Protein AF-A0A6N7QT26-F1 (afdb_monomer)

pLDDT: mean 78.14, std 15.81, range [31.14, 97.0]

InterPro domains:
  IPR010572 Tail spike domain [PF06605] (169-303)
  IPR056060 Tal, N-terminal tail tube TT1 domain [PF24650] (3-82)

Foldseek 3Di:
DWKADPVGDTAQAFWWWKWKDFFLFFTKIKTKGFCDPRCVVCQVPDAFQIWDQDPVRFIWGWLDWDWDDDPPTIMIITMTGGPVLVQQLPAFQQDFDFFKDFLVRQVCSLCPPHQAEEDEPDGFDIDGDGRQTNGDGSLVSVLVSCVGRCWTWDDDPRYIYTYNFDAEADPDAAEDPPWKDPKDKDKDLVQAFFKEKEFEQDDVVVFSVPGPDIDMGGHPCCVVVNGGYHDYHRYHHDPDPVVRHVVRCCSNVPRIKMKIKIKGHDCVVVPDVRPDDDQRYWHFYYDPVVRGTDTWGFGMWMFIAGSVRHTDIIMTMTIDCSVNVVSSVCSVVVSVVSVCSNVVVDDPDPPDDDPVVVVVVVVVVPFPWDWDADPVGWIKTARPVQRQFIWTGGLQWIFTGNGNPPDGQFTQGPVGTRHPDDDDPDDPQDWDWDDPVQQFIWTDGDQWIWTADSVFTAWIDDDFKIWGFFNQPDDDDTDTNHTAWMWGWDADPVGNVDIDTDTTGPDFWDFDWDADPVVRDTDGQWIFTPPDPDGDGDRDPPPPVPPPPDDPDDDDDDDDDDPVFDWDFDQPDDDPPTDTDTHGPDAWDKDFDADSQQFGQWIWICHGPNPPIDIDGQDDDDDDDDDFDWAQFPPPGTDTFDFDPDQATKGKDKDWDWAAAFKDKAFDDPRVLRFFDDKDKDKDWDPPWDKDFPADDSGITMIGTHDRGTTGIMIIIIGGGPPRNPRGNPDDDDDTRPRPD

Mean predicted aligned error: 21.76 Å

Secondary structure (DSSP, 8-state):
-EEE-TT--EEE----EEEEEETTS-EEEEEEE---TTGGGTTTT--TT-EEE-SSS-EEEEEEEEEEEETTEEEEEEEEEEHHHHHHHH-EE-SEEEEEE-HHHHHHHHHTTSS-EEEE-S----EEEEEEESSEEHHHHHHHHHHHHT-EEEEETTEEEEESS---EEEEEEEBTTTEEEEEEEEE-TT--SEEEEEES--TTT-GGG-SEEEEEE-TTHHHH---BPPPEEETT---HHHHHHHHHHHHHTTSEEEEEEEEPP-GGGT-TT----TT-EEEEEETTTTEEEEEEEEEEEEEE-TTS-EEEEEEEEE-HHHHHHHHHHHHHHHHHHHHHHTT------S---HHHHHHHHHHHH--EEEE--TTSSEEEEESS-TT-EEEEETTEEEEESSSSS--SEEEETTEEE-S----S---SPPEEEE-SSS-EEEEETTEEEEEETTEEEEEEETTEEEEE--S-SSS---TT-EEEEEEEEEETTEEEEEEEEEEESSSEEEEEEE-TTT--EEEEEEEESSSSS---------SSS------S---------TTS-EEEEE--SSSS--EEEEESSSS-EEEEE-TTS-EEEEEE--BTTBS-EEEESS-----S---EEEEETTTEEEEEPBP-SSS-EEEEEEEEEE-SEEEEEEPPHHHHTTEEEEEEEEEESS---EEEEEE-SSEEEEEE-SSSPEEEEEEEEEEETT-TT-SS--PPPSS-----

Radius of gyration: 49.74 Å; Cα contacts (8 Å, |Δi|>4): 1418; chains: 1; bounding box: 112×63×152 Å

Organism: NCBI:txid563735

Sequence (741 aa):
MYVRDLEGNEYPIQVTYTVDSELNGNITLSCRILPTKVNKLFINDITEMWEIVDHDDEEYKIIYAKKQGEGNTLSVQIKAIPLFYDVLSVKRIEDEYNGSMTASAFFDLVFDDIDYNYVLVDSFNAQSWQGLGGGATKMEVFQDGLNRYGCEFRRSGNTIYLESQVGRDTSFMYRYKLNASNISQENDASAYYTYAKGYGDYAEEDGWQSANLIREYTSPLADILGPREAPPIKDGRITSQETMDERLETLVNESLKISVTTDIHDLREQGYPLAQPMNGDRVFLIDERIDFDEEVRIVRIQIQKDWQGKVRDLKVDLGTPGIVQRYQSNLRSATEQINAIMEGRTKIPFSVLDEAVAQATKSIKNAETELQFPDSGGILAVDKNDPNKMVALTSGGLGVSNDGGNTFPNAITGDGIVADYITAGTLSGITIISDSGNGDRVLIEDGRVHTYEDGVLGVLISNHQAHFYDSGTDDPNPNPGSLIGGLGVSWKQNNPGDRLFTVTSFSDGFTIDAGDPDTRVASPVLELDFNANVSRFFLDIDMEQWNITNVNSIDIKRMRFDIERAWEFVQYNSGSDTKLGLKSMVGSKTFTISDVDDYSIFEVNVGSGGSNGSARVYGDFEVTGAKNAVVPTDSYGDRLMYSEESTKSYFKTYIKETLPKGQHTIDIDPMFLETINGFYVLPFVRNGVEVRILQENTDNFVVEVMDDRDADVIFSVLGLRKGFENDYMEERPPKQGNKIA

Solvent-accessible surface area (backbone atoms only — not comparable to full-atom values): 42569 Å² total; per-residue (Å²): 76,34,34,31,47,91,88,68,54,76,41,65,49,67,40,51,35,35,40,38,39,34,36,62,30,57,51,39,40,37,37,60,42,52,73,42,91,61,27,60,79,46,65,88,71,67,50,55,72,22,34,41,30,42,76,84,74,48,55,21,33,22,73,37,60,46,81,43,82,54,90,97,43,56,34,37,42,38,38,22,32,43,42,70,58,55,55,26,54,72,40,62,35,63,63,64,43,72,48,76,40,42,55,64,69,48,50,51,64,51,42,51,100,51,96,44,47,76,41,74,77,53,92,59,72,64,44,79,40,73,68,40,46,58,57,34,32,27,41,62,52,46,52,53,46,30,66,72,61,52,43,28,62,50,75,57,89,55,35,37,38,35,27,70,68,51,54,46,87,52,92,59,70,39,26,59,93,75,39,30,41,78,73,42,79,48,78,47,58,92,66,47,32,22,23,32,40,37,32,12,35,31,56,83,92,68,35,71,90,56,35,74,36,76,49,75,39,70,45,82,62,21,83,78,74,43,85,28,78,42,84,61,48,76,42,39,85,46,74,52,69,66,63,52,50,53,53,37,48,49,58,31,69,44,22,55,40,46,41,34,37,31,39,45,56,82,43,54,92,78,73,40,89,79,70,73,86,51,60,33,23,33,31,40,42,37,32,86,89,76,74,40,77,46,80,40,29,30,40,30,40,38,39,29,27,38,63,85,58,50,78,74,46,35,37,38,38,29,38,47,68,57,55,42,57,50,31,43,59,46,37,61,46,46,54,54,46,52,49,24,46,72,71,65,75,39,80,75,75,70,92,76,81,66,72,67,63,60,51,55,56,52,56,64,71,69,54,60,63,44,83,43,75,54,97,89,62,47,43,34,39,28,28,73,89,44,64,29,36,29,37,41,41,43,99,72,30,39,31,44,17,77,63,53,70,79,51,52,73,38,27,43,39,93,90,46,77,45,60,94,71,85,92,71,96,76,83,79,95,62,72,48,76,52,69,77,85,70,41,33,30,43,40,37,46,98,81,32,41,40,34,27,44,76,63,26,49,28,38,41,36,42,93,67,33,38,37,35,26,33,54,49,85,57,87,94,74,57,54,62,56,38,74,43,31,35,43,33,66,45,59,43,93,92,40,75,85,48,78,40,83,40,81,45,62,68,64,58,49,52,72,46,65,56,63,44,86,89,76,72,51,64,46,72,44,30,51,35,50,63,75,50,101,53,88,52,86,52,80,56,79,76,67,79,84,59,79,77,86,79,68,99,66,86,83,89,82,81,94,83,85,69,80,93,68,52,72,42,82,39,74,78,49,97,58,99,76,62,43,88,36,85,43,71,76,57,82,59,51,71,51,70,45,54,51,98,83,38,31,40,39,35,38,40,33,56,26,51,94,79,42,85,47,50,78,50,70,62,71,92,82,89,79,89,78,87,79,61,47,80,41,73,30,96,90,76,44,76,39,80,40,57,67,54,97,61,70,42,54,29,36,69,50,77,49,76,50,77,40,57,55,44,78,47,78,48,78,54,60,69,74,58,54,58,49,29,59,65,70,49,79,46,80,48,57,75,74,78,46,56,72,43,82,76,46,81,58,98,59,35,35,33,34,36,31,76,37,91,56,63,32,43,34,37,34,41,38,41,19,34,28,57,96,41,77,85,52,57,74,70,86,74,78,77,95,60,42,67,60,72,124

Nearest PDB structures (foldseek):
  6v8i-assembly1_BE  TM=8.412E-01  e=9.477E-29  Dubowvirus dv80alpha
  3gs9-assembly1_A  TM=7.440E-01  e=1.444E-19  Listeria monocytogenes EGD-e
  8fqc-assembly1_C1  TM=6.407E-01  e=2.560E-12  Agrobacterium phage Milano
  7eea-assembly1_B  TM=7.416E-01  e=2.341E-02  unidentified
  7eea-assembly1_A  TM=7.409E-01  e=2.729E-02  unidentified

Structure (mmCIF, N/CA/C/O backbone):
data_AF-A0A6N7QT26-F1
#
_entry.id   AF-A0A6N7QT26-F1
#
loop_
_atom_site.group_PDB
_atom_site.id
_atom_site.type_symbol
_atom_site.label_atom_id
_atom_site.label_alt_id
_atom_site.label_comp_id
_atom_site.label_asym_id
_atom_site.label_entity_id
_atom_site.label_seq_id
_atom_site.pdbx_PDB_ins_code
_atom_site.Cartn_x
_atom_site.Cartn_y
_atom_site.Cartn_z
_atom_site.occupancy
_atom_site.B_iso_or_equiv
_atom_site.auth_seq_id
_atom_site.auth_comp_id
_atom_site.auth_asym_id
_atom_site.auth_atom_id
_atom_site.pdbx_PDB_model_num
ATOM 1 N N . MET A 1 1 ? -15.639 -19.511 -7.612 1.00 91.31 1 MET A N 1
ATOM 2 C CA . MET A 1 1 ? -14.178 -19.353 -7.563 1.00 91.31 1 MET A CA 1
ATOM 3 C C . MET A 1 1 ? -13.485 -20.583 -7.005 1.00 91.31 1 MET A C 1
ATOM 5 O O . MET A 1 1 ? -13.799 -21.031 -5.901 1.00 91.31 1 MET A O 1
ATOM 9 N N . TYR A 1 2 ? -12.533 -21.111 -7.761 1.00 94.69 2 TYR A N 1
ATOM 10 C CA . TYR A 1 2 ? -11.647 -22.207 -7.368 1.00 94.69 2 TYR A CA 1
ATOM 11 C C . TYR A 1 2 ? -10.308 -22.051 -8.097 1.00 94.69 2 TYR A C 1
ATOM 13 O O . TYR A 1 2 ? -10.196 -21.274 -9.045 1.00 94.69 2 TYR A O 1
ATOM 21 N N . VAL A 1 3 ? -9.287 -22.762 -7.631 1.00 96.56 3 VAL A N 1
ATOM 22 C CA . VAL A 1 3 ? -8.035 -22.947 -8.369 1.00 96.56 3 VAL A CA 1
ATOM 23 C C . VAL A 1 3 ? -7.946 -24.386 -8.852 1.00 96.56 3 VAL A C 1
ATOM 25 O O . VAL A 1 3 ? -8.420 -25.290 -8.163 1.00 96.56 3 VAL A O 1
ATOM 28 N N . ARG A 1 4 ? -7.352 -24.597 -10.020 1.00 97.00 4 ARG A N 1
ATOM 29 C CA . ARG A 1 4 ? -7.132 -25.918 -10.608 1.00 97.00 4 ARG A CA 1
ATOM 30 C C . ARG A 1 4 ? -5.634 -26.143 -10.767 1.00 97.00 4 ARG A C 1
ATOM 32 O O . ARG A 1 4 ? -4.929 -25.280 -11.296 1.00 97.00 4 ARG A O 1
ATOM 39 N N . ASP A 1 5 ? -5.151 -27.267 -10.253 1.00 94.94 5 ASP A N 1
ATOM 40 C CA . ASP A 1 5 ? -3.746 -27.647 -10.389 1.00 94.94 5 ASP A CA 1
ATOM 41 C C . ASP A 1 5 ? -3.427 -28.234 -11.770 1.00 94.94 5 ASP A C 1
ATOM 43 O O . ASP A 1 5 ? -4.297 -28.396 -12.626 1.00 94.94 5 ASP A O 1
ATOM 47 N N . LEU A 1 6 ? -2.151 -28.549 -11.994 1.00 91.75 6 LEU A N 1
ATOM 48 C CA . LEU A 1 6 ? -1.670 -29.112 -13.260 1.00 91.75 6 LEU A CA 1
ATOM 49 C C . LEU A 1 6 ? -2.173 -30.540 -13.527 1.00 91.75 6 LEU A C 1
ATOM 51 O O . LEU A 1 6 ? -2.081 -31.014 -14.657 1.00 91.75 6 LEU A O 1
ATOM 55 N N . GLU A 1 7 ? -2.681 -31.231 -12.505 1.00 92.25 7 GLU A N 1
ATOM 56 C CA . GLU A 1 7 ? -3.266 -32.571 -12.612 1.00 92.25 7 GLU A CA 1
ATOM 57 C C . GLU A 1 7 ? -4.786 -32.515 -12.846 1.00 92.25 7 GLU A C 1
ATOM 59 O O . GLU A 1 7 ? -5.417 -33.547 -13.081 1.00 92.25 7 GLU A O 1
ATOM 64 N N . GLY A 1 8 ? -5.375 -31.314 -12.820 1.00 91.19 8 GLY A N 1
ATOM 65 C CA . GLY A 1 8 ? -6.804 -31.080 -12.994 1.00 91.19 8 GLY A CA 1
ATOM 66 C C . GLY A 1 8 ? -7.616 -31.173 -11.701 1.00 91.19 8 GLY A C 1
ATOM 67 O O . GLY A 1 8 ? -8.846 -31.163 -11.769 1.00 91.19 8 GLY A O 1
ATOM 68 N N . ASN A 1 9 ? -6.980 -31.251 -10.527 1.00 94.62 9 ASN A N 1
ATOM 69 C CA . ASN A 1 9 ? -7.702 -31.227 -9.258 1.00 94.62 9 ASN A CA 1
ATOM 70 C C . ASN A 1 9 ? -8.144 -29.797 -8.933 1.00 94.62 9 ASN A C 1
ATOM 72 O O . ASN A 1 9 ? -7.361 -28.849 -9.019 1.00 94.62 9 ASN A O 1
ATOM 76 N N . GLU A 1 10 ? -9.400 -29.648 -8.517 1.00 96.62 10 GLU A N 1
ATOM 77 C CA . GLU A 1 10 ? -9.999 -28.353 -8.201 1.00 96.62 10 GLU A CA 1
ATOM 78 C C . GLU A 1 10 ? -10.081 -28.130 -6.689 1.00 96.62 10 GLU A C 1
ATOM 80 O O . GLU A 1 10 ? -10.588 -28.967 -5.935 1.00 96.62 10 GLU A O 1
ATOM 85 N N . TYR A 1 11 ? -9.627 -26.959 -6.247 1.00 95.50 11 TYR A N 1
ATOM 86 C CA . TYR A 1 11 ? -9.642 -26.548 -4.850 1.00 95.50 11 TYR A CA 1
ATOM 87 C C . TYR A 1 11 ? -10.429 -25.245 -4.692 1.00 95.50 11 TYR A C 1
ATOM 89 O O . TYR A 1 11 ? -10.111 -24.248 -5.346 1.00 95.50 11 TYR A O 1
ATOM 97 N N . PRO A 1 12 ? -11.429 -25.187 -3.796 1.00 94.56 12 PRO A N 1
ATOM 98 C CA . PRO A 1 12 ? -12.119 -23.936 -3.515 1.00 94.56 12 PRO A CA 1
ATOM 99 C C . PRO A 1 12 ? -11.140 -22.918 -2.924 1.00 94.56 12 PRO A C 1
ATOM 101 O O . PRO A 1 12 ? -10.329 -23.261 -2.065 1.00 94.56 12 PRO A O 1
ATOM 104 N N . ILE A 1 13 ? -11.254 -21.655 -3.334 1.00 94.31 13 ILE A N 1
ATOM 105 C CA . ILE A 1 13 ? -10.415 -20.553 -2.848 1.00 94.31 13 ILE A CA 1
ATOM 106 C C . ILE A 1 13 ? -11.270 -19.486 -2.162 1.00 94.31 13 ILE A C 1
ATOM 108 O O . ILE A 1 13 ? -12.337 -19.113 -2.642 1.00 94.31 13 ILE A O 1
ATOM 112 N N . GLN A 1 14 ? -10.791 -18.984 -1.023 1.00 94.19 14 GLN A N 1
ATOM 113 C CA . GLN A 1 14 ? -11.365 -17.834 -0.324 1.00 94.19 14 GLN A CA 1
ATOM 114 C C . GLN A 1 14 ? -10.372 -16.678 -0.344 1.00 94.19 14 GLN A C 1
ATOM 116 O O . GLN A 1 14 ? -9.415 -16.655 0.437 1.00 94.19 14 GLN A O 1
ATOM 121 N N . VAL A 1 15 ? -10.592 -15.717 -1.237 1.00 94.31 15 VAL A N 1
ATOM 122 C CA . VAL A 1 15 ? -9.695 -14.574 -1.415 1.00 94.31 15 VAL A CA 1
ATOM 123 C C . VAL A 1 15 ? -10.462 -13.354 -1.918 1.00 94.31 15 VAL A C 1
ATOM 125 O O . VAL A 1 15 ? -11.479 -13.489 -2.590 1.00 94.31 15 VAL A O 1
ATOM 128 N N . THR A 1 16 ? -9.970 -12.163 -1.587 1.00 94.12 16 THR A N 1
ATOM 129 C CA . THR A 1 16 ? -10.351 -10.928 -2.283 1.00 94.12 16 THR A CA 1
ATOM 130 C C . THR A 1 16 ? -9.425 -10.761 -3.479 1.00 94.12 16 THR A C 1
ATOM 132 O O . THR A 1 16 ? -8.203 -10.816 -3.318 1.00 94.12 16 THR A O 1
ATOM 135 N N . TYR A 1 17 ? -9.990 -10.554 -4.660 1.00 94.50 17 TYR A N 1
ATOM 136 C CA . TYR A 1 17 ? -9.238 -10.438 -5.904 1.00 94.50 17 TYR A CA 1
ATOM 137 C C . TYR A 1 17 ? -9.635 -9.174 -6.657 1.00 94.50 17 TYR A C 1
ATOM 139 O O . TYR A 1 17 ? -10.743 -8.659 -6.507 1.00 94.50 17 TYR A O 1
ATOM 147 N N . THR A 1 18 ? -8.702 -8.681 -7.459 1.00 94.88 18 THR A N 1
ATOM 148 C CA . THR A 1 18 ? -8.894 -7.534 -8.336 1.00 94.88 18 THR A CA 1
ATOM 149 C C . THR A 1 18 ? -8.748 -8.002 -9.774 1.00 94.88 18 THR A C 1
ATOM 151 O O . THR A 1 18 ? -7.720 -8.585 -10.124 1.00 94.88 18 THR A O 1
ATOM 154 N N . VAL A 1 19 ? -9.762 -7.737 -10.594 1.00 92.50 19 VAL A N 1
ATOM 155 C CA . VAL A 1 19 ? -9.697 -7.874 -12.050 1.00 92.50 19 VAL A CA 1
ATOM 156 C C . VAL A 1 19 ? -9.509 -6.486 -12.634 1.00 92.50 19 VAL A C 1
ATOM 158 O O . VAL A 1 19 ? -10.295 -5.579 -12.377 1.00 92.50 19 VAL A O 1
ATOM 161 N N . ASP A 1 20 ? -8.439 -6.326 -13.390 1.00 90.06 20 ASP A N 1
ATOM 162 C CA . ASP A 1 20 ? -8.095 -5.113 -14.112 1.00 90.06 20 ASP A CA 1
ATOM 163 C C . ASP A 1 20 ? -8.237 -5.411 -15.599 1.00 90.06 20 ASP A C 1
ATOM 165 O O . ASP A 1 20 ? -7.595 -6.341 -16.092 1.00 90.06 20 ASP A O 1
ATOM 169 N N . SER A 1 21 ? -9.139 -4.712 -16.278 1.00 87.38 21 SER A N 1
ATOM 170 C CA . SER A 1 21 ? -9.560 -5.024 -17.636 1.00 87.38 21 SER A CA 1
ATOM 171 C C . SER A 1 21 ? -9.604 -3.766 -18.485 1.00 87.38 21 SER A C 1
ATOM 173 O O . SER A 1 21 ? -10.375 -2.851 -18.219 1.00 87.38 21 SER A O 1
ATOM 175 N N . GLU A 1 22 ? -8.806 -3.754 -19.541 1.00 84.81 22 GLU A N 1
ATOM 176 C CA . GLU A 1 22 ? -8.738 -2.677 -20.525 1.00 84.81 22 GLU A CA 1
ATOM 177 C C . GLU A 1 22 ? -9.478 -3.073 -21.817 1.00 84.81 22 GLU A C 1
ATOM 179 O O . GLU A 1 22 ? -9.453 -4.235 -22.242 1.00 84.81 22 GLU A O 1
ATOM 184 N N . LEU A 1 23 ? -10.133 -2.108 -22.467 1.00 81.81 23 LEU A N 1
ATOM 185 C CA . LEU A 1 23 ? -10.774 -2.284 -23.772 1.00 81.81 23 LEU A CA 1
ATOM 186 C C . LEU A 1 23 ? -9.714 -2.565 -24.843 1.00 81.81 23 LEU A C 1
ATOM 188 O O . LEU A 1 23 ? -8.787 -1.773 -25.007 1.00 81.81 23 LEU A O 1
ATOM 192 N N . ASN A 1 24 ? -9.853 -3.680 -25.573 1.00 76.62 24 ASN A N 1
ATOM 193 C CA . ASN A 1 24 ? -8.815 -4.184 -26.484 1.00 76.62 24 ASN A CA 1
ATOM 194 C C . ASN A 1 24 ? -7.409 -4.145 -25.850 1.00 76.62 24 ASN A C 1
ATOM 196 O O . ASN A 1 24 ? -6.424 -3.822 -26.513 1.00 76.62 24 ASN A O 1
ATOM 200 N N . GLY A 1 25 ? -7.332 -4.398 -24.545 1.00 75.12 25 GLY A N 1
ATOM 201 C CA . GLY A 1 25 ? -6.151 -4.143 -23.739 1.00 75.12 25 GLY A CA 1
ATOM 202 C C . GLY A 1 25 ? -5.814 -5.315 -22.828 1.00 75.12 25 GLY A C 1
ATOM 203 O O . GLY A 1 25 ? -6.307 -6.441 -22.987 1.00 75.12 25 GLY A O 1
ATOM 204 N N . ASN A 1 26 ? -4.965 -5.054 -21.840 1.00 75.19 26 ASN A N 1
ATOM 205 C CA . ASN A 1 26 ? -4.581 -6.077 -20.882 1.00 75.19 26 ASN A CA 1
ATOM 206 C C . ASN A 1 26 ? -5.736 -6.417 -19.940 1.00 75.19 26 ASN A C 1
ATOM 208 O O . ASN A 1 26 ? -6.432 -5.546 -19.423 1.00 75.19 26 ASN A O 1
ATOM 212 N N . ILE A 1 27 ? -5.912 -7.713 -19.691 1.00 85.81 27 ILE A N 1
ATOM 213 C CA . ILE A 1 27 ? -6.817 -8.216 -18.666 1.00 85.81 27 ILE A CA 1
ATOM 214 C C . ILE A 1 27 ? -5.972 -9.019 -17.693 1.00 85.81 27 ILE A C 1
ATOM 216 O O . ILE A 1 27 ? -5.268 -9.948 -18.092 1.00 85.81 27 ILE A O 1
ATOM 220 N N . THR A 1 28 ? -6.013 -8.651 -16.418 1.00 90.50 28 THR A N 1
ATOM 221 C CA . THR A 1 28 ? -5.247 -9.336 -15.379 1.00 90.50 28 THR A CA 1
ATOM 222 C C . THR A 1 28 ? -6.088 -9.535 -1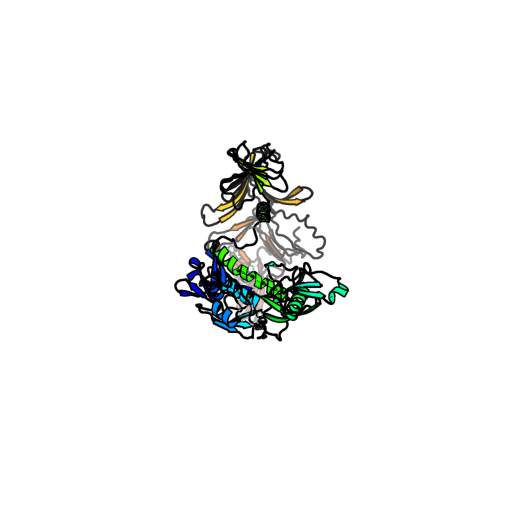4.133 1.00 90.50 28 THR A C 1
ATOM 224 O O . THR A 1 28 ? -6.788 -8.631 -13.686 1.00 90.50 28 THR A O 1
ATOM 227 N N . LEU A 1 29 ? -5.990 -10.725 -13.553 1.00 93.50 29 LEU A N 1
ATOM 228 C CA . LEU A 1 29 ? -6.510 -11.028 -12.231 1.00 93.50 29 LEU A CA 1
ATOM 229 C C . LEU A 1 29 ? -5.337 -11.043 -11.256 1.00 93.50 29 LEU A C 1
ATOM 231 O O . LEU A 1 29 ? -4.324 -11.703 -11.489 1.00 93.50 29 LEU A O 1
ATOM 235 N N . SER A 1 30 ? -5.458 -10.321 -10.149 1.00 94.69 30 SER A N 1
ATOM 236 C CA . SER A 1 30 ? -4.451 -10.310 -9.090 1.00 94.69 30 SER A CA 1
ATOM 237 C C . SER A 1 30 ? -5.090 -10.516 -7.727 1.00 94.69 30 SER A C 1
ATOM 239 O O . SER A 1 30 ? -6.176 -10.010 -7.441 1.00 94.69 30 SER A O 1
ATOM 241 N N . CYS A 1 31 ? -4.428 -11.286 -6.868 1.00 94.19 31 CYS A N 1
ATOM 242 C CA . CYS A 1 31 ? -4.886 -11.464 -5.496 1.00 94.19 31 CYS A CA 1
ATOM 243 C C . CYS A 1 31 ? -3.742 -11.873 -4.570 1.00 94.19 31 CYS A C 1
ATOM 245 O O . CYS A 1 31 ? -2.706 -12.392 -4.998 1.00 94.19 31 CYS A O 1
ATOM 247 N N . ARG A 1 32 ? -3.956 -11.653 -3.272 1.00 94.31 32 ARG A N 1
ATOM 248 C CA . ARG A 1 32 ? -3.077 -12.135 -2.209 1.00 94.31 32 ARG A CA 1
ATOM 249 C C . ARG A 1 32 ? -3.802 -13.203 -1.403 1.00 94.31 32 ARG A C 1
ATOM 251 O O . ARG A 1 32 ? -4.718 -12.910 -0.639 1.00 94.31 32 ARG A O 1
ATOM 258 N N . ILE A 1 33 ? -3.351 -14.437 -1.553 1.00 94.38 33 ILE A N 1
ATOM 259 C CA . ILE A 1 33 ? -3.909 -15.616 -0.905 1.00 94.38 33 ILE A CA 1
ATOM 260 C C . ILE A 1 33 ? -3.332 -15.718 0.505 1.00 94.38 33 ILE A C 1
ATOM 262 O O . ILE A 1 33 ? -2.115 -15.762 0.702 1.00 94.38 33 ILE A O 1
ATOM 266 N N . LEU A 1 34 ? -4.228 -15.749 1.490 1.00 92.75 34 LEU A N 1
ATOM 267 C CA . LEU A 1 34 ? -3.902 -15.904 2.905 1.00 92.75 34 LEU A CA 1
ATOM 268 C C . LEU A 1 34 ? -4.193 -17.339 3.378 1.00 92.75 34 LEU A C 1
ATOM 270 O O . LEU A 1 34 ? -5.080 -17.994 2.823 1.00 92.75 34 LEU A O 1
ATOM 274 N N . PRO A 1 35 ? -3.506 -17.833 4.423 1.00 90.75 35 PRO A N 1
ATOM 275 C CA . PRO A 1 35 ? -3.597 -19.215 4.895 1.00 90.75 35 PRO A CA 1
ATOM 276 C C . PRO A 1 35 ? -4.854 -19.447 5.755 1.00 90.75 35 PRO A C 1
ATOM 278 O O . PRO A 1 35 ? -4.782 -19.723 6.956 1.00 90.75 35 PRO A O 1
ATOM 281 N N . THR A 1 36 ? -6.033 -19.333 5.140 1.00 90.88 36 THR A N 1
ATOM 282 C CA . THR A 1 36 ? -7.333 -19.639 5.758 1.00 90.88 36 THR A CA 1
ATOM 283 C C . THR A 1 36 ? -7.551 -21.151 5.873 1.00 90.88 36 THR A C 1
ATOM 285 O O . THR A 1 36 ? -6.821 -21.948 5.286 1.00 90.88 36 THR A O 1
ATOM 288 N N . LYS A 1 37 ? -8.578 -21.582 6.619 1.00 90.62 37 LYS A N 1
ATOM 289 C CA . LYS A 1 37 ? -8.926 -23.011 6.738 1.00 90.62 37 LYS A CA 1
ATOM 290 C C . LYS A 1 37 ? -9.162 -23.671 5.373 1.00 90.62 37 LYS A C 1
ATOM 292 O O . LYS A 1 37 ? -8.807 -24.831 5.211 1.00 90.62 37 LYS A O 1
ATOM 297 N N . VAL A 1 38 ? -9.745 -22.932 4.429 1.00 92.25 38 VAL A N 1
ATOM 298 C CA . VAL A 1 38 ? -10.005 -23.396 3.061 1.00 92.25 38 VAL A CA 1
ATOM 299 C C . VAL A 1 38 ? -8.715 -23.391 2.242 1.00 92.25 38 VAL A C 1
ATOM 301 O O . VAL A 1 38 ? -8.333 -24.419 1.695 1.00 92.25 38 VAL A O 1
ATOM 304 N N . ASN A 1 39 ? -7.982 -22.275 2.242 1.00 94.44 39 ASN A N 1
ATOM 305 C CA . ASN A 1 39 ? -6.809 -22.120 1.379 1.00 94.44 39 ASN A CA 1
ATOM 306 C C . ASN A 1 39 ? -5.640 -23.029 1.786 1.00 94.44 39 ASN A C 1
ATOM 308 O O . ASN A 1 39 ? -4.841 -23.416 0.941 1.00 94.44 39 ASN A O 1
ATOM 312 N N . LYS A 1 40 ? -5.545 -23.428 3.064 1.00 92.38 40 LYS A N 1
ATOM 313 C CA . LYS A 1 40 ? -4.511 -24.357 3.562 1.00 92.38 40 LYS A CA 1
ATOM 314 C C . LYS A 1 40 ? -4.451 -25.698 2.826 1.00 92.38 40 LYS A C 1
ATOM 316 O O . LYS A 1 40 ? -3.432 -26.369 2.939 1.00 92.38 40 LYS A O 1
ATOM 321 N N . LEU A 1 41 ? -5.509 -26.078 2.108 1.00 91.81 41 LEU A N 1
ATOM 322 C CA . LEU A 1 41 ? -5.553 -27.304 1.312 1.00 91.81 41 LEU A CA 1
ATOM 323 C C . LEU A 1 41 ? -4.593 -27.284 0.117 1.00 91.81 41 LEU A C 1
ATOM 325 O O . LEU A 1 41 ? -4.146 -28.349 -0.280 1.00 91.81 41 LEU A O 1
ATOM 329 N N . PHE A 1 42 ? -4.282 -26.104 -0.431 1.00 94.06 42 PHE A N 1
ATOM 330 C CA . PHE A 1 42 ? -3.495 -25.975 -1.666 1.00 94.06 42 PHE A CA 1
ATOM 331 C C . PHE A 1 42 ? -2.440 -24.855 -1.620 1.00 94.06 42 PHE A C 1
ATOM 333 O O . PHE A 1 42 ? -1.558 -24.804 -2.469 1.00 94.06 42 PHE A O 1
ATOM 340 N N . ILE A 1 43 ? -2.498 -23.927 -0.653 1.00 93.69 43 ILE A N 1
ATOM 341 C CA . ILE A 1 43 ? -1.656 -22.712 -0.632 1.00 93.69 43 ILE A CA 1
ATOM 342 C C . ILE A 1 43 ? -0.144 -23.002 -0.590 1.00 93.69 43 ILE A C 1
ATOM 344 O O . ILE A 1 43 ? 0.656 -22.169 -1.009 1.00 93.69 43 ILE A O 1
ATOM 348 N N . ASN A 1 44 ? 0.264 -24.169 -0.086 1.00 90.88 44 ASN A N 1
ATOM 349 C CA . ASN A 1 44 ? 1.669 -24.581 -0.098 1.00 90.88 44 ASN A CA 1
ATOM 350 C C . ASN A 1 44 ? 2.137 -24.960 -1.511 1.00 90.88 44 ASN A C 1
ATOM 352 O O . ASN A 1 44 ? 3.293 -24.710 -1.860 1.00 90.88 44 ASN A O 1
ATOM 356 N N . ASP A 1 45 ? 1.225 -25.497 -2.318 1.00 92.94 45 ASP A N 1
ATOM 357 C CA . ASP A 1 45 ? 1.509 -26.140 -3.600 1.00 92.94 45 ASP A CA 1
ATOM 358 C C . ASP A 1 45 ? 1.215 -25.223 -4.787 1.00 92.94 45 ASP A C 1
ATOM 360 O O . ASP A 1 45 ? 1.861 -25.357 -5.823 1.00 92.94 45 ASP A O 1
ATOM 364 N N . ILE A 1 46 ? 0.326 -24.235 -4.618 1.00 94.06 46 ILE A N 1
ATOM 365 C CA . ILE A 1 46 ? 0.008 -23.269 -5.673 1.00 94.06 46 ILE A CA 1
ATOM 366 C C . ILE A 1 46 ? 1.276 -22.621 -6.231 1.00 94.06 46 ILE A C 1
ATOM 368 O O . ILE A 1 46 ? 2.170 -22.192 -5.489 1.00 94.06 46 ILE A O 1
ATOM 372 N N . THR A 1 47 ? 1.346 -22.567 -7.554 1.00 91.75 47 THR A N 1
ATOM 373 C CA . THR A 1 47 ? 2.501 -22.084 -8.305 1.00 91.75 47 THR A CA 1
ATOM 374 C C . THR A 1 47 ? 2.022 -21.511 -9.639 1.00 91.75 47 THR A C 1
ATOM 376 O O . THR A 1 47 ? 0.819 -21.448 -9.903 1.00 91.75 47 THR A O 1
ATOM 379 N N . GLU A 1 48 ? 2.946 -21.036 -10.462 1.00 91.38 48 GLU A N 1
ATOM 380 C CA . GLU A 1 48 ? 2.697 -20.707 -11.860 1.00 91.38 48 GLU A CA 1
ATOM 381 C C . GLU A 1 48 ? 2.039 -21.863 -12.638 1.00 91.38 48 GLU A C 1
ATOM 383 O O . GLU A 1 48 ? 2.093 -23.031 -12.255 1.00 91.38 48 GLU A O 1
ATOM 388 N N . MET A 1 49 ? 1.393 -21.528 -13.750 1.00 91.69 49 MET A N 1
ATOM 389 C CA . MET A 1 49 ? 0.685 -22.419 -14.676 1.00 91.69 49 MET A CA 1
ATOM 390 C C . MET A 1 49 ? -0.581 -23.100 -14.131 1.00 91.69 49 MET A C 1
ATOM 392 O O . MET A 1 49 ? -1.365 -23.635 -14.921 1.00 91.69 49 MET A O 1
ATOM 396 N N . TRP A 1 50 ? -0.840 -23.030 -12.823 1.00 96.12 50 TRP A N 1
ATOM 397 C CA . TRP A 1 50 ? -2.156 -23.341 -12.261 1.00 96.12 50 TRP A CA 1
ATOM 398 C C . TRP A 1 50 ? -3.212 -22.384 -12.821 1.00 96.12 50 TRP A C 1
ATOM 400 O O . TRP A 1 50 ? -2.906 -21.276 -13.272 1.00 96.12 50 TRP A O 1
ATOM 410 N N . GLU A 1 51 ? -4.467 -22.804 -12.780 1.00 96.38 51 GLU A N 1
ATOM 411 C CA . GLU A 1 51 ? -5.593 -21.984 -13.216 1.00 96.38 51 GLU A CA 1
ATOM 412 C C . GLU A 1 51 ? -6.350 -21.440 -12.013 1.00 96.38 51 GLU A C 1
ATOM 414 O O . GLU A 1 51 ? -6.439 -22.076 -10.961 1.00 96.38 51 GLU A O 1
ATOM 419 N N . ILE A 1 52 ? -6.910 -20.251 -12.172 1.00 95.81 52 ILE A N 1
ATOM 420 C CA . ILE A 1 52 ? -7.854 -19.660 -11.238 1.00 95.81 52 ILE A CA 1
ATOM 421 C C . ILE A 1 52 ? -9.111 -19.288 -12.011 1.00 95.81 52 ILE A C 1
ATOM 423 O O . ILE A 1 52 ? -9.043 -18.570 -13.004 1.00 95.81 52 ILE A O 1
ATOM 427 N N . VAL A 1 53 ? -10.248 -19.808 -11.560 1.00 94.19 53 VAL A N 1
ATOM 428 C CA . VAL A 1 53 ? -11.561 -19.544 -12.152 1.00 94.19 53 VAL A CA 1
ATOM 429 C C . VAL A 1 53 ? -12.313 -18.633 -11.209 1.00 94.19 53 VAL A C 1
ATOM 431 O O . VAL A 1 53 ? -12.392 -18.942 -10.016 1.00 94.19 53 VAL A O 1
ATOM 434 N N . ASP A 1 54 ? -12.802 -17.499 -11.705 1.00 90.75 54 ASP A N 1
ATOM 435 C CA . ASP A 1 54 ? -13.376 -16.442 -10.875 1.00 90.75 54 ASP A CA 1
ATOM 436 C C . ASP A 1 54 ? -14.834 -16.731 -10.432 1.00 90.75 54 ASP A C 1
ATOM 438 O O . ASP A 1 54 ? -15.203 -17.879 -10.157 1.00 90.75 54 ASP A O 1
ATOM 442 N N . HIS A 1 55 ? -15.645 -15.700 -10.183 1.00 88.62 55 HIS A N 1
ATOM 443 C CA . HIS A 1 55 ? -17.070 -15.866 -9.859 1.00 88.62 55 HIS A CA 1
ATOM 444 C C . HIS A 1 55 ? -17.994 -15.761 -11.077 1.00 88.62 55 HIS A C 1
ATOM 446 O O . HIS A 1 55 ? -19.162 -16.122 -10.953 1.00 88.62 55 HIS A O 1
ATOM 452 N N . ASP A 1 56 ? -17.479 -15.286 -12.208 1.00 83.75 56 ASP A N 1
ATOM 453 C CA . ASP A 1 56 ? -18.204 -15.138 -13.468 1.00 83.75 56 ASP A CA 1
ATOM 454 C C . ASP A 1 56 ? -17.891 -16.325 -14.414 1.00 83.75 56 ASP A C 1
ATOM 456 O O . ASP A 1 56 ? -18.155 -16.255 -15.611 1.00 83.75 56 ASP A O 1
ATOM 460 N N . ASP A 1 57 ? -17.341 -17.415 -13.855 1.00 87.50 57 ASP A N 1
ATOM 461 C CA . ASP A 1 57 ? -16.837 -18.613 -14.541 1.00 87.50 57 ASP A CA 1
ATOM 462 C C . ASP A 1 57 ? -15.732 -18.319 -15.568 1.00 87.50 57 ASP A C 1
ATOM 464 O O . ASP A 1 57 ? -15.535 -19.067 -16.527 1.00 87.50 57 ASP A O 1
ATOM 468 N N . GLU A 1 58 ? -14.969 -17.244 -15.346 1.00 88.31 58 GLU A N 1
ATOM 469 C CA . GLU A 1 58 ? -13.863 -16.881 -16.217 1.00 88.31 58 GLU A CA 1
ATOM 470 C C . GLU A 1 58 ? -12.552 -17.524 -15.776 1.00 88.31 58 GLU A C 1
ATOM 472 O O . GLU A 1 58 ? -12.127 -17.402 -14.624 1.00 88.31 58 GLU A O 1
ATOM 477 N N . GLU A 1 59 ? -11.908 -18.219 -16.716 1.00 92.12 59 GLU A N 1
ATOM 478 C CA . GLU A 1 59 ? -10.681 -18.972 -16.477 1.00 92.12 59 GLU A CA 1
ATOM 479 C C . GLU A 1 59 ? -9.432 -18.124 -16.755 1.00 92.12 59 GLU A C 1
ATOM 481 O O . GLU A 1 59 ? -9.249 -17.552 -17.838 1.00 92.12 59 GLU A O 1
ATOM 486 N N . TYR A 1 60 ? -8.525 -18.088 -15.779 1.00 94.25 60 TYR A N 1
ATOM 487 C CA . TYR A 1 60 ? -7.257 -17.375 -15.859 1.00 94.25 60 TYR A CA 1
ATOM 488 C C . TYR A 1 60 ? -6.081 -18.316 -15.585 1.00 94.25 60 TYR A C 1
ATOM 490 O O . TYR A 1 60 ? -6.106 -19.107 -14.644 1.00 94.25 60 TYR A O 1
ATOM 498 N N . LYS A 1 61 ? -5.004 -18.179 -16.358 1.00 94.69 61 LYS A N 1
ATOM 499 C CA . LYS A 1 61 ? -3.722 -18.855 -16.151 1.00 94.69 61 LYS A CA 1
ATOM 500 C C . LYS A 1 61 ? -2.832 -18.028 -15.226 1.00 94.69 61 LYS A C 1
ATOM 502 O O . LYS A 1 61 ? -2.568 -16.856 -15.503 1.00 94.69 61 LYS A O 1
ATOM 507 N N . ILE A 1 62 ? -2.350 -18.619 -14.133 1.00 94.44 62 ILE A N 1
ATOM 508 C CA . ILE A 1 62 ? -1.412 -17.972 -13.206 1.00 94.44 62 ILE A CA 1
ATOM 509 C C . ILE A 1 62 ? -0.035 -17.906 -13.867 1.00 94.44 62 ILE A C 1
ATOM 511 O O . ILE A 1 62 ? 0.650 -18.912 -13.990 1.00 94.44 62 ILE A O 1
ATOM 515 N N . ILE A 1 63 ? 0.404 -16.713 -14.252 1.00 90.88 63 ILE A N 1
ATOM 516 C CA . ILE A 1 63 ? 1.727 -16.499 -14.868 1.00 90.88 63 ILE A CA 1
ATOM 517 C C . ILE A 1 63 ? 2.791 -16.079 -13.851 1.00 90.88 63 ILE A C 1
ATOM 519 O O . ILE A 1 63 ? 3.980 -16.050 -14.154 1.00 90.88 63 ILE A O 1
ATOM 523 N N . TYR A 1 64 ? 2.367 -15.717 -12.640 1.00 88.12 64 TYR A N 1
ATOM 524 C CA . TYR A 1 64 ? 3.252 -15.263 -11.579 1.00 88.12 64 TYR A CA 1
ATOM 525 C C . TYR A 1 64 ? 2.716 -15.674 -10.213 1.00 88.12 64 TYR A C 1
ATOM 527 O O . TYR A 1 64 ? 1.560 -15.395 -9.889 1.00 88.12 64 TYR A O 1
ATOM 535 N N . ALA A 1 65 ? 3.585 -16.262 -9.392 1.00 89.56 65 ALA A N 1
ATOM 536 C CA . ALA A 1 65 ? 3.314 -16.588 -8.001 1.00 89.56 65 ALA A CA 1
ATOM 537 C C . ALA A 1 65 ? 4.524 -16.232 -7.123 1.00 89.56 65 ALA A C 1
ATOM 539 O O . ALA A 1 65 ? 5.639 -16.700 -7.344 1.00 89.56 65 ALA A O 1
ATOM 540 N N . LYS A 1 66 ? 4.306 -15.416 -6.090 1.00 89.12 66 LYS A N 1
ATOM 541 C CA . LYS A 1 66 ? 5.319 -15.046 -5.095 1.00 89.12 66 LYS A CA 1
ATOM 542 C C . LYS A 1 66 ? 4.898 -15.535 -3.722 1.00 89.12 66 LYS A C 1
ATOM 544 O O . LYS A 1 66 ? 3.934 -15.027 -3.150 1.00 89.12 66 LYS A O 1
ATOM 549 N N . LYS A 1 67 ? 5.657 -16.484 -3.174 1.00 89.31 67 LYS A N 1
ATOM 550 C CA . LYS A 1 67 ? 5.477 -16.997 -1.811 1.00 89.31 67 LYS A CA 1
ATOM 551 C C . LYS A 1 67 ? 6.253 -16.120 -0.826 1.00 89.31 67 LYS A C 1
ATOM 553 O O . LYS A 1 67 ? 7.429 -15.833 -1.041 1.00 89.31 67 LYS A O 1
ATOM 558 N N . GLN A 1 68 ? 5.599 -15.691 0.248 1.00 88.06 68 GLN A N 1
ATOM 559 C CA . GLN A 1 68 ? 6.194 -14.868 1.299 1.00 88.06 68 GLN A CA 1
ATOM 560 C C . GLN A 1 68 ? 5.892 -15.469 2.674 1.00 88.06 68 GLN A C 1
ATOM 562 O O . GLN A 1 68 ? 4.735 -15.728 3.006 1.00 88.06 68 GLN A O 1
ATOM 567 N N . GLY A 1 69 ? 6.937 -15.680 3.477 1.00 84.19 69 GLY A N 1
ATOM 568 C CA . GLY A 1 69 ? 6.799 -16.078 4.877 1.00 84.19 69 GLY A CA 1
ATOM 569 C C . GLY A 1 69 ? 6.371 -14.894 5.742 1.00 84.19 69 GLY A C 1
ATOM 570 O O . GLY A 1 69 ? 6.991 -13.833 5.696 1.00 84.19 69 GLY A O 1
ATOM 571 N N . GLU A 1 70 ? 5.318 -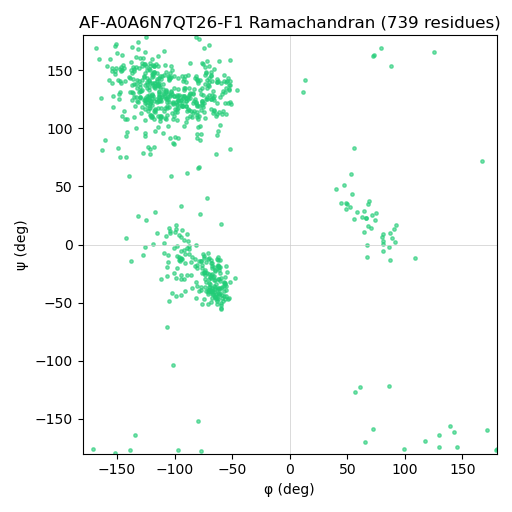15.075 6.533 1.00 78.31 70 GLU A N 1
ATOM 572 C CA . GLU A 1 70 ? 4.774 -14.079 7.456 1.00 78.31 70 GLU A CA 1
ATOM 573 C C . GLU A 1 70 ? 4.516 -14.739 8.816 1.00 78.31 70 GLU A C 1
ATOM 575 O O . GLU A 1 70 ? 3.537 -15.468 9.023 1.00 78.31 70 GLU A O 1
ATOM 580 N N . GLY A 1 71 ? 5.449 -14.521 9.749 1.00 81.25 71 GLY A N 1
ATOM 581 C CA . GLY A 1 71 ? 5.467 -15.213 11.038 1.00 81.25 71 GLY A CA 1
ATOM 582 C C . GLY A 1 71 ? 5.605 -16.728 10.857 1.00 81.25 71 GLY A C 1
ATOM 583 O O . GLY A 1 71 ? 6.549 -17.197 10.232 1.00 81.25 71 GLY A O 1
ATOM 584 N N . ASN A 1 72 ? 4.643 -17.489 11.388 1.00 81.25 72 ASN A N 1
ATOM 585 C CA . ASN A 1 72 ? 4.584 -18.954 11.263 1.00 81.25 72 ASN A CA 1
ATOM 586 C C . ASN A 1 72 ? 3.729 -19.427 10.075 1.00 81.25 72 ASN A C 1
ATOM 588 O O . ASN A 1 72 ? 3.329 -20.590 10.017 1.00 81.25 72 ASN A O 1
ATOM 592 N N . THR A 1 73 ? 3.361 -18.522 9.171 1.00 83.56 73 THR A N 1
ATOM 593 C CA . THR A 1 73 ? 2.457 -18.818 8.059 1.00 83.56 73 THR A CA 1
ATOM 594 C C . THR A 1 73 ? 3.022 -18.297 6.744 1.00 83.56 73 THR A C 1
ATOM 596 O O . THR A 1 73 ? 4.001 -17.556 6.743 1.00 83.56 73 THR A O 1
ATOM 599 N N . LEU A 1 74 ? 2.432 -18.698 5.618 1.00 89.94 74 LEU A N 1
ATOM 600 C CA . LEU A 1 74 ? 2.813 -18.196 4.302 1.00 89.94 74 LEU A CA 1
ATOM 601 C C . LEU A 1 74 ? 1.636 -17.484 3.646 1.00 89.94 74 LEU A C 1
ATOM 603 O O . LEU A 1 74 ? 0.483 -17.883 3.826 1.00 89.94 74 LEU A O 1
ATOM 607 N N . SER A 1 75 ? 1.937 -16.456 2.865 1.00 91.19 75 SER A N 1
ATOM 608 C CA . SER A 1 75 ? 1.006 -15.858 1.915 1.00 91.19 75 SER A CA 1
ATOM 609 C C . SER A 1 75 ? 1.548 -16.010 0.497 1.00 91.19 75 SER A C 1
ATOM 611 O O . SER A 1 75 ? 2.760 -16.126 0.291 1.00 91.19 75 SER A O 1
ATOM 613 N N . VAL A 1 76 ? 0.648 -16.038 -0.486 1.00 93.69 76 VAL A N 1
ATOM 614 C CA . VAL A 1 76 ? 1.019 -16.120 -1.904 1.00 93.69 76 VAL A CA 1
ATOM 615 C C . VAL A 1 76 ? 0.376 -14.969 -2.654 1.00 93.69 76 VAL A C 1
ATOM 617 O O . VAL A 1 76 ? -0.841 -14.813 -2.633 1.00 93.69 76 VAL A O 1
ATOM 620 N N . GLN A 1 77 ? 1.187 -14.150 -3.310 1.00 93.12 77 GLN A N 1
ATOM 621 C CA . GLN A 1 77 ? 0.702 -13.146 -4.253 1.00 93.12 77 GLN A CA 1
ATOM 622 C C . GLN A 1 77 ? 0.709 -13.759 -5.644 1.00 93.12 77 GLN A C 1
ATOM 624 O O . GLN A 1 77 ? 1.747 -14.265 -6.070 1.00 93.12 77 GLN A O 1
ATOM 629 N N . ILE A 1 78 ? -0.423 -13.711 -6.339 1.00 93.00 78 ILE A N 1
ATOM 630 C CA . ILE A 1 78 ? -0.531 -14.225 -7.703 1.00 93.00 78 ILE A CA 1
ATOM 631 C C . ILE A 1 78 ? -0.966 -13.134 -8.676 1.00 93.00 78 ILE A C 1
ATOM 633 O O . ILE A 1 78 ? -1.715 -12.219 -8.313 1.00 93.00 78 ILE A O 1
ATOM 637 N N . LYS A 1 79 ? -0.513 -13.269 -9.922 1.00 92.81 79 LYS A N 1
ATOM 638 C CA . LYS A 1 79 ? -1.040 -12.547 -11.079 1.00 92.81 79 LYS A CA 1
ATOM 639 C C . LYS A 1 79 ? -1.354 -13.560 -12.175 1.00 92.81 79 LYS A C 1
ATOM 641 O O . LYS A 1 79 ? -0.532 -14.427 -12.477 1.00 92.81 79 LYS A O 1
ATOM 646 N N . ALA A 1 80 ? -2.542 -13.447 -12.744 1.00 93.00 80 ALA A N 1
ATOM 647 C CA . ALA A 1 80 ? -3.071 -14.344 -13.752 1.00 93.00 80 ALA A CA 1
ATOM 648 C C . ALA A 1 80 ? -3.626 -13.551 -14.943 1.00 93.00 80 ALA A C 1
ATOM 650 O O . ALA A 1 80 ? -4.056 -12.406 -14.788 1.00 93.00 80 ALA A O 1
ATOM 651 N N . ILE A 1 81 ? -3.599 -14.158 -16.124 1.00 91.69 81 ILE A N 1
ATOM 652 C CA . ILE A 1 81 ? -4.145 -13.616 -17.380 1.00 91.69 81 ILE A CA 1
ATOM 653 C C . ILE A 1 81 ? -5.248 -14.547 -17.887 1.00 91.69 81 ILE A C 1
ATOM 655 O O . ILE A 1 81 ? -5.207 -15.726 -17.545 1.00 91.69 81 ILE A O 1
ATOM 659 N N . PRO A 1 82 ? -6.225 -14.080 -18.681 1.00 91.44 82 PRO A N 1
ATOM 660 C CA . PRO A 1 82 ? -7.227 -14.966 -19.264 1.00 91.44 82 PRO A CA 1
ATOM 661 C C . PRO A 1 82 ? -6.576 -16.138 -19.996 1.00 91.44 82 PRO A C 1
ATOM 663 O O . PRO A 1 82 ? -5.586 -15.943 -20.706 1.00 91.44 82 PRO A O 1
ATOM 666 N N . LEU A 1 83 ? -7.151 -17.334 -19.877 1.00 90.56 83 LEU A N 1
ATOM 667 C CA . LEU A 1 83 ? -6.634 -18.525 -20.560 1.00 90.56 83 LEU A CA 1
ATOM 668 C C . LEU A 1 83 ? -6.534 -18.315 -22.082 1.00 90.56 83 LEU A C 1
ATOM 670 O O . LEU A 1 83 ? -5.590 -18.772 -22.718 1.00 90.56 83 LEU A O 1
ATOM 674 N N . PHE A 1 84 ? -7.459 -17.540 -22.650 1.00 89.38 84 PHE A N 1
ATOM 675 C CA . PHE A 1 84 ? -7.416 -17.090 -24.041 1.00 89.38 84 PHE A CA 1
ATOM 676 C C . PHE A 1 84 ? -6.086 -16.406 -24.397 1.00 89.38 84 PHE A C 1
ATOM 678 O O . PHE A 1 84 ? -5.485 -16.720 -25.422 1.00 89.38 84 PHE A O 1
ATOM 685 N N . TYR A 1 85 ? -5.592 -15.503 -23.544 1.00 89.69 85 TYR A N 1
ATOM 686 C CA . TYR A 1 85 ? -4.342 -14.788 -23.807 1.00 89.69 85 TYR A CA 1
ATOM 687 C C . TYR A 1 85 ? -3.130 -15.713 -23.733 1.00 89.69 85 TYR A C 1
ATOM 689 O O . TYR A 1 85 ? -2.234 -15.600 -24.569 1.00 89.69 85 TYR A O 1
ATOM 697 N N . ASP A 1 86 ? -3.117 -16.637 -22.774 1.00 89.50 86 ASP A N 1
ATOM 698 C CA . ASP A 1 86 ? -2.062 -17.646 -22.631 1.00 89.50 86 ASP A CA 1
ATOM 699 C C . ASP A 1 86 ? -1.953 -18.522 -23.894 1.00 89.50 86 ASP A C 1
ATOM 701 O O . ASP A 1 86 ? -0.888 -18.597 -24.510 1.00 89.50 86 ASP A O 1
ATOM 705 N N . VAL A 1 87 ? -3.080 -19.073 -24.365 1.00 90.19 87 VAL A N 1
ATOM 706 C CA . VAL A 1 87 ? -3.141 -19.935 -25.562 1.00 90.19 87 VAL A CA 1
ATOM 707 C C . VAL A 1 87 ? -2.632 -19.219 -26.816 1.00 90.19 87 VAL A C 1
ATOM 709 O O . VAL A 1 87 ? -1.821 -19.774 -27.564 1.00 90.19 87 VAL A O 1
ATOM 712 N N . LEU A 1 88 ? -3.068 -17.977 -27.048 1.00 90.69 88 LEU A N 1
ATOM 713 C CA . LEU A 1 88 ? -2.634 -17.197 -28.211 1.00 90.69 88 LEU A CA 1
ATOM 714 C C . LEU A 1 88 ? -1.154 -16.793 -28.130 1.00 90.69 88 LEU A C 1
ATOM 716 O O . LEU A 1 88 ? -0.514 -16.629 -29.170 1.00 90.69 88 LEU A O 1
ATOM 720 N N . SER A 1 89 ? -0.605 -16.630 -26.924 1.00 88.06 89 SER A N 1
ATOM 721 C CA . SER A 1 89 ? 0.786 -16.198 -26.727 1.00 88.06 89 SER A CA 1
ATOM 722 C C . SER A 1 89 ? 1.799 -17.316 -26.992 1.00 88.06 89 SER A C 1
ATOM 724 O O . SER A 1 89 ? 2.944 -17.030 -27.336 1.00 88.06 89 SER A O 1
ATOM 726 N N . VAL A 1 90 ? 1.400 -18.586 -26.864 1.00 87.38 90 VAL A N 1
ATOM 727 C CA . VAL A 1 90 ? 2.300 -19.739 -27.066 1.00 87.38 90 VAL A CA 1
ATOM 728 C C . VAL A 1 90 ? 2.175 -20.383 -28.447 1.00 87.38 90 VAL A C 1
ATOM 730 O O . VAL A 1 90 ? 3.147 -20.942 -28.957 1.00 87.38 90 VAL A O 1
ATOM 733 N N . LYS A 1 91 ? 0.997 -20.312 -29.075 1.00 90.12 91 LYS A N 1
ATOM 734 C CA . LYS A 1 91 ? 0.763 -20.852 -30.421 1.00 90.12 91 LYS A CA 1
ATOM 735 C C . LYS A 1 91 ? 1.270 -19.875 -31.486 1.00 90.12 91 LYS A C 1
ATOM 737 O O . LYS A 1 91 ? 1.114 -18.664 -31.345 1.00 90.12 91 LYS A O 1
ATOM 742 N N . ARG A 1 92 ? 1.853 -20.394 -32.568 1.00 90.69 92 ARG A N 1
ATOM 743 C CA . ARG A 1 92 ? 2.482 -19.601 -33.638 1.00 90.69 92 ARG A CA 1
ATOM 744 C C . ARG A 1 92 ? 1.854 -19.867 -34.999 1.00 90.69 92 ARG A C 1
ATOM 746 O O . ARG A 1 92 ? 1.266 -20.924 -35.219 1.00 90.69 92 ARG A O 1
ATOM 753 N N . ILE A 1 93 ? 1.991 -18.892 -35.892 1.00 90.88 93 ILE A N 1
ATOM 754 C CA . ILE A 1 93 ? 1.717 -19.029 -37.324 1.00 90.88 93 ILE A CA 1
ATOM 755 C C . ILE A 1 93 ? 3.077 -19.069 -38.019 1.00 90.88 93 ILE A C 1
ATOM 757 O O . ILE A 1 93 ? 3.739 -18.042 -38.148 1.00 90.88 93 ILE A O 1
ATOM 761 N N . GLU A 1 94 ? 3.511 -20.268 -38.404 1.00 88.31 94 GLU A N 1
ATOM 762 C CA . GLU A 1 94 ? 4.847 -20.506 -38.972 1.00 88.31 94 GLU A CA 1
ATOM 763 C C . GLU A 1 94 ? 4.977 -19.965 -40.400 1.00 88.31 94 GLU A C 1
ATOM 765 O O . GLU A 1 94 ? 5.992 -19.368 -40.752 1.00 88.31 94 GLU A O 1
ATOM 770 N N . ASP A 1 95 ? 3.933 -20.139 -41.211 1.00 89.50 95 ASP A N 1
ATOM 771 C CA . ASP A 1 95 ? 3.932 -19.696 -42.600 1.00 89.50 95 ASP A CA 1
ATOM 772 C C . ASP A 1 95 ? 3.816 -18.172 -42.713 1.00 89.50 95 ASP A C 1
ATOM 774 O O . ASP A 1 95 ? 3.174 -17.500 -41.901 1.00 89.50 95 ASP A O 1
ATOM 778 N N . GLU A 1 96 ? 4.434 -17.628 -43.757 1.00 90.31 96 GLU A N 1
ATOM 779 C CA . GLU A 1 96 ? 4.360 -16.212 -44.094 1.00 90.31 96 GLU A CA 1
ATOM 780 C C . GLU A 1 96 ? 3.302 -15.969 -45.177 1.00 90.31 96 GLU A C 1
ATOM 782 O O . GLU A 1 96 ? 3.320 -16.587 -46.246 1.00 90.31 96 GLU A O 1
ATOM 787 N N . TYR A 1 97 ? 2.405 -15.019 -44.922 1.00 86.75 97 TYR A N 1
ATOM 788 C CA . TYR A 1 97 ? 1.318 -14.642 -45.814 1.00 86.75 97 TYR A CA 1
ATOM 789 C C . TYR A 1 97 ? 1.519 -13.217 -46.337 1.00 86.75 97 TYR A C 1
ATOM 791 O O . TYR A 1 97 ? 1.736 -12.263 -45.589 1.00 86.75 97 TYR A O 1
ATOM 799 N N . ASN A 1 98 ? 1.415 -13.072 -47.657 1.00 86.88 98 ASN A N 1
ATOM 800 C CA . ASN A 1 98 ? 1.539 -11.805 -48.366 1.00 86.88 98 ASN A CA 1
ATOM 801 C C . ASN A 1 98 ? 0.341 -11.637 -49.310 1.00 86.88 98 ASN A C 1
ATOM 803 O O . ASN A 1 98 ? 0.015 -12.552 -50.068 1.00 86.88 98 ASN A O 1
ATOM 807 N N . GLY A 1 99 ? -0.302 -10.470 -49.288 1.00 83.75 99 GLY A N 1
ATOM 808 C CA . GLY A 1 99 ? -1.440 -10.143 -50.148 1.00 83.75 99 GLY A CA 1
ATOM 809 C C . GLY A 1 99 ? -2.645 -9.578 -49.398 1.00 83.75 99 GLY A C 1
ATOM 810 O O . GLY A 1 99 ? -2.598 -9.302 -48.203 1.00 83.75 99 GLY A O 1
ATOM 811 N N . SER A 1 100 ? -3.747 -9.378 -50.122 1.00 85.31 100 SER A N 1
ATOM 812 C CA . SER A 1 100 ? -4.997 -8.880 -49.544 1.00 85.31 100 SER A CA 1
ATOM 813 C C . SER A 1 100 ? -5.810 -10.017 -48.926 1.00 85.31 100 SER A C 1
ATOM 815 O O . SER A 1 100 ? -6.049 -11.031 -49.581 1.00 85.31 100 SER A O 1
ATOM 817 N N . MET A 1 101 ? -6.253 -9.838 -47.682 1.00 87.81 101 MET A N 1
ATOM 818 C CA . MET A 1 101 ? -7.084 -10.797 -46.952 1.00 87.81 101 MET A CA 1
ATOM 819 C C . MET A 1 101 ? -8.373 -10.131 -46.475 1.00 87.81 101 MET A C 1
ATOM 821 O O . MET A 1 101 ? -8.384 -8.961 -46.092 1.00 87.81 101 MET A O 1
ATOM 825 N N . THR A 1 102 ? -9.477 -10.878 -46.495 1.00 88.12 102 THR A N 1
ATOM 826 C CA . THR A 1 102 ? -10.703 -10.475 -45.797 1.00 88.12 102 THR A CA 1
ATOM 827 C C . THR A 1 102 ? -10.536 -10.718 -44.299 1.00 88.12 102 THR A C 1
ATOM 829 O O . THR A 1 102 ? -9.763 -11.590 -43.897 1.00 88.12 102 THR A O 1
ATOM 832 N N . ALA A 1 103 ? -11.294 -10.000 -43.465 1.00 86.38 103 ALA A N 1
ATOM 833 C CA . ALA A 1 103 ? -11.272 -10.227 -42.019 1.00 86.38 103 ALA A CA 1
ATOM 834 C C . ALA A 1 103 ? -11.583 -11.692 -41.659 1.00 86.38 103 ALA A C 1
ATOM 836 O O . ALA A 1 103 ? -10.909 -12.257 -40.809 1.00 86.38 103 ALA A O 1
ATOM 837 N N . SER A 1 104 ? -12.519 -12.341 -42.364 1.00 84.56 104 SER A N 1
ATOM 838 C CA . SER A 1 104 ? -12.815 -13.770 -42.169 1.00 84.56 104 SER A CA 1
ATOM 839 C C . SER A 1 104 ? -11.586 -14.643 -42.426 1.00 84.56 104 SER A C 1
ATOM 841 O O . SER A 1 104 ? -11.146 -15.342 -41.526 1.00 84.56 104 SER A O 1
ATOM 843 N N . ALA A 1 105 ? -10.961 -14.539 -43.604 1.00 86.69 105 ALA A N 1
ATOM 844 C CA . ALA A 1 105 ? -9.786 -15.353 -43.926 1.00 86.69 105 ALA A CA 1
ATOM 845 C C . ALA A 1 105 ? -8.614 -15.107 -42.958 1.00 86.69 105 ALA A C 1
ATOM 847 O O . ALA A 1 105 ? -7.818 -16.003 -42.691 1.00 86.69 105 ALA A O 1
ATOM 848 N N . PHE A 1 106 ? -8.503 -13.884 -42.438 1.00 93.12 106 PHE A N 1
ATOM 849 C CA . PHE A 1 106 ? -7.498 -13.520 -41.450 1.00 93.12 106 PHE A CA 1
ATOM 850 C C . PHE A 1 106 ? -7.769 -14.142 -40.074 1.00 93.12 106 PHE A C 1
ATOM 852 O O . PHE A 1 106 ? -6.880 -14.759 -39.493 1.00 93.12 106 PHE A O 1
ATOM 859 N N . PHE A 1 107 ? -8.979 -13.991 -39.534 1.00 91.19 107 PHE A N 1
ATOM 860 C CA . PHE A 1 107 ? -9.300 -14.537 -38.217 1.00 91.19 107 PHE A CA 1
ATOM 861 C C . PHE A 1 107 ? -9.449 -16.063 -38.252 1.00 91.19 107 PHE A C 1
ATOM 863 O O . PHE A 1 107 ? -9.103 -16.704 -37.266 1.00 91.19 107 PHE A O 1
ATOM 870 N N . ASP A 1 108 ? -9.809 -16.666 -39.389 1.00 90.19 108 ASP A N 1
ATOM 871 C CA . ASP A 1 108 ? -9.703 -18.119 -39.586 1.00 90.19 108 ASP A CA 1
ATOM 872 C C . ASP A 1 108 ? -8.271 -18.606 -39.317 1.00 90.19 108 ASP A C 1
ATOM 874 O O . ASP A 1 108 ? -8.075 -19.561 -38.574 1.00 90.19 108 ASP A O 1
ATOM 878 N N . LEU A 1 109 ? -7.256 -17.897 -39.826 1.00 91.12 109 LEU A N 1
ATOM 879 C CA . LEU A 1 109 ? -5.844 -18.219 -39.583 1.00 91.12 109 LEU A CA 1
ATOM 880 C C . LEU A 1 109 ? -5.442 -18.045 -38.104 1.00 91.12 109 LEU A C 1
ATOM 882 O O . LEU A 1 109 ? -4.704 -18.865 -37.543 1.00 91.12 109 LEU A O 1
ATOM 886 N N . VAL A 1 110 ? -5.924 -16.984 -37.449 1.00 91.38 110 VAL A N 1
ATOM 887 C CA . VAL A 1 110 ? -5.644 -16.727 -36.024 1.00 91.38 110 VAL A CA 1
ATOM 888 C C . VAL A 1 110 ? -6.260 -17.807 -35.140 1.00 91.38 110 VAL A C 1
ATOM 890 O O . VAL A 1 110 ? -5.579 -18.323 -34.255 1.00 91.38 110 VAL A O 1
ATOM 893 N N . PHE A 1 111 ? -7.511 -18.181 -35.389 1.00 91.62 111 PHE A N 1
ATOM 894 C CA . PHE A 1 111 ? -8.267 -19.113 -34.551 1.00 91.62 111 PHE A CA 1
ATOM 895 C C . PHE A 1 111 ? -8.157 -20.583 -34.994 1.00 91.62 111 PHE A C 1
ATOM 897 O O . PHE A 1 111 ? -8.752 -21.456 -34.370 1.00 91.62 111 PHE A O 1
ATOM 904 N N . ASP A 1 112 ? -7.347 -20.883 -36.011 1.00 90.94 112 ASP A N 1
ATOM 905 C CA . ASP A 1 112 ? -7.048 -22.262 -36.412 1.00 90.94 112 ASP A CA 1
ATOM 906 C C . ASP A 1 112 ? -6.319 -23.048 -35.302 1.00 90.94 112 ASP A C 1
ATOM 908 O O . ASP A 1 112 ? -5.454 -22.501 -34.615 1.00 90.94 112 ASP A O 1
ATOM 912 N N . ASP A 1 113 ? -6.626 -24.335 -35.134 1.00 87.38 113 ASP A N 1
ATOM 913 C CA . ASP A 1 113 ? -5.977 -25.230 -34.151 1.00 87.38 113 ASP A CA 1
ATOM 914 C C . ASP A 1 113 ? -5.942 -24.698 -32.690 1.00 87.38 113 ASP A C 1
ATOM 916 O O . ASP A 1 113 ? -5.000 -24.959 -31.927 1.00 87.38 113 ASP A O 1
ATOM 920 N N . ILE A 1 114 ? -6.961 -23.928 -32.280 1.00 90.31 114 ILE A N 1
ATOM 921 C CA . ILE A 1 114 ? -7.187 -23.520 -30.882 1.00 90.31 114 ILE A CA 1
ATOM 922 C C . ILE A 1 114 ? -8.655 -23.704 -30.474 1.00 90.31 114 ILE A C 1
ATOM 924 O O . ILE A 1 114 ? -9.560 -23.592 -31.293 1.00 90.31 114 ILE A O 1
ATOM 928 N N . ASP A 1 115 ? -8.911 -23.928 -29.182 1.00 86.38 115 ASP A N 1
ATOM 929 C CA . ASP A 1 115 ? -10.258 -24.199 -28.636 1.00 86.38 115 ASP A CA 1
ATOM 930 C C . ASP A 1 115 ? -11.139 -22.936 -28.469 1.00 86.38 115 ASP A C 1
ATOM 932 O O . ASP A 1 115 ? -12.050 -22.887 -27.632 1.00 86.38 115 ASP A O 1
ATOM 936 N N . TYR A 1 116 ? -10.873 -21.904 -29.273 1.00 87.94 116 TYR A N 1
ATOM 937 C CA . TYR A 1 116 ? -11.601 -20.637 -29.304 1.00 87.94 116 TYR A CA 1
ATOM 938 C C . TYR A 1 116 ? -12.157 -20.382 -30.701 1.00 87.94 116 TYR A C 1
ATOM 940 O O . TYR A 1 116 ? -11.490 -20.622 -31.700 1.00 87.94 116 TYR A O 1
ATOM 948 N N . ASN A 1 117 ? -13.369 -19.837 -30.761 1.00 86.12 117 ASN A N 1
ATOM 949 C CA . ASN A 1 117 ? -14.027 -19.464 -32.011 1.00 86.12 117 ASN A CA 1
ATOM 950 C C . ASN A 1 117 ? -14.205 -17.948 -32.084 1.00 86.12 117 ASN A C 1
ATOM 952 O O . ASN A 1 117 ? -14.198 -17.268 -31.055 1.00 86.12 117 ASN A O 1
ATOM 956 N N . TYR A 1 118 ? -14.442 -17.426 -33.286 1.00 88.88 118 TYR A N 1
ATOM 957 C CA . TYR A 1 118 ? -14.745 -16.014 -33.486 1.00 88.88 118 TYR A CA 1
ATOM 958 C C . TYR A 1 118 ? -16.045 -15.802 -34.269 1.00 88.88 118 TYR A C 1
ATOM 960 O O . TYR A 1 118 ? -16.492 -16.661 -35.029 1.00 88.88 118 TYR A O 1
ATOM 968 N N . VAL A 1 119 ? -16.654 -14.635 -34.071 1.00 83.25 119 VAL A N 1
ATOM 969 C CA . VAL A 1 119 ? -17.824 -14.157 -34.808 1.00 83.25 119 VAL A CA 1
ATOM 970 C C . VAL A 1 119 ? -17.547 -12.730 -35.256 1.00 83.25 119 VAL A C 1
ATOM 972 O O . VAL A 1 119 ? -17.305 -11.859 -34.423 1.00 83.25 119 VAL A O 1
ATOM 975 N N . LEU A 1 120 ? -17.615 -12.483 -36.564 1.00 83.12 120 LEU A N 1
ATOM 976 C CA . LEU A 1 120 ? -17.664 -11.124 -37.103 1.00 83.12 120 LEU A CA 1
ATOM 977 C C . LEU A 1 120 ? -19.101 -10.628 -36.991 1.00 83.12 120 LEU A C 1
ATOM 979 O O . LEU A 1 120 ? -19.994 -11.159 -37.653 1.00 83.12 120 LEU A O 1
ATOM 983 N N . VAL A 1 121 ? -19.323 -9.656 -36.115 1.00 81.44 121 VAL A N 1
ATOM 984 C CA . VAL A 1 121 ? -20.637 -9.029 -35.938 1.00 81.44 121 VAL A CA 1
ATOM 985 C C . VAL A 1 121 ? -20.880 -8.010 -37.049 1.00 81.44 121 VAL A C 1
ATOM 987 O O . VAL A 1 121 ? -21.969 -7.976 -37.618 1.00 81.44 121 VAL A O 1
ATOM 990 N N . ASP A 1 122 ? -19.835 -7.262 -37.405 1.00 78.44 122 ASP A N 1
ATOM 991 C CA . ASP A 1 122 ? -19.859 -6.246 -38.454 1.00 78.44 122 ASP A CA 1
ATOM 992 C C . ASP A 1 122 ? -19.060 -6.670 -39.694 1.00 78.44 122 ASP A C 1
ATOM 994 O O . ASP A 1 122 ? -18.280 -7.628 -39.691 1.00 78.44 122 ASP A O 1
ATOM 998 N N . SER A 1 123 ? -19.261 -5.941 -40.792 1.00 79.31 123 SER A N 1
ATOM 999 C CA . SER A 1 123 ? -18.512 -6.138 -42.032 1.00 79.31 123 SER A CA 1
ATOM 1000 C C . SER A 1 123 ? -17.248 -5.284 -42.058 1.00 79.31 123 SER A C 1
ATOM 1002 O O . SER A 1 123 ? -17.329 -4.060 -41.971 1.00 79.31 123 SER A O 1
ATOM 1004 N N . PHE A 1 124 ? -16.100 -5.918 -42.288 1.00 84.12 124 PHE A N 1
ATOM 1005 C CA . PHE A 1 124 ? -14.804 -5.247 -42.383 1.00 84.12 124 PHE A CA 1
ATOM 1006 C C . PHE A 1 124 ? -14.234 -5.343 -43.799 1.00 84.12 124 PHE A C 1
ATOM 1008 O O . PHE A 1 124 ? -14.294 -6.396 -44.443 1.00 84.12 124 PHE A O 1
ATOM 1015 N N . ASN A 1 125 ? -13.648 -4.245 -44.279 1.00 80.25 125 ASN A N 1
ATOM 1016 C CA . ASN A 1 125 ? -12.991 -4.205 -45.584 1.00 80.25 125 ASN A CA 1
ATOM 1017 C C . ASN A 1 125 ? -11.716 -5.056 -45.587 1.00 80.25 125 ASN A C 1
ATOM 1019 O O . ASN A 1 125 ? -11.004 -5.130 -44.586 1.00 80.25 125 ASN A O 1
ATOM 1023 N N . ALA A 1 126 ? -11.414 -5.676 -46.730 1.00 80.06 126 ALA A N 1
ATOM 1024 C CA . ALA A 1 126 ? -10.188 -6.447 -46.899 1.00 80.06 126 ALA A CA 1
ATOM 1025 C C . ALA A 1 126 ? -8.949 -5.554 -46.747 1.00 80.06 126 ALA A C 1
ATOM 1027 O O . ALA A 1 126 ? -8.924 -4.424 -47.235 1.00 80.06 126 ALA A O 1
ATOM 1028 N N . GLN A 1 127 ? -7.914 -6.079 -46.096 1.00 83.44 127 GLN A N 1
ATOM 1029 C CA . GLN A 1 127 ? -6.677 -5.353 -45.813 1.00 83.44 127 GLN A CA 1
ATOM 1030 C C . GLN A 1 127 ? -5.492 -6.046 -46.478 1.00 83.44 127 GLN A C 1
ATOM 1032 O O . GLN A 1 127 ? -5.488 -7.266 -46.646 1.00 83.44 127 GLN A O 1
ATOM 1037 N N . SER A 1 128 ? -4.496 -5.261 -46.891 1.00 81.50 128 SER A N 1
ATOM 1038 C CA . SER A 1 128 ? -3.260 -5.788 -47.474 1.00 81.50 128 SER A CA 1
ATOM 1039 C C . SER A 1 128 ? -2.239 -6.107 -46.386 1.00 81.50 128 SER A C 1
ATOM 1041 O O . SER A 1 128 ? -2.008 -5.297 -45.484 1.00 81.50 128 SER A O 1
ATOM 1043 N N . TRP A 1 129 ? -1.618 -7.275 -46.498 1.00 83.19 129 TRP A N 1
ATOM 1044 C CA . TRP A 1 129 ? -0.639 -7.810 -45.566 1.00 83.19 129 TRP A CA 1
ATOM 1045 C C . TRP A 1 129 ? 0.679 -8.100 -46.275 1.00 83.19 129 TRP A C 1
ATOM 1047 O O . TRP A 1 129 ? 0.697 -8.595 -47.401 1.00 83.19 129 TRP A O 1
ATOM 1057 N N . GLN A 1 130 ? 1.779 -7.801 -45.593 1.00 80.62 130 GLN A N 1
ATOM 1058 C CA . GLN A 1 130 ? 3.127 -8.145 -46.021 1.00 80.62 130 GLN A CA 1
ATOM 1059 C C . GLN A 1 130 ? 3.862 -8.735 -44.820 1.00 80.62 130 GLN A C 1
ATOM 1061 O O . GLN A 1 130 ? 3.856 -8.117 -43.755 1.00 80.62 130 GLN A O 1
ATOM 1066 N N . GLY A 1 131 ? 4.442 -9.923 -44.976 1.00 81.12 131 GLY A N 1
ATOM 1067 C CA . GLY A 1 131 ? 5.127 -10.633 -43.899 1.00 81.12 131 GLY A CA 1
ATOM 1068 C C . GLY A 1 131 ? 4.213 -11.064 -42.749 1.00 81.12 131 GLY A C 1
ATOM 1069 O O . GLY A 1 131 ? 4.659 -11.099 -41.607 1.00 81.12 131 GLY A O 1
ATOM 1070 N N . LEU A 1 132 ? 2.923 -11.325 -43.001 1.00 86.31 132 LEU A N 1
ATOM 1071 C CA . LEU A 1 132 ? 1.996 -11.740 -41.945 1.00 86.31 132 LEU A CA 1
ATOM 1072 C C . LEU A 1 132 ? 2.329 -13.159 -41.471 1.00 86.31 132 LEU A C 1
ATOM 1074 O O . LEU A 1 132 ? 2.386 -14.073 -42.287 1.00 86.31 132 LEU A O 1
ATOM 1078 N N . GLY A 1 133 ? 2.477 -13.358 -40.161 1.00 82.56 133 GLY A N 1
ATOM 1079 C CA . GLY A 1 133 ? 2.886 -14.651 -39.607 1.00 82.56 133 GLY A CA 1
ATOM 1080 C C . GLY A 1 133 ? 4.409 -14.779 -39.586 1.00 82.56 133 GLY A C 1
ATOM 1081 O O . GLY A 1 133 ? 5.071 -13.967 -38.944 1.00 82.56 133 GLY A O 1
ATOM 1082 N N . GLY A 1 134 ? 4.961 -15.803 -40.245 1.00 86.00 134 GLY A N 1
ATOM 1083 C CA . GLY A 1 134 ? 6.415 -15.995 -40.356 1.00 86.00 134 GLY A CA 1
ATOM 1084 C C . GLY A 1 134 ? 7.095 -16.374 -39.035 1.00 86.00 134 GLY A C 1
ATOM 1085 O O . GLY A 1 134 ? 8.186 -15.897 -38.725 1.00 86.00 134 GLY A O 1
ATOM 1086 N N . GLY A 1 135 ? 6.422 -17.187 -38.221 1.00 83.00 135 GLY A N 1
ATOM 1087 C CA . GLY A 1 135 ? 6.858 -17.582 -36.883 1.00 83.00 135 GLY A CA 1
ATOM 1088 C C . GLY A 1 135 ? 6.338 -16.675 -35.765 1.00 83.00 135 GLY A C 1
ATOM 1089 O O . GLY A 1 135 ? 6.674 -16.912 -34.605 1.00 83.00 135 GLY A O 1
ATOM 1090 N N . ALA A 1 136 ? 5.519 -15.659 -36.059 1.00 87.62 136 ALA A N 1
ATOM 1091 C CA . ALA A 1 136 ? 4.874 -14.818 -35.047 1.00 87.62 136 ALA A CA 1
ATOM 1092 C C . ALA A 1 136 ? 3.856 -15.602 -34.195 1.00 87.62 136 ALA A C 1
ATOM 1094 O O . ALA A 1 136 ? 3.247 -16.578 -34.647 1.00 87.62 136 ALA A O 1
ATOM 1095 N N . THR A 1 137 ? 3.657 -15.174 -32.949 1.00 90.69 137 THR A N 1
ATOM 1096 C CA . THR A 1 137 ? 2.612 -15.733 -32.078 1.00 90.69 137 THR A CA 1
ATOM 1097 C C . THR A 1 137 ? 1.227 -15.347 -32.593 1.00 90.69 137 THR A C 1
ATOM 1099 O O . THR A 1 137 ? 1.028 -14.266 -33.153 1.00 90.69 137 THR A O 1
ATOM 1102 N N . LYS A 1 138 ? 0.231 -16.209 -32.379 1.00 92.38 138 LYS A N 1
ATOM 1103 C CA . LYS A 1 138 ? -1.162 -15.907 -32.736 1.00 92.38 138 LYS A CA 1
ATOM 1104 C C . LYS A 1 138 ? -1.668 -14.662 -32.006 1.00 92.38 138 LYS A C 1
ATOM 1106 O O . LYS A 1 138 ? -2.496 -13.955 -32.564 1.00 92.38 138 LYS A O 1
ATOM 1111 N N . MET A 1 139 ? -1.147 -14.358 -30.815 1.00 89.75 139 MET A N 1
ATOM 1112 C CA . MET A 1 139 ? -1.433 -13.119 -30.087 1.00 89.75 139 MET A CA 1
ATOM 1113 C C . MET A 1 139 ? -0.950 -11.875 -30.844 1.00 89.75 139 MET A C 1
ATOM 1115 O O . MET A 1 139 ? -1.734 -10.952 -31.052 1.00 89.75 139 MET A O 1
ATOM 1119 N N . GLU A 1 140 ? 0.311 -11.846 -31.283 1.00 86.12 140 GLU A N 1
ATOM 1120 C CA . GLU A 1 140 ? 0.858 -10.719 -32.062 1.00 86.12 140 GLU A CA 1
ATOM 1121 C C . GLU A 1 140 ? 0.062 -10.510 -33.353 1.00 86.12 140 GLU A C 1
ATOM 1123 O O . GLU A 1 140 ? -0.330 -9.390 -33.681 1.00 86.12 140 GLU A O 1
ATOM 1128 N N . VAL A 1 141 ? -0.255 -11.608 -34.043 1.00 90.50 141 VAL A N 1
ATOM 1129 C CA . VAL A 1 141 ? -1.062 -11.562 -35.263 1.00 90.50 141 VAL A CA 1
ATOM 1130 C C . VAL A 1 141 ? -2.485 -11.080 -34.971 1.00 90.50 141 VAL A C 1
ATOM 1132 O O . VAL A 1 141 ? -2.994 -10.216 -35.679 1.00 90.50 141 VAL A O 1
ATOM 1135 N N . PHE A 1 142 ? -3.126 -11.568 -33.908 1.00 91.00 142 PHE A N 1
ATOM 1136 C CA . PHE A 1 142 ? -4.461 -11.125 -33.505 1.00 91.00 142 PHE A CA 1
ATOM 1137 C C . PHE A 1 142 ? -4.502 -9.612 -33.256 1.00 91.00 142 PHE A C 1
ATOM 1139 O O . PHE A 1 142 ? -5.395 -8.933 -33.762 1.00 91.00 142 PHE A O 1
ATOM 1146 N N . GLN A 1 143 ? -3.503 -9.071 -32.554 1.00 85.38 143 GLN A N 1
ATOM 1147 C CA . GLN A 1 143 ? -3.375 -7.635 -32.278 1.00 85.38 143 GLN A CA 1
ATOM 1148 C C . GLN A 1 143 ? -3.210 -6.810 -33.551 1.00 85.38 143 GLN A C 1
ATOM 1150 O O . GLN A 1 143 ? -3.890 -5.797 -33.731 1.00 85.38 143 GLN A O 1
ATOM 1155 N N . ASP A 1 144 ? -2.331 -7.248 -34.451 1.00 85.19 144 ASP A N 1
ATOM 1156 C CA . ASP A 1 144 ? -2.151 -6.585 -35.738 1.00 85.19 144 ASP A CA 1
ATOM 1157 C C . ASP A 1 144 ? -3.463 -6.579 -36.532 1.00 85.19 144 ASP A C 1
ATOM 1159 O O . ASP A 1 144 ? -3.793 -5.578 -37.174 1.00 85.19 144 ASP A O 1
ATOM 1163 N N . GLY A 1 145 ? -4.233 -7.668 -36.450 1.00 87.62 145 GLY A N 1
ATOM 1164 C CA . GLY A 1 145 ? -5.572 -7.781 -37.015 1.00 87.62 145 GLY A CA 1
ATOM 1165 C C . GLY A 1 145 ? -6.542 -6.747 -36.459 1.00 87.62 145 GLY A C 1
ATOM 1166 O O . GLY A 1 145 ? -7.115 -5.982 -37.233 1.00 87.62 145 GLY A O 1
ATOM 1167 N N . LEU A 1 146 ? -6.690 -6.681 -35.131 1.00 87.12 146 LEU A N 1
ATOM 1168 C CA . LEU A 1 146 ? -7.559 -5.700 -34.467 1.00 87.12 146 LEU A CA 1
ATOM 1169 C C . LEU A 1 146 ? -7.220 -4.268 -34.909 1.00 87.12 146 LEU A C 1
ATOM 1171 O O . LEU A 1 146 ? -8.106 -3.525 -35.324 1.00 87.12 146 LEU A O 1
ATOM 1175 N N . ASN A 1 147 ? -5.931 -3.918 -34.922 1.00 82.62 147 ASN A N 1
ATOM 1176 C CA . ASN A 1 147 ? -5.461 -2.585 -35.305 1.00 82.62 147 ASN A CA 1
ATOM 1177 C C . ASN A 1 147 ? -5.697 -2.272 -36.788 1.00 82.62 147 ASN A C 1
ATOM 1179 O O . ASN A 1 147 ? -6.084 -1.160 -37.142 1.00 82.62 147 ASN A O 1
ATOM 1183 N N . ARG A 1 148 ? -5.434 -3.232 -37.682 1.00 82.25 148 ARG A N 1
ATOM 1184 C CA . ARG A 1 148 ? -5.492 -3.000 -39.132 1.00 82.25 148 ARG A CA 1
ATOM 1185 C C . ARG A 1 148 ? -6.915 -3.045 -39.683 1.00 82.25 148 ARG A C 1
ATOM 1187 O O . ARG A 1 148 ? -7.214 -2.285 -40.601 1.00 82.25 148 ARG A O 1
ATOM 1194 N N . TYR A 1 149 ? -7.775 -3.904 -39.142 1.00 82.88 149 TYR A N 1
ATOM 1195 C CA . TYR A 1 149 ? -9.192 -3.946 -39.513 1.00 82.88 149 TYR A CA 1
ATOM 1196 C C . TYR A 1 149 ? -10.048 -2.943 -38.725 1.00 82.88 149 TYR A C 1
ATOM 1198 O O . TYR A 1 149 ? -11.197 -2.728 -39.104 1.00 82.88 149 TYR A O 1
ATOM 1206 N N . GLY A 1 150 ? -9.500 -2.312 -37.677 1.00 81.62 150 GLY A N 1
ATOM 1207 C CA . GLY A 1 150 ? -10.237 -1.381 -36.820 1.00 81.62 150 GLY A CA 1
ATOM 1208 C C . GLY A 1 150 ? -11.311 -2.087 -35.994 1.00 81.62 150 GLY A C 1
ATOM 1209 O O . GLY A 1 150 ? -12.398 -1.551 -35.809 1.00 81.62 150 GLY A O 1
ATOM 1210 N N . CYS A 1 151 ? -11.031 -3.319 -35.565 1.00 83.06 151 CYS A N 1
ATOM 1211 C CA . CYS A 1 151 ? -11.966 -4.123 -34.792 1.00 83.06 151 CYS A CA 1
ATOM 1212 C C . CYS A 1 151 ? -11.719 -3.955 -33.295 1.00 83.06 151 CYS A C 1
ATOM 1214 O O . CYS A 1 151 ? -10.584 -3.926 -32.811 1.00 83.06 151 CYS A O 1
ATOM 1216 N N . GLU A 1 152 ? -12.802 -3.989 -32.542 1.00 86.56 152 GLU A N 1
ATOM 1217 C CA . GLU A 1 152 ? -12.800 -4.257 -31.120 1.00 86.56 152 GLU A CA 1
ATOM 1218 C C . GLU A 1 152 ? -13.370 -5.632 -30.829 1.00 86.56 152 GLU A C 1
ATOM 1220 O O . GLU A 1 152 ? -14.123 -6.190 -31.629 1.00 86.56 152 GLU A O 1
ATOM 1225 N N . PHE A 1 153 ? -12.973 -6.209 -29.698 1.00 87.62 153 PHE A N 1
ATOM 1226 C CA . PHE A 1 153 ? -13.447 -7.527 -29.322 1.00 87.62 153 PHE A CA 1
ATOM 1227 C C . PHE A 1 153 ? -14.042 -7.563 -27.925 1.00 87.62 153 PHE A C 1
ATOM 1229 O O . PHE A 1 153 ? -13.567 -6.931 -26.981 1.00 87.62 153 PHE A O 1
ATOM 1236 N N . ARG A 1 154 ? -15.077 -8.386 -27.793 1.00 84.62 154 ARG A N 1
ATOM 1237 C CA . ARG A 1 154 ? -15.592 -8.833 -26.503 1.00 84.62 154 ARG A CA 1
ATOM 1238 C C . ARG A 1 154 ? -15.625 -10.346 -26.473 1.00 84.62 154 ARG A C 1
ATOM 1240 O O . ARG A 1 154 ? -15.867 -11.007 -27.483 1.00 84.62 154 ARG A O 1
ATOM 1247 N N . ARG A 1 155 ? -15.410 -10.904 -25.292 1.00 81.94 155 ARG A N 1
ATOM 1248 C CA . ARG A 1 155 ? -15.422 -12.347 -25.083 1.00 81.94 155 ARG A CA 1
ATOM 1249 C C . ARG A 1 155 ? -16.701 -12.774 -24.381 1.00 81.94 155 ARG A C 1
ATOM 1251 O O . ARG A 1 155 ? -17.199 -12.073 -23.506 1.00 81.94 155 ARG A O 1
ATOM 1258 N N . SER A 1 156 ? -17.223 -13.928 -24.774 1.00 79.12 156 SER A N 1
ATOM 1259 C CA . SER A 1 156 ? -18.257 -14.636 -24.024 1.00 79.12 156 SER A CA 1
ATOM 1260 C C . SER A 1 156 ? -17.960 -16.131 -24.096 1.00 79.12 156 SER A C 1
ATOM 1262 O O . SER A 1 156 ? -18.061 -16.743 -25.165 1.00 79.12 156 SER A O 1
ATOM 1264 N N . GLY A 1 157 ? -17.507 -16.699 -22.974 1.00 78.25 157 GLY A N 1
ATOM 1265 C CA . GLY A 1 157 ? -16.956 -18.054 -22.930 1.00 78.25 157 GLY A CA 1
ATOM 1266 C C . GLY A 1 157 ? -15.783 -18.217 -23.902 1.00 78.25 157 GLY A C 1
ATOM 1267 O O . GLY A 1 157 ? -14.863 -17.394 -23.920 1.00 78.25 157 GLY A O 1
ATOM 1268 N N . ASN A 1 158 ? -15.861 -19.238 -24.761 1.00 82.56 158 ASN A N 1
ATOM 1269 C CA . ASN A 1 158 ? -14.851 -19.532 -25.788 1.00 82.56 158 ASN A CA 1
ATOM 1270 C C . ASN A 1 158 ? -15.104 -18.825 -27.132 1.00 82.56 158 ASN A C 1
ATOM 1272 O O . ASN A 1 158 ? -14.450 -19.144 -28.124 1.00 82.56 158 ASN A O 1
ATOM 1276 N N . THR A 1 159 ? -16.069 -17.902 -27.204 1.00 84.00 159 THR A N 1
ATOM 1277 C CA . THR A 1 159 ? -16.371 -17.159 -28.438 1.00 84.00 159 THR A CA 1
ATOM 1278 C C . THR A 1 159 ? -15.916 -15.707 -28.330 1.00 84.00 159 THR A C 1
ATOM 1280 O O . THR A 1 159 ? -16.279 -14.998 -27.386 1.00 84.00 159 THR A O 1
ATOM 1283 N N . ILE A 1 160 ? -15.150 -15.259 -29.322 1.00 87.19 160 ILE A N 1
ATOM 1284 C CA . ILE A 1 160 ? -14.681 -13.883 -29.487 1.00 87.19 160 ILE A CA 1
ATOM 1285 C C . ILE A 1 160 ? -15.571 -13.174 -30.507 1.00 87.19 160 ILE A C 1
ATOM 1287 O O . ILE A 1 160 ? -15.623 -13.551 -31.673 1.00 87.19 160 ILE A O 1
ATOM 1291 N N . TYR A 1 161 ? -16.284 -12.143 -30.074 1.00 85.44 161 TYR A N 1
ATOM 1292 C CA . TYR A 1 161 ? -17.098 -11.308 -30.952 1.00 85.44 161 TYR A CA 1
ATOM 1293 C C . TYR A 1 161 ? -16.272 -10.108 -31.379 1.00 85.44 161 TYR A C 1
ATOM 1295 O O . TYR A 1 161 ? -15.763 -9.395 -30.517 1.00 85.44 161 TYR A O 1
ATOM 1303 N N . LEU A 1 162 ? -16.144 -9.916 -32.686 1.00 85.38 162 LEU A N 1
ATOM 1304 C CA . LEU A 1 162 ? -15.413 -8.823 -33.312 1.00 85.38 162 LEU A CA 1
ATOM 1305 C C . LEU A 1 162 ? -16.419 -7.836 -33.905 1.00 85.38 162 LEU A C 1
ATOM 1307 O O . LEU A 1 162 ? -17.201 -8.188 -34.792 1.00 85.38 162 LEU A O 1
ATOM 1311 N N . GLU A 1 163 ? -16.394 -6.619 -33.386 1.00 86.19 163 GLU A N 1
ATOM 1312 C CA . GLU A 1 163 ? -17.316 -5.514 -33.668 1.00 86.19 163 GLU A CA 1
ATOM 1313 C C . GLU A 1 163 ? -16.486 -4.295 -34.092 1.00 86.19 163 GLU A C 1
ATOM 1315 O O . GLU A 1 163 ? -15.309 -4.197 -33.741 1.00 86.19 163 GLU A O 1
ATOM 1320 N N . SER A 1 164 ? -17.043 -3.356 -34.858 1.00 82.50 164 SER A N 1
ATOM 1321 C CA . SER A 1 164 ? -16.323 -2.102 -35.146 1.00 82.50 164 SER A CA 1
ATOM 1322 C C . SER A 1 164 ? -16.118 -1.273 -33.879 1.00 82.50 164 SER A C 1
ATOM 1324 O O . SER A 1 164 ? -15.138 -0.546 -33.750 1.00 82.50 164 SER A O 1
ATOM 1326 N N . GLN A 1 165 ? -17.053 -1.384 -32.935 1.00 84.25 165 GLN A N 1
ATOM 1327 C CA . GLN A 1 165 ? -16.994 -0.712 -31.649 1.00 84.25 165 GLN A CA 1
ATOM 1328 C C . GLN A 1 165 ? -17.795 -1.509 -30.613 1.00 84.25 165 GLN A C 1
ATOM 1330 O O . GLN A 1 165 ? -19.005 -1.660 -30.752 1.00 84.25 165 GLN A O 1
ATOM 1335 N N . VAL A 1 166 ? -17.127 -1.994 -29.567 1.00 85.88 166 VAL A N 1
ATOM 1336 C CA . VAL A 1 166 ? -17.740 -2.728 -28.455 1.00 85.88 166 VAL A CA 1
ATOM 1337 C C . VAL A 1 166 ? -18.331 -1.751 -27.447 1.00 85.88 166 VAL A C 1
ATOM 1339 O O . VAL A 1 166 ? -17.743 -0.719 -27.127 1.00 85.88 166 VAL A O 1
ATOM 1342 N N . GLY A 1 167 ? -19.471 -2.114 -26.874 1.00 82.50 167 GLY A N 1
ATOM 1343 C CA . GLY A 1 167 ? -20.084 -1.375 -25.778 1.00 82.50 167 GLY A CA 1
ATOM 1344 C C . GLY A 1 167 ? -21.512 -0.975 -26.075 1.00 82.50 167 GLY A C 1
ATOM 1345 O O . GLY A 1 167 ? -21.997 -1.080 -27.200 1.00 82.50 167 GLY A O 1
ATOM 1346 N N . ARG A 1 168 ? -22.214 -0.564 -25.025 1.00 83.19 168 ARG A N 1
ATOM 1347 C CA . ARG A 1 168 ? -23.624 -0.196 -25.099 1.00 83.19 168 ARG A CA 1
ATOM 1348 C C . ARG A 1 168 ? -23.787 1.277 -24.786 1.00 83.19 168 ARG A C 1
ATOM 1350 O O . ARG A 1 168 ? -23.107 1.805 -23.908 1.00 83.19 168 ARG A O 1
ATOM 1357 N N . ASP A 1 169 ? -24.772 1.890 -25.421 1.00 80.56 169 ASP A N 1
ATOM 1358 C CA . ASP A 1 169 ? -25.280 3.187 -24.993 1.00 80.56 169 ASP A CA 1
ATOM 1359 C C . ASP A 1 169 ? -26.179 2.943 -23.784 1.00 80.56 169 ASP A C 1
ATOM 1361 O O . ASP A 1 169 ? -27.297 2.420 -23.886 1.00 80.56 169 ASP A O 1
ATOM 1365 N N . THR A 1 170 ? -25.641 3.215 -22.600 1.00 78.38 170 THR A N 1
ATOM 1366 C CA . THR A 1 170 ? -26.334 2.894 -21.356 1.00 78.38 170 THR A CA 1
ATOM 1367 C C . THR A 1 170 ? -27.244 4.040 -20.929 1.00 78.38 170 THR A C 1
ATOM 1369 O O . THR A 1 170 ? -26.962 5.216 -21.130 1.00 78.38 170 THR A O 1
ATOM 1372 N N . SER A 1 171 ? -28.377 3.702 -20.314 1.00 72.19 171 SER A N 1
ATOM 1373 C CA . SER A 1 171 ? -29.330 4.707 -19.822 1.00 72.19 171 SER A CA 1
ATOM 1374 C C . SER A 1 171 ? -29.046 5.163 -18.387 1.00 72.19 171 SER A C 1
ATOM 1376 O O . SER A 1 171 ? -29.787 5.991 -17.856 1.00 72.19 171 SER A O 1
ATOM 1378 N N . PHE A 1 172 ? -28.040 4.586 -17.721 1.00 75.75 172 PHE A N 1
ATOM 1379 C CA . PHE A 1 172 ? -27.662 4.987 -16.370 1.00 75.75 172 PHE A CA 1
ATOM 1380 C C . PHE A 1 172 ? -26.592 6.080 -16.427 1.00 75.75 172 PHE A C 1
ATOM 1382 O O . PHE A 1 172 ? -25.735 6.088 -17.301 1.00 75.75 172 PHE A O 1
ATOM 1389 N N . MET A 1 173 ? -26.658 7.010 -15.477 1.00 82.38 173 MET A N 1
ATOM 1390 C CA . MET A 1 173 ? -25.698 8.106 -15.351 1.00 82.38 173 MET A CA 1
ATOM 1391 C C . MET A 1 173 ? -24.842 7.913 -14.105 1.00 82.38 173 MET A C 1
ATOM 1393 O O . MET A 1 173 ? -25.336 7.451 -13.069 1.00 82.38 173 MET A O 1
ATOM 1397 N N . TYR A 1 174 ? -23.580 8.306 -14.201 1.00 86.81 174 TYR A N 1
ATOM 1398 C CA . TYR A 1 174 ? -22.674 8.464 -13.079 1.00 86.81 174 TYR A CA 1
ATOM 1399 C C . TYR A 1 174 ? -22.638 9.930 -12.684 1.00 86.81 174 TYR A C 1
ATOM 1401 O O . TYR A 1 174 ? -22.332 10.798 -13.492 1.00 86.81 174 TYR A O 1
ATOM 1409 N N . ARG A 1 175 ? -23.000 10.229 -11.439 1.00 88.19 175 ARG A N 1
ATOM 1410 C CA . ARG A 1 175 ? -23.078 11.609 -10.966 1.00 88.19 175 ARG A CA 1
ATOM 1411 C C . ARG A 1 175 ? -22.454 11.764 -9.596 1.00 88.19 175 ARG A C 1
ATOM 1413 O O . ARG A 1 175 ? -22.685 10.949 -8.691 1.00 88.19 175 ARG A O 1
ATOM 1420 N N . TYR A 1 176 ? -21.707 12.848 -9.437 1.00 86.81 176 TYR A N 1
ATOM 1421 C CA . TYR A 1 176 ? -21.210 13.295 -8.146 1.00 86.81 176 TYR A CA 1
ATOM 1422 C C . TYR A 1 176 ? -22.361 13.408 -7.128 1.00 86.81 176 TYR A C 1
ATOM 1424 O O . TYR A 1 176 ? -23.450 13.883 -7.441 1.00 86.81 176 TYR A O 1
ATOM 1432 N N . LYS A 1 177 ? -22.134 12.941 -5.891 1.00 84.19 177 LYS A N 1
ATOM 1433 C CA . LYS A 1 177 ? -23.138 12.809 -4.804 1.00 84.19 177 LYS A CA 1
ATOM 1434 C C . LYS A 1 177 ? -24.250 11.776 -5.025 1.00 84.19 177 LYS A C 1
ATOM 1436 O O . LYS A 1 177 ? -25.085 11.631 -4.132 1.00 84.19 177 LYS A O 1
ATOM 1441 N N . LEU A 1 178 ? -24.273 11.060 -6.150 1.00 83.88 178 LEU A N 1
ATOM 1442 C CA . LEU A 1 178 ? -25.208 9.956 -6.374 1.00 83.88 178 LEU A CA 1
ATOM 1443 C C . LEU A 1 178 ? -24.495 8.603 -6.293 1.00 83.88 178 LEU A C 1
ATOM 1445 O O . LEU A 1 178 ? -24.698 7.855 -5.341 1.00 83.88 178 LEU A O 1
ATOM 1449 N N . ASN A 1 179 ? -23.672 8.296 -7.293 1.00 83.25 179 ASN A N 1
ATOM 1450 C CA . ASN A 1 179 ? -23.070 6.974 -7.502 1.00 83.25 179 ASN A CA 1
ATOM 1451 C C . ASN A 1 179 ? -21.624 7.025 -8.018 1.00 83.25 179 ASN A C 1
ATOM 1453 O O . ASN A 1 179 ? -21.052 5.972 -8.288 1.00 83.25 179 ASN A O 1
ATOM 1457 N N . ALA A 1 180 ? -21.035 8.219 -8.116 1.00 86.19 180 ALA A N 1
ATOM 1458 C CA . ALA A 1 180 ? -19.639 8.422 -8.485 1.00 86.19 180 ALA A CA 1
ATOM 1459 C C . ALA A 1 180 ? -18.922 9.327 -7.472 1.00 86.19 180 ALA A C 1
ATOM 1461 O O . ALA A 1 180 ? -19.492 10.302 -6.961 1.00 86.19 180 ALA A O 1
ATOM 1462 N N . SER A 1 181 ? -17.667 8.999 -7.181 1.00 87.69 181 SER A N 1
ATOM 1463 C CA . SER A 1 181 ? -16.770 9.771 -6.320 1.00 87.69 181 SER A CA 1
ATOM 1464 C C . SER A 1 181 ? -15.363 9.849 -6.925 1.00 87.69 181 SER A C 1
ATOM 1466 O O . SER A 1 181 ? -15.081 9.225 -7.949 1.00 87.69 181 SER A O 1
ATOM 1468 N N . ASN A 1 182 ? -14.504 10.692 -6.338 1.00 86.69 182 ASN A N 1
ATOM 1469 C CA . ASN A 1 182 ? -13.114 10.900 -6.771 1.00 86.69 182 ASN A CA 1
ATOM 1470 C C . ASN A 1 182 ? -12.942 11.159 -8.280 1.00 86.69 182 ASN A C 1
ATOM 1472 O O . ASN A 1 182 ? -11.948 10.754 -8.869 1.00 86.69 182 ASN A O 1
ATOM 1476 N N . ILE A 1 183 ? -13.910 11.849 -8.896 1.00 86.31 183 ILE A N 1
ATOM 1477 C CA . ILE A 1 183 ? -13.858 12.222 -10.310 1.00 86.31 183 ILE A CA 1
ATOM 1478 C C . ILE A 1 183 ? -12.669 13.163 -10.525 1.00 86.31 183 ILE A C 1
ATOM 1480 O O . ILE A 1 183 ? -12.578 14.217 -9.888 1.00 86.31 183 ILE A O 1
ATOM 1484 N N . SER A 1 184 ? -11.759 12.768 -11.409 1.00 83.31 184 SER A N 1
ATOM 1485 C CA . SER A 1 184 ? -10.569 13.528 -11.775 1.00 83.31 184 SER A CA 1
ATOM 1486 C C . SER A 1 184 ? -10.438 13.571 -13.291 1.00 83.31 184 SER A C 1
ATOM 1488 O O . SER A 1 184 ? -10.399 12.524 -13.930 1.00 83.31 184 SER A O 1
ATOM 1490 N N . GLN A 1 185 ? -10.380 14.779 -13.850 1.00 83.62 185 GLN A N 1
ATOM 1491 C CA . GLN A 1 185 ? -10.144 15.027 -15.268 1.00 83.62 185 GLN A CA 1
ATOM 1492 C C . GLN A 1 185 ? -8.702 15.495 -15.482 1.00 83.62 185 GLN A C 1
ATOM 1494 O O . GLN A 1 185 ? -8.258 16.473 -14.877 1.00 83.62 185 GLN A O 1
ATOM 1499 N N . GLU A 1 186 ? -8.002 14.833 -16.393 1.00 78.31 186 GLU A N 1
ATOM 1500 C CA . GLU A 1 186 ? -6.671 15.184 -16.867 1.00 78.31 186 GLU A CA 1
ATOM 1501 C C . GLU A 1 186 ? -6.732 15.500 -18.364 1.00 78.31 186 GLU A C 1
ATOM 1503 O O . GLU A 1 186 ? -7.162 14.677 -19.173 1.00 78.31 186 GLU A O 1
ATOM 1508 N N . ASN A 1 187 ? -6.285 16.703 -18.728 1.00 77.25 187 ASN A N 1
ATOM 1509 C CA . ASN A 1 187 ? -6.207 17.160 -20.111 1.00 77.25 187 ASN A CA 1
ATOM 1510 C C . ASN A 1 187 ? -4.731 17.322 -20.496 1.00 77.25 187 ASN A C 1
ATOM 1512 O O . ASN A 1 187 ? -4.067 18.257 -20.041 1.00 77.25 187 ASN A O 1
ATOM 1516 N N . ASP A 1 188 ? -4.224 16.436 -21.349 1.00 72.75 188 ASP A N 1
ATOM 1517 C CA . ASP A 1 188 ? -2.862 16.497 -21.878 1.00 72.75 188 ASP A CA 1
ATOM 1518 C C . ASP A 1 188 ? -2.869 17.092 -23.294 1.00 72.75 188 ASP A C 1
ATOM 1520 O O . ASP A 1 188 ? -3.334 16.487 -24.264 1.00 72.75 188 ASP A O 1
ATOM 1524 N N . ALA A 1 189 ? -2.326 18.308 -23.396 1.00 76.56 189 ALA A N 1
ATOM 1525 C CA . ALA A 1 189 ? -2.173 19.059 -24.640 1.00 76.56 189 ALA A CA 1
ATOM 1526 C C . ALA A 1 189 ? -0.726 19.073 -25.175 1.00 76.56 189 ALA A C 1
ATOM 1528 O O . ALA A 1 189 ? -0.415 19.844 -26.090 1.00 76.56 189 ALA A O 1
ATOM 1529 N N . SER A 1 190 ? 0.174 18.247 -24.624 1.00 71.88 190 SER A N 1
ATOM 1530 C CA . SER A 1 190 ? 1.590 18.179 -25.031 1.00 71.88 190 SER A CA 1
ATOM 1531 C C . SER A 1 190 ? 1.770 17.895 -26.525 1.00 71.88 190 SER A C 1
ATOM 1533 O O . SER A 1 190 ? 2.682 18.433 -27.153 1.00 71.88 190 SER A O 1
ATOM 1535 N N . ALA A 1 191 ? 0.853 17.118 -27.101 1.00 74.25 191 ALA A N 1
ATOM 1536 C CA . ALA A 1 191 ? 0.792 16.785 -28.517 1.00 74.25 191 ALA A CA 1
ATOM 1537 C C . ALA A 1 191 ? -0.485 17.314 -29.190 1.00 74.25 191 ALA A C 1
ATOM 1539 O O . ALA A 1 191 ? -0.942 16.712 -30.148 1.00 74.25 191 ALA A O 1
ATOM 1540 N N . TYR A 1 192 ? -1.077 18.412 -28.707 1.00 83.12 192 TYR A N 1
ATOM 1541 C CA . TYR A 1 192 ? -2.298 18.958 -29.307 1.00 83.12 192 TYR A CA 1
ATOM 1542 C C . TYR A 1 192 ? -2.000 19.712 -30.610 1.00 83.12 192 TYR A C 1
ATOM 1544 O O . TYR A 1 192 ? -1.213 20.670 -30.615 1.00 83.12 192 TYR A O 1
ATOM 1552 N N . TYR A 1 193 ? -2.643 19.299 -31.699 1.00 87.25 193 TYR A N 1
ATOM 1553 C CA . TYR A 1 193 ? -2.461 19.816 -33.051 1.00 87.25 193 TYR A CA 1
ATOM 1554 C C . TYR A 1 193 ? -3.758 20.429 -33.579 1.00 87.25 193 TYR A C 1
ATOM 1556 O O . TYR A 1 193 ? -4.855 20.059 -33.179 1.00 87.25 193 TYR A O 1
ATOM 1564 N N . THR A 1 194 ? -3.631 21.376 -34.503 1.00 87.50 194 THR A N 1
ATOM 1565 C CA . THR A 1 194 ? -4.764 22.013 -35.194 1.00 87.50 194 THR A CA 1
ATOM 1566 C C . THR A 1 194 ? -4.634 21.915 -36.714 1.00 87.50 194 THR A C 1
ATOM 1568 O O . THR A 1 194 ? -5.535 22.343 -37.432 1.00 87.50 194 THR A O 1
ATOM 1571 N N . TYR A 1 195 ? -3.536 21.332 -37.207 1.00 90.88 195 TYR A N 1
ATOM 1572 C CA . TYR A 1 195 ? -3.244 21.150 -38.623 1.00 90.88 195 TYR A CA 1
ATOM 1573 C C . TYR A 1 195 ? -2.409 19.886 -38.866 1.00 90.88 195 TYR A C 1
ATOM 1575 O O . TYR A 1 195 ? -1.490 19.608 -38.098 1.00 90.88 195 TYR A O 1
ATOM 1583 N N . ALA A 1 196 ? -2.668 19.149 -39.947 1.00 92.38 196 ALA A N 1
ATOM 1584 C CA . ALA A 1 196 ? -1.862 17.996 -40.356 1.00 92.38 196 ALA A CA 1
ATOM 1585 C C . ALA A 1 196 ? -1.759 17.875 -41.882 1.00 92.38 196 ALA A C 1
ATOM 1587 O O . ALA A 1 196 ? -2.659 18.297 -42.610 1.00 92.38 196 ALA A O 1
ATOM 1588 N N . LYS A 1 197 ? -0.678 17.241 -42.361 1.00 93.19 197 LYS A N 1
ATOM 1589 C CA . LYS A 1 197 ? -0.483 16.875 -43.775 1.00 93.19 197 LYS A CA 1
ATOM 1590 C C . LYS A 1 197 ? -0.324 15.368 -43.944 1.00 93.19 197 LYS A C 1
ATOM 1592 O O . LYS A 1 197 ? 0.315 14.717 -43.120 1.00 93.19 197 LYS A O 1
ATOM 1597 N N . GLY A 1 198 ? -0.850 14.823 -45.032 1.00 92.19 198 GLY A N 1
ATOM 1598 C CA . GLY A 1 198 ? -0.757 13.411 -45.389 1.00 92.19 198 GLY A CA 1
ATOM 1599 C C . GLY A 1 198 ? -0.149 13.229 -46.774 1.00 92.19 198 GLY A C 1
ATOM 1600 O O . GLY A 1 198 ? -0.535 13.927 -47.709 1.00 92.19 198 GLY A O 1
ATOM 1601 N N . TYR A 1 199 ? 0.785 12.289 -46.891 1.00 91.31 199 TYR A N 1
ATOM 1602 C CA . TYR A 1 199 ? 1.454 11.873 -48.120 1.00 91.31 199 TYR A CA 1
ATOM 1603 C C . TYR A 1 199 ? 1.159 10.387 -48.347 1.00 91.31 199 TYR A C 1
ATOM 1605 O O . TYR A 1 199 ? 1.497 9.550 -47.504 1.00 91.31 199 TYR A O 1
ATOM 1613 N N . GLY A 1 200 ? 0.531 10.063 -49.471 1.00 88.25 200 GLY A N 1
ATOM 1614 C CA . GLY A 1 200 ? 0.192 8.704 -49.884 1.00 88.25 200 GLY A CA 1
ATOM 1615 C C . GLY A 1 200 ? 0.432 8.476 -51.373 1.00 88.25 200 GLY A C 1
ATOM 1616 O O . GLY A 1 200 ? 0.919 9.364 -52.074 1.00 88.25 200 GLY A O 1
ATOM 1617 N N . ASP A 1 201 ? 0.093 7.280 -51.847 1.00 88.38 201 ASP A N 1
ATOM 1618 C CA . ASP A 1 201 ? 0.247 6.855 -53.243 1.00 88.38 201 ASP A CA 1
ATOM 1619 C C . ASP A 1 201 ? 1.681 7.042 -53.785 1.00 88.38 201 ASP A C 1
ATOM 1621 O O . ASP A 1 201 ? 1.929 7.815 -54.714 1.00 88.38 201 ASP A O 1
ATOM 1625 N N . TYR A 1 202 ? 2.647 6.370 -53.149 1.00 85.44 202 TYR A N 1
ATOM 1626 C CA . TYR A 1 202 ? 4.044 6.298 -53.599 1.00 85.44 202 TYR A CA 1
ATOM 1627 C C . TYR A 1 202 ? 4.662 4.926 -53.316 1.00 85.44 202 TYR A C 1
ATOM 1629 O O . TYR A 1 202 ? 4.286 4.246 -52.360 1.00 85.44 202 TYR A O 1
ATOM 1637 N N . ALA A 1 203 ? 5.642 4.531 -54.130 1.00 79.25 203 ALA A N 1
ATOM 1638 C CA . ALA A 1 203 ? 6.430 3.325 -53.898 1.00 79.25 203 ALA A CA 1
ATOM 1639 C C . ALA A 1 203 ? 7.492 3.568 -52.814 1.00 79.25 203 ALA A C 1
ATOM 1641 O O . ALA A 1 203 ? 8.107 4.633 -52.769 1.00 79.25 203 ALA A O 1
ATOM 1642 N N . GLU A 1 204 ? 7.743 2.578 -51.951 1.00 71.56 204 GLU A N 1
ATOM 1643 C CA . GLU A 1 204 ? 8.728 2.713 -50.862 1.00 71.56 204 GLU A CA 1
ATOM 1644 C C . GLU A 1 204 ? 10.137 3.064 -51.367 1.00 71.56 204 GLU A C 1
ATOM 1646 O O . GLU A 1 204 ? 10.846 3.819 -50.702 1.00 71.56 204 GLU A O 1
ATOM 1651 N N . GLU A 1 205 ? 10.513 2.583 -52.558 1.00 76.31 205 GLU A N 1
ATOM 1652 C CA . GLU A 1 205 ? 11.807 2.859 -53.201 1.00 76.31 205 GLU A CA 1
ATOM 1653 C C . GLU A 1 205 ? 11.992 4.339 -53.584 1.00 76.31 205 GLU A C 1
ATOM 1655 O O . GLU A 1 205 ? 13.113 4.848 -53.545 1.00 76.31 205 GLU A O 1
ATOM 1660 N N . ASP A 1 206 ? 10.900 5.044 -53.898 1.00 73.94 206 ASP A N 1
ATOM 1661 C CA . ASP A 1 206 ? 10.918 6.436 -54.369 1.00 73.94 206 ASP A CA 1
ATOM 1662 C C . ASP A 1 206 ? 10.805 7.459 -53.219 1.00 73.94 206 ASP A C 1
ATOM 1664 O O . ASP A 1 206 ? 11.113 8.645 -53.380 1.00 73.94 206 ASP A O 1
ATOM 1668 N N . GLY A 1 207 ? 10.389 7.003 -52.033 1.00 77.19 207 GLY A N 1
ATOM 1669 C CA . GLY A 1 207 ? 10.229 7.823 -50.833 1.00 77.19 207 GLY A CA 1
ATOM 1670 C C . GLY A 1 207 ? 9.011 8.757 -50.861 1.00 77.19 207 GLY A C 1
ATOM 1671 O O . GLY A 1 207 ? 8.427 9.057 -51.900 1.00 77.19 207 GLY A O 1
ATOM 1672 N N . TRP A 1 208 ? 8.623 9.263 -49.685 1.00 79.06 208 TRP A N 1
ATOM 1673 C CA . TRP A 1 208 ? 7.404 10.071 -49.497 1.00 79.06 208 TRP A CA 1
ATOM 1674 C C . TRP A 1 208 ? 7.389 11.390 -50.288 1.00 79.06 208 TRP A C 1
ATOM 1676 O O . TRP A 1 208 ? 6.328 11.968 -50.504 1.00 79.06 208 TRP A O 1
ATOM 1686 N N . GLN A 1 209 ? 8.551 11.874 -50.737 1.00 84.62 209 GLN A N 1
ATOM 1687 C CA . GLN A 1 209 ? 8.664 13.066 -51.583 1.00 84.62 209 GLN A CA 1
ATOM 1688 C C . GLN A 1 209 ? 8.080 12.864 -52.991 1.00 84.62 209 GLN A C 1
ATOM 1690 O O . GLN A 1 209 ? 7.841 13.848 -53.688 1.00 84.62 209 GLN A O 1
ATOM 1695 N N . SER A 1 210 ? 7.852 11.613 -53.401 1.00 82.81 210 SER A N 1
ATOM 1696 C CA . SER A 1 210 ? 7.229 11.238 -54.676 1.00 82.81 210 SER A CA 1
ATOM 1697 C C . SER A 1 210 ? 5.718 10.969 -54.572 1.00 82.81 210 SER A C 1
ATOM 1699 O O . SER A 1 210 ? 5.115 10.509 -55.537 1.00 82.81 210 SER A O 1
ATOM 1701 N N . ALA A 1 211 ? 5.102 11.258 -53.416 1.00 85.12 211 ALA A N 1
ATOM 1702 C CA . ALA A 1 211 ? 3.676 11.057 -53.159 1.00 85.12 211 ALA A CA 1
ATOM 1703 C C . ALA A 1 211 ? 2.777 11.678 -54.235 1.00 85.12 211 ALA A C 1
ATOM 1705 O O . ALA A 1 211 ? 2.782 12.895 -54.436 1.00 85.12 211 ALA A O 1
ATOM 1706 N N . ASN A 1 212 ? 1.955 10.843 -54.877 1.00 86.00 212 ASN A N 1
ATOM 1707 C CA . ASN A 1 212 ? 0.934 11.298 -55.820 1.00 86.00 212 ASN A CA 1
ATOM 1708 C C . ASN A 1 212 ? -0.328 11.808 -55.103 1.00 86.00 212 ASN A C 1
ATOM 1710 O O . ASN A 1 212 ? -1.089 12.591 -55.676 1.00 86.00 212 ASN A O 1
ATOM 1714 N N . LEU A 1 213 ? -0.537 11.413 -53.841 1.00 88.31 213 LEU A N 1
ATOM 1715 C CA . LEU A 1 213 ? -1.644 11.864 -53.002 1.00 88.31 213 LEU A CA 1
ATOM 1716 C C . LEU A 1 213 ? -1.120 12.732 -51.851 1.00 88.31 213 LEU A C 1
ATOM 1718 O O . LEU A 1 213 ? -0.498 12.228 -50.920 1.00 88.31 213 LEU A O 1
ATOM 1722 N N . ILE A 1 214 ? -1.407 14.035 -51.892 1.00 91.62 214 ILE A N 1
ATOM 1723 C CA . ILE A 1 214 ? -1.068 14.987 -50.823 1.00 91.62 214 ILE A CA 1
ATOM 1724 C C . ILE A 1 214 ? -2.354 15.641 -50.326 1.00 91.62 214 ILE A C 1
ATOM 1726 O O . ILE A 1 214 ? -3.066 16.267 -51.114 1.00 91.62 214 ILE A O 1
ATOM 1730 N N . ARG A 1 215 ? -2.653 15.504 -49.031 1.00 93.69 215 ARG A N 1
ATOM 1731 C CA . ARG A 1 215 ? -3.836 16.095 -48.378 1.00 93.69 215 ARG A CA 1
ATOM 1732 C C . ARG A 1 215 ? -3.444 16.872 -47.129 1.00 93.69 215 ARG A C 1
ATOM 1734 O O . ARG A 1 215 ? -2.396 16.626 -46.536 1.00 93.69 215 ARG A O 1
ATOM 1741 N N . GLU A 1 216 ? -4.293 17.814 -46.741 1.00 92.56 216 GLU A N 1
ATOM 1742 C CA . GLU A 1 216 ? -4.106 18.660 -45.565 1.00 92.56 216 GLU A CA 1
ATOM 1743 C C . GLU A 1 216 ? -5.446 18.818 -44.841 1.00 92.56 216 GLU A C 1
ATOM 1745 O O . GLU A 1 216 ? -6.486 18.915 -45.496 1.00 92.56 216 GLU A O 1
ATOM 1750 N N . TYR A 1 217 ? -5.417 18.863 -43.511 1.00 92.88 217 TYR A N 1
ATOM 1751 C CA . TYR A 1 217 ? -6.591 19.095 -42.668 1.00 92.88 217 TYR A CA 1
ATOM 1752 C C . TYR A 1 217 ? -6.289 20.194 -41.650 1.00 92.88 217 TYR A C 1
ATOM 1754 O O . TYR A 1 217 ? -5.231 20.173 -41.019 1.00 92.88 217 TYR A O 1
ATOM 1762 N N . THR A 1 218 ? -7.229 21.128 -41.479 1.00 89.94 218 THR A N 1
ATOM 1763 C CA . THR A 1 218 ? -7.156 22.226 -40.505 1.00 89.94 218 THR A CA 1
ATOM 1764 C C . THR A 1 218 ? -8.410 22.208 -39.642 1.00 89.94 218 THR A C 1
ATOM 1766 O O . THR A 1 218 ? -9.518 22.340 -40.160 1.00 89.94 218 THR A O 1
ATOM 1769 N N . SER A 1 219 ? -8.240 22.090 -38.327 1.00 89.75 219 SER A N 1
ATOM 1770 C CA . SER A 1 219 ? -9.348 22.170 -37.373 1.00 89.75 219 SER A CA 1
ATOM 1771 C C . SER A 1 219 ? -9.897 23.603 -37.299 1.00 89.75 219 SER A C 1
ATOM 1773 O O . SER A 1 219 ? -9.101 24.545 -37.285 1.00 89.75 219 SER A O 1
ATOM 1775 N N . PRO A 1 220 ? -11.220 23.809 -37.140 1.00 85.06 220 PRO A N 1
ATOM 1776 C CA . PRO A 1 220 ? -11.800 25.128 -36.856 1.00 85.06 220 PRO A CA 1
ATOM 1777 C C . PRO A 1 220 ? -11.192 25.818 -35.623 1.00 85.06 220 PRO A C 1
ATOM 1779 O O . PRO A 1 220 ? -11.193 27.041 -35.515 1.00 85.06 220 PRO A O 1
ATOM 1782 N N . LEU A 1 221 ? -10.620 25.044 -34.694 1.00 82.88 221 LEU A N 1
ATOM 1783 C CA . LEU A 1 221 ? -9.936 25.569 -33.510 1.00 82.88 221 LEU A CA 1
ATOM 1784 C C . LEU A 1 221 ? -8.598 26.252 -33.843 1.00 82.88 221 LEU A C 1
ATOM 1786 O O . LEU A 1 221 ? -8.069 26.985 -33.003 1.00 82.88 221 LEU A O 1
ATOM 1790 N N . ALA A 1 222 ? -8.074 26.080 -35.063 1.00 86.06 222 ALA A N 1
ATOM 1791 C CA . ALA A 1 222 ? -6.911 26.813 -35.559 1.00 86.06 222 ALA A CA 1
ATOM 1792 C C . ALA A 1 222 ? -7.157 28.330 -35.621 1.00 86.06 222 ALA A C 1
ATOM 1794 O O . ALA A 1 222 ? -6.219 29.097 -35.406 1.00 86.06 222 ALA A O 1
ATOM 1795 N N . ASP A 1 223 ? -8.403 28.771 -35.835 1.00 81.25 223 ASP A N 1
ATOM 1796 C CA . ASP A 1 223 ? -8.760 30.199 -35.880 1.00 81.25 223 ASP A CA 1
ATOM 1797 C C . ASP A 1 223 ? -8.603 30.885 -34.514 1.00 81.25 223 ASP A C 1
ATOM 1799 O O . ASP A 1 223 ? -8.384 32.094 -34.433 1.00 81.25 223 ASP A O 1
ATOM 1803 N N . ILE A 1 224 ? -8.700 30.106 -33.432 1.00 80.38 224 ILE A N 1
ATOM 1804 C CA . ILE A 1 224 ? -8.615 30.591 -32.050 1.00 80.38 224 ILE A CA 1
ATOM 1805 C C . ILE A 1 224 ? -7.211 30.358 -31.477 1.00 80.38 224 ILE A C 1
ATOM 1807 O O . ILE A 1 224 ? -6.650 31.240 -30.829 1.00 80.38 224 ILE A O 1
ATOM 1811 N N . LEU A 1 225 ? -6.639 29.173 -31.702 1.00 80.81 225 LEU A N 1
ATOM 1812 C CA . LEU A 1 225 ? -5.383 28.730 -31.081 1.00 80.81 225 LEU A CA 1
ATOM 1813 C C . LEU A 1 225 ? -4.144 28.951 -31.957 1.00 80.81 225 LEU A C 1
ATOM 1815 O O . LEU A 1 225 ? -3.017 28.799 -31.479 1.00 80.81 225 LEU A O 1
ATOM 1819 N N . GLY A 1 226 ? -4.341 29.301 -33.226 1.00 81.88 226 GLY A N 1
ATOM 1820 C CA . GLY A 1 226 ? -3.294 29.334 -34.238 1.00 81.88 226 GLY A CA 1
ATOM 1821 C C . GLY A 1 226 ? -2.960 27.945 -34.808 1.00 81.88 226 GLY A C 1
ATOM 1822 O O . GLY A 1 226 ? -3.408 26.912 -34.292 1.00 81.88 226 GLY A O 1
ATOM 1823 N N . PRO A 1 227 ? -2.168 27.901 -35.894 1.00 83.06 227 PRO A N 1
ATOM 1824 C CA . PRO A 1 227 ? -1.764 26.654 -36.535 1.00 83.06 227 PRO A CA 1
ATOM 1825 C C . PRO A 1 227 ? -0.723 25.906 -35.688 1.00 83.06 227 PRO A C 1
ATOM 1827 O O . PRO A 1 227 ? 0.331 26.444 -35.347 1.00 83.06 227 PRO A O 1
ATOM 1830 N N . ARG A 1 228 ? -1.017 24.645 -35.364 1.00 86.56 228 ARG A N 1
ATOM 1831 C CA . ARG A 1 228 ? -0.144 23.707 -34.647 1.00 86.56 228 ARG A CA 1
ATOM 1832 C C . ARG A 1 228 ? -0.016 22.447 -35.493 1.00 86.56 228 ARG A C 1
ATOM 1834 O O . ARG A 1 228 ? -0.978 21.692 -35.608 1.00 86.56 228 ARG A O 1
ATOM 1841 N N . GLU A 1 229 ? 1.147 22.258 -36.109 1.00 90.56 229 GLU A N 1
ATOM 1842 C CA . GLU A 1 229 ? 1.354 21.203 -37.104 1.00 90.56 229 GLU A CA 1
ATOM 1843 C C . GLU A 1 229 ? 1.655 19.844 -36.454 1.00 90.56 229 GLU A C 1
ATOM 1845 O O . GLU A 1 229 ? 2.598 19.713 -35.668 1.00 90.56 229 GLU A O 1
ATOM 1850 N N . ALA A 1 230 ? 0.864 18.833 -36.806 1.00 88.50 230 ALA A N 1
ATOM 1851 C CA . ALA A 1 230 ? 1.104 17.438 -36.466 1.00 88.50 230 ALA A CA 1
ATOM 1852 C C . ALA A 1 230 ? 2.219 16.833 -37.338 1.00 88.50 230 ALA A C 1
ATOM 1854 O O . ALA A 1 230 ? 2.428 17.274 -38.476 1.00 88.50 230 ALA A O 1
ATOM 1855 N N . PRO A 1 231 ? 2.902 15.773 -36.862 1.00 88.94 231 PRO A N 1
ATOM 1856 C CA . PRO A 1 231 ? 3.750 14.953 -37.715 1.00 88.94 231 PRO A CA 1
ATOM 1857 C C . PRO A 1 231 ? 2.968 14.470 -38.944 1.00 88.94 231 PRO A C 1
ATOM 1859 O O . PRO A 1 231 ? 1.844 13.986 -38.798 1.00 88.94 231 PRO A O 1
ATOM 1862 N N . PRO A 1 232 ? 3.531 14.583 -40.157 1.00 89.19 232 PRO A N 1
ATOM 1863 C CA . PRO A 1 232 ? 2.801 14.210 -41.353 1.00 89.19 232 PRO A CA 1
ATOM 1864 C C . PRO A 1 232 ? 2.599 12.696 -41.441 1.00 89.19 232 PRO A C 1
ATOM 1866 O O . PRO A 1 232 ? 3.529 11.923 -41.188 1.00 89.19 232 PRO A O 1
ATOM 1869 N N . ILE A 1 233 ? 1.413 12.278 -41.880 1.00 86.75 233 ILE A N 1
ATOM 1870 C CA . ILE A 1 233 ? 1.130 10.877 -42.205 1.00 86.75 233 ILE A CA 1
ATOM 1871 C C . ILE A 1 233 ? 1.876 10.542 -43.497 1.00 86.75 233 ILE A C 1
ATOM 1873 O O . ILE A 1 233 ? 1.722 11.234 -44.499 1.00 86.75 233 ILE A O 1
ATOM 1877 N N . LYS A 1 234 ? 2.706 9.498 -43.478 1.00 87.88 234 LYS A N 1
ATOM 1878 C CA . LYS A 1 234 ? 3.485 9.036 -44.635 1.00 87.88 234 LYS A CA 1
ATOM 1879 C C . LYS A 1 234 ? 3.192 7.560 -44.865 1.00 87.88 234 LYS A C 1
ATOM 1881 O O . LYS A 1 234 ? 3.798 6.708 -44.219 1.00 87.88 234 LYS A O 1
ATOM 1886 N N . ASP A 1 235 ? 2.230 7.267 -45.731 1.00 81.31 235 ASP A N 1
ATOM 1887 C CA . ASP A 1 235 ? 1.823 5.893 -46.035 1.00 81.31 235 ASP A CA 1
ATOM 1888 C C . ASP A 1 235 ? 1.508 5.756 -47.528 1.00 81.31 235 ASP A C 1
ATOM 1890 O O . ASP A 1 235 ? 0.405 6.058 -47.986 1.00 81.31 235 ASP A O 1
ATOM 1894 N N . GLY A 1 236 ? 2.499 5.281 -48.287 1.00 78.50 236 GLY A N 1
ATOM 1895 C CA . GLY A 1 236 ? 2.421 5.121 -49.741 1.00 78.50 236 GLY A CA 1
ATOM 1896 C C . GLY A 1 236 ? 1.343 4.144 -50.218 1.00 78.50 236 GLY A C 1
ATOM 1897 O O . GLY A 1 236 ? 0.983 4.166 -51.391 1.00 78.50 236 GLY A O 1
ATOM 1898 N N . ARG A 1 237 ? 0.772 3.331 -49.317 1.00 76.88 237 ARG A N 1
ATOM 1899 C CA . ARG A 1 237 ? -0.312 2.382 -49.625 1.00 76.88 237 ARG A CA 1
ATOM 1900 C C . ARG A 1 237 ? -1.685 3.048 -49.691 1.00 76.88 237 ARG A C 1
ATOM 1902 O O . ARG A 1 237 ? -2.622 2.455 -50.222 1.00 76.88 237 ARG A O 1
ATOM 1909 N N . ILE A 1 238 ? -1.834 4.250 -49.131 1.00 81.12 238 ILE A N 1
ATOM 1910 C CA . ILE A 1 238 ? -3.101 4.984 -49.156 1.00 81.12 238 ILE A CA 1
ATOM 1911 C C . ILE A 1 238 ? -3.246 5.650 -50.521 1.00 81.12 238 ILE A C 1
ATOM 1913 O O . ILE A 1 238 ? -2.558 6.624 -50.814 1.00 81.12 238 ILE A O 1
ATOM 1917 N N . THR A 1 239 ? -4.159 5.131 -51.338 1.00 81.62 239 THR A N 1
ATOM 1918 C CA . THR A 1 239 ? -4.462 5.651 -52.683 1.00 81.62 239 THR A CA 1
ATOM 1919 C C . THR A 1 239 ? -5.792 6.408 -52.750 1.00 81.62 239 THR A C 1
ATOM 1921 O O . THR A 1 239 ? -6.044 7.142 -53.704 1.00 81.62 239 THR A O 1
ATOM 1924 N N . SER A 1 240 ? -6.650 6.267 -51.731 1.00 84.50 240 SER A N 1
ATOM 1925 C CA . SER A 1 240 ? -7.944 6.952 -51.649 1.00 84.50 240 SER A CA 1
ATOM 1926 C C . SER A 1 240 ? -7.839 8.287 -50.914 1.00 84.50 240 SER A C 1
ATOM 1928 O O . SER A 1 240 ? -7.286 8.372 -49.817 1.00 84.50 240 SER A O 1
ATOM 1930 N N . GLN A 1 241 ? -8.442 9.321 -51.504 1.00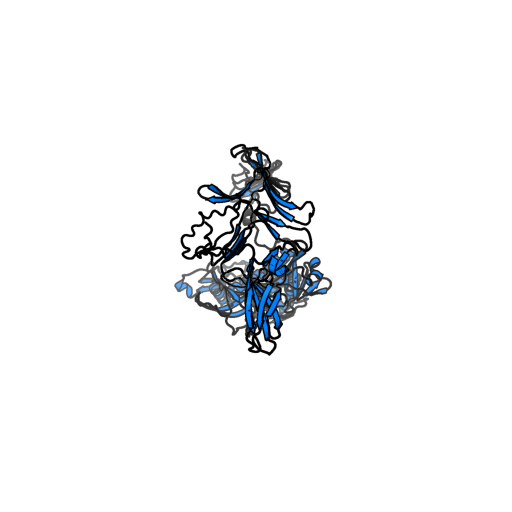 87.50 241 GLN A N 1
ATOM 1931 C CA . GLN A 1 241 ? -8.569 10.654 -50.914 1.00 87.50 241 GLN A CA 1
ATOM 1932 C C . GLN A 1 241 ? -9.362 10.645 -49.603 1.00 87.50 241 GLN A C 1
ATOM 1934 O O . GLN A 1 241 ? -8.934 11.272 -48.641 1.00 87.50 241 GLN A O 1
ATOM 1939 N N . GLU A 1 242 ? -10.474 9.912 -49.570 1.00 86.56 242 GLU A N 1
ATOM 1940 C CA . GLU A 1 242 ? -11.382 9.821 -48.421 1.00 86.56 242 GLU A CA 1
ATOM 1941 C C . GLU A 1 242 ? -10.686 9.200 -47.204 1.00 86.56 242 GLU A C 1
ATOM 1943 O O . GLU A 1 242 ? -10.703 9.764 -46.117 1.00 86.56 242 GLU A O 1
ATOM 1948 N N . THR A 1 243 ? -9.959 8.098 -47.413 1.00 82.00 243 THR A N 1
ATOM 1949 C CA . THR A 1 243 ? -9.206 7.415 -46.350 1.00 82.00 243 THR A CA 1
ATOM 1950 C C . THR A 1 243 ? -8.082 8.282 -45.778 1.00 82.00 243 THR A C 1
ATOM 1952 O O . THR A 1 243 ? -7.771 8.190 -44.592 1.00 82.00 243 THR A O 1
ATOM 1955 N N . MET A 1 244 ? -7.441 9.113 -46.609 1.00 86.69 244 MET A N 1
ATOM 1956 C CA . MET A 1 244 ? -6.416 10.044 -46.129 1.00 86.69 244 MET A CA 1
ATOM 1957 C C . MET A 1 244 ? -7.034 11.182 -45.309 1.00 86.69 244 MET A C 1
ATOM 1959 O O . MET A 1 244 ? -6.473 11.548 -44.279 1.00 86.69 244 MET A O 1
ATOM 1963 N N . ASP A 1 245 ? -8.178 11.719 -45.737 1.00 87.75 245 ASP A N 1
ATOM 1964 C CA . ASP A 1 245 ? -8.876 12.791 -45.018 1.00 87.75 245 ASP A CA 1
ATOM 1965 C C . ASP A 1 245 ? -9.354 12.338 -43.647 1.00 87.75 245 ASP A C 1
ATOM 1967 O O . ASP A 1 245 ? -9.076 13.014 -42.660 1.00 87.75 245 ASP A O 1
ATOM 1971 N N . GLU A 1 246 ? -9.988 11.168 -43.579 1.00 84.50 246 GLU A N 1
ATOM 1972 C CA . GLU A 1 246 ? -10.447 10.571 -42.326 1.00 84.50 246 GLU A CA 1
ATOM 1973 C C . GLU A 1 246 ? -9.281 10.409 -41.342 1.00 84.50 246 GLU A C 1
ATOM 1975 O O . GLU A 1 246 ? -9.355 10.860 -40.203 1.00 84.50 246 GLU A O 1
ATOM 1980 N N . ARG A 1 247 ? -8.136 9.877 -41.796 1.00 82.31 247 ARG A N 1
ATOM 1981 C CA . ARG A 1 247 ? -6.948 9.732 -40.940 1.00 82.31 247 ARG A CA 1
ATOM 1982 C C . ARG A 1 247 ? -6.357 11.062 -40.475 1.00 82.31 247 ARG A C 1
ATOM 1984 O O . ARG A 1 247 ? -5.850 11.133 -39.355 1.00 82.31 247 ARG A O 1
ATOM 1991 N N . LEU A 1 248 ? -6.367 12.093 -41.320 1.00 87.19 248 LEU A N 1
ATOM 1992 C CA . LEU A 1 248 ? -5.880 13.425 -40.949 1.00 87.19 248 LEU A CA 1
ATOM 1993 C C . LEU A 1 248 ? -6.815 14.107 -39.948 1.00 87.19 248 LEU A C 1
ATOM 1995 O O . LEU A 1 248 ? -6.337 14.742 -39.005 1.00 87.19 248 LEU A O 1
ATOM 1999 N N . GLU A 1 249 ? -8.124 13.940 -40.129 1.00 87.38 249 GLU A N 1
ATOM 2000 C CA . GLU A 1 249 ? -9.141 14.419 -39.201 1.00 87.38 249 GLU A CA 1
ATOM 2001 C C . GLU A 1 249 ? -9.009 13.729 -37.839 1.00 87.38 249 GLU A C 1
ATOM 2003 O O . GLU A 1 249 ? -8.912 14.416 -36.821 1.00 87.38 249 GLU A O 1
ATOM 2008 N N . THR A 1 250 ? -8.888 12.397 -37.810 1.00 81.62 250 THR A N 1
ATOM 2009 C CA . THR A 1 250 ? -8.635 11.625 -36.582 1.00 81.62 250 THR A CA 1
ATOM 2010 C C . THR A 1 250 ? -7.350 12.077 -35.889 1.00 81.62 250 THR A C 1
ATOM 2012 O O . THR A 1 250 ? -7.373 12.373 -34.697 1.00 81.62 250 THR A O 1
ATOM 2015 N N . LEU A 1 251 ? -6.237 12.208 -36.625 1.00 83.94 251 LEU A N 1
ATOM 2016 C CA . LEU A 1 251 ? -4.943 12.613 -36.062 1.00 83.94 251 LEU A CA 1
ATOM 2017 C C . LEU A 1 251 ? -5.013 13.966 -35.344 1.00 83.94 251 LEU A C 1
ATOM 2019 O O . LEU A 1 251 ? -4.385 14.141 -34.302 1.00 83.94 251 LEU A O 1
ATOM 2023 N N . VAL A 1 252 ? -5.743 14.930 -35.907 1.00 84.94 252 VAL A N 1
ATOM 2024 C CA . VAL A 1 252 ? -5.874 16.271 -35.327 1.00 84.94 252 VAL A CA 1
ATOM 2025 C C . VAL A 1 252 ? -6.916 16.290 -34.211 1.00 84.94 252 VAL A C 1
ATOM 2027 O O . VAL A 1 252 ? -6.632 16.820 -33.137 1.00 84.94 252 VAL A O 1
ATOM 2030 N N . ASN A 1 253 ? -8.088 15.689 -34.411 1.00 79.38 253 ASN A N 1
ATOM 2031 C CA . ASN A 1 253 ? -9.174 15.733 -33.431 1.00 79.38 253 ASN A CA 1
ATOM 2032 C C . ASN A 1 253 ? -8.863 14.898 -32.170 1.00 79.38 253 ASN A C 1
ATOM 2034 O O . ASN A 1 253 ? -9.230 15.307 -31.072 1.00 79.38 253 ASN A O 1
ATOM 2038 N N . GLU A 1 254 ? -8.128 13.785 -32.287 1.00 75.31 254 GLU A N 1
ATOM 2039 C CA . GLU A 1 254 ? -7.725 12.935 -31.147 1.00 75.31 254 GLU A CA 1
ATOM 2040 C C . GLU A 1 254 ? -6.398 13.365 -30.492 1.00 75.31 254 GLU A C 1
ATOM 2042 O O . GLU A 1 254 ? -5.916 12.724 -29.555 1.00 75.31 254 GLU A O 1
ATOM 2047 N N . SER A 1 255 ? -5.788 14.458 -30.963 1.00 77.19 255 SER A N 1
ATOM 2048 C CA . SER A 1 255 ? -4.498 14.943 -30.457 1.00 77.19 255 SER A CA 1
ATOM 2049 C C . SER A 1 255 ? -4.577 15.570 -29.058 1.00 77.19 255 SER A C 1
ATOM 2051 O O . SER A 1 255 ? -3.584 15.576 -28.323 1.00 77.19 255 SER A O 1
ATOM 2053 N N . LEU A 1 256 ? -5.758 16.066 -28.664 1.00 75.19 256 LEU A N 1
ATOM 2054 C CA . LEU A 1 256 ? -6.050 16.452 -27.285 1.00 75.19 256 LEU A CA 1
ATOM 2055 C C . LEU A 1 256 ? -6.466 15.209 -26.500 1.00 75.19 256 LEU A C 1
ATOM 2057 O O . LEU A 1 256 ? -7.512 14.611 -26.758 1.00 75.19 256 LEU A O 1
ATOM 2061 N N . LYS A 1 257 ? -5.658 14.836 -25.512 1.00 70.62 257 LYS A N 1
ATOM 2062 C CA . LYS A 1 257 ? -5.930 13.660 -24.689 1.00 70.62 257 LYS A CA 1
ATOM 2063 C C . LYS A 1 257 ? -6.692 14.086 -23.450 1.00 70.62 257 LYS A C 1
ATOM 2065 O O . LYS A 1 257 ? -6.182 14.866 -22.652 1.00 70.62 257 LYS A O 1
ATOM 2070 N N . ILE A 1 258 ? -7.900 13.559 -23.300 1.00 70.69 258 ILE A N 1
ATOM 2071 C CA . ILE A 1 258 ? -8.744 13.784 -22.131 1.00 70.69 258 ILE A CA 1
ATOM 2072 C C . ILE A 1 258 ? -8.943 12.435 -21.458 1.00 70.69 258 ILE A C 1
ATOM 2074 O O . ILE A 1 258 ? -9.520 11.523 -22.054 1.00 70.69 258 ILE A O 1
ATOM 2078 N N . SER A 1 259 ? -8.440 12.316 -20.236 1.00 76.06 259 SER A N 1
ATOM 2079 C CA . SER A 1 259 ? -8.626 11.155 -19.372 1.00 76.06 259 SER A CA 1
ATOM 2080 C C . SER A 1 259 ? -9.461 11.575 -18.176 1.00 76.06 259 SER A C 1
ATOM 2082 O O . SER A 1 259 ? -9.172 12.583 -17.535 1.00 76.06 259 SER A O 1
ATOM 2084 N N . VAL A 1 260 ? -10.498 10.812 -17.866 1.00 82.56 260 VAL A N 1
ATOM 2085 C CA . VAL A 1 260 ? -11.336 11.020 -16.692 1.00 82.56 260 VAL A CA 1
ATOM 2086 C C . VAL A 1 260 ? -11.333 9.740 -15.878 1.00 82.56 260 VAL A C 1
ATOM 2088 O O . VAL A 1 260 ? -11.641 8.672 -16.384 1.00 82.56 260 VAL A O 1
ATOM 2091 N N . THR A 1 261 ? -10.980 9.828 -14.606 1.00 84.38 261 THR A N 1
ATOM 2092 C CA . THR A 1 261 ? -10.955 8.679 -13.693 1.00 84.38 261 THR A CA 1
ATOM 2093 C C . THR A 1 261 ? -11.991 8.883 -12.602 1.00 84.38 261 THR A C 1
ATOM 2095 O O . THR A 1 261 ? -12.199 10.010 -12.147 1.00 84.38 261 THR A O 1
ATOM 2098 N N . THR A 1 262 ? -12.694 7.821 -12.209 1.00 86.00 262 THR A N 1
ATOM 2099 C CA . THR A 1 262 ? -13.707 7.897 -11.150 1.00 86.00 262 THR A CA 1
ATOM 2100 C C . THR A 1 262 ? -13.879 6.574 -10.411 1.00 86.00 262 THR A C 1
ATOM 2102 O O . THR A 1 262 ? -13.790 5.491 -10.995 1.00 86.00 262 THR A O 1
ATOM 2105 N N . ASP A 1 263 ? -14.177 6.677 -9.116 1.00 88.38 263 ASP A N 1
ATOM 2106 C CA . ASP A 1 263 ? -14.598 5.558 -8.283 1.00 88.38 263 ASP A CA 1
ATOM 2107 C C . ASP A 1 263 ? -16.131 5.451 -8.330 1.00 88.38 263 ASP A C 1
ATOM 2109 O O . ASP A 1 263 ? -16.858 6.367 -7.924 1.00 88.38 263 ASP A O 1
ATOM 2113 N N . ILE A 1 264 ? -16.634 4.320 -8.817 1.00 87.56 264 ILE A N 1
ATOM 2114 C CA . ILE A 1 264 ? -18.059 4.032 -8.954 1.00 87.56 264 ILE A CA 1
ATOM 2115 C C . ILE A 1 264 ? -18.545 3.204 -7.768 1.00 87.56 264 ILE A C 1
ATOM 2117 O O . ILE A 1 264 ? -17.958 2.191 -7.390 1.00 87.56 264 ILE A O 1
ATOM 2121 N N . HIS A 1 265 ? -19.684 3.596 -7.207 1.00 83.38 265 HIS A N 1
ATOM 2122 C CA . HIS A 1 265 ? -20.335 2.834 -6.150 1.00 83.38 265 HIS A CA 1
ATOM 2123 C C . HIS A 1 265 ? -21.395 1.894 -6.726 1.00 83.38 265 HIS A C 1
ATOM 2125 O O . HIS A 1 265 ? -22.331 2.324 -7.400 1.00 83.38 265 HIS A O 1
ATOM 2131 N N . ASP A 1 266 ? -21.267 0.602 -6.422 1.00 75.94 266 ASP A N 1
ATOM 2132 C CA . ASP A 1 266 ? -22.251 -0.410 -6.803 1.00 75.94 266 ASP A CA 1
ATOM 2133 C C . ASP A 1 266 ? -23.568 -0.202 -6.032 1.00 75.94 266 ASP A C 1
ATOM 2135 O O . ASP A 1 266 ? -23.609 -0.302 -4.804 1.00 75.94 266 ASP A O 1
ATOM 2139 N N . LEU A 1 267 ? -24.645 0.092 -6.769 1.00 74.44 267 LEU A N 1
ATOM 2140 C CA . LEU A 1 267 ? -25.971 0.401 -6.225 1.00 74.44 267 LEU A CA 1
ATOM 2141 C C . LEU A 1 267 ? -26.961 -0.782 -6.249 1.00 74.44 267 LEU A C 1
ATOM 2143 O O . LEU A 1 267 ? -28.168 -0.597 -6.039 1.00 74.44 267 LEU A O 1
ATOM 2147 N N . ARG A 1 268 ? -26.498 -2.006 -6.532 1.00 70.19 268 ARG A N 1
ATOM 2148 C CA . ARG A 1 268 ? -27.387 -3.177 -6.657 1.00 70.19 268 ARG A CA 1
ATOM 2149 C C . ARG A 1 268 ? -28.130 -3.505 -5.363 1.00 70.19 268 ARG A C 1
ATOM 2151 O O . ARG A 1 268 ? -29.309 -3.852 -5.414 1.00 70.19 268 ARG A O 1
ATOM 2158 N N . GLU A 1 269 ? -27.492 -3.344 -4.204 1.00 70.06 269 GLU A N 1
ATOM 2159 C CA . GLU A 1 269 ? -28.140 -3.569 -2.899 1.00 70.06 269 GLU A CA 1
ATOM 2160 C C . GLU A 1 269 ? -29.231 -2.533 -2.591 1.00 70.06 269 GLU A C 1
ATOM 2162 O O . GLU A 1 269 ? -30.135 -2.786 -1.796 1.00 70.06 269 GLU A O 1
ATOM 2167 N N . GLN A 1 270 ? -29.178 -1.383 -3.259 1.00 68.75 270 GLN A N 1
ATOM 2168 C CA . GLN A 1 270 ? -30.104 -0.264 -3.136 1.00 68.75 270 GLN A CA 1
ATOM 2169 C C . GLN A 1 270 ? -31.231 -0.322 -4.185 1.00 68.75 270 GLN A C 1
ATOM 2171 O O . GLN A 1 270 ? -32.039 0.603 -4.262 1.00 68.75 270 GLN A O 1
ATOM 2176 N N . GLY A 1 271 ? -31.317 -1.406 -4.971 1.00 60.97 271 GLY A N 1
ATOM 2177 C CA . GLY A 1 271 ? -32.415 -1.655 -5.910 1.00 60.97 271 GLY A CA 1
ATOM 2178 C C . GLY A 1 271 ? -32.184 -1.158 -7.340 1.00 60.97 271 GLY A C 1
ATOM 2179 O O . GLY A 1 271 ? -33.150 -1.068 -8.094 1.00 60.97 271 GLY A O 1
ATOM 2180 N N . TYR A 1 272 ? -30.937 -0.862 -7.729 1.00 63.72 272 TYR A N 1
ATOM 2181 C CA . TYR A 1 272 ? -30.573 -0.454 -9.094 1.00 63.72 272 TYR A CA 1
ATOM 2182 C C . TYR A 1 272 ? -29.900 -1.614 -9.859 1.00 63.72 272 TYR A C 1
ATOM 2184 O O . TYR A 1 272 ? -28.682 -1.775 -9.787 1.00 63.72 272 TYR A O 1
ATOM 2192 N N . PRO A 1 273 ? -30.659 -2.443 -10.605 1.00 56.56 273 PRO A N 1
ATOM 2193 C CA . PRO A 1 273 ? -30.146 -3.675 -11.216 1.00 56.56 273 PRO A CA 1
ATOM 2194 C C . PRO A 1 273 ? -29.244 -3.461 -12.442 1.00 56.56 273 PRO A C 1
ATOM 2196 O O . PRO A 1 273 ? -28.618 -4.411 -12.898 1.00 56.56 273 PRO A O 1
ATOM 2199 N N . LEU A 1 274 ? -29.186 -2.244 -12.990 1.00 53.25 274 LEU A N 1
ATOM 2200 C CA . LEU A 1 274 ? -28.564 -1.946 -14.287 1.00 53.25 274 LEU A CA 1
ATOM 2201 C C . LEU A 1 274 ? -27.184 -1.268 -14.194 1.00 53.25 274 LEU A C 1
ATOM 2203 O O . LEU A 1 274 ? -26.672 -0.833 -15.212 1.00 53.25 274 LEU A O 1
ATOM 2207 N N . ALA A 1 275 ? -26.565 -1.177 -13.014 1.00 59.41 275 ALA A N 1
ATOM 2208 C CA . ALA A 1 275 ? -25.354 -0.371 -12.801 1.00 59.41 275 ALA A CA 1
ATOM 2209 C C . ALA A 1 275 ? -24.023 -1.146 -12.931 1.00 59.41 275 ALA A C 1
ATOM 2211 O O . ALA A 1 275 ? -23.075 -0.846 -12.206 1.00 59.41 275 ALA A O 1
ATOM 2212 N N . GLN A 1 276 ? -23.940 -2.155 -13.806 1.00 71.88 276 GLN A N 1
ATOM 2213 C CA . GLN A 1 276 ? -22.666 -2.828 -14.089 1.00 71.88 276 GLN A CA 1
ATOM 2214 C C . GLN A 1 276 ? -22.036 -2.256 -15.362 1.00 71.88 276 GLN A C 1
ATOM 2216 O O . GLN A 1 276 ? -22.543 -2.547 -16.453 1.00 71.88 276 GLN A O 1
ATOM 2221 N N . PRO A 1 277 ? -20.957 -1.464 -15.238 1.00 78.31 277 PRO A N 1
ATOM 2222 C CA . PRO A 1 277 ? -20.227 -1.001 -16.402 1.00 78.31 277 PRO A CA 1
ATOM 2223 C C . PRO A 1 277 ? -19.526 -2.176 -17.081 1.00 78.31 277 PRO A C 1
ATOM 2225 O O . PRO A 1 277 ? -18.974 -3.055 -16.415 1.00 78.31 277 PRO A O 1
ATOM 2228 N N . MET A 1 278 ? -19.529 -2.170 -18.407 1.00 83.88 278 MET A N 1
ATOM 2229 C CA . MET A 1 278 ? -18.691 -3.032 -19.230 1.00 83.88 278 MET A CA 1
ATOM 2230 C C . MET A 1 278 ? -17.695 -2.176 -20.008 1.00 83.88 278 MET A C 1
ATOM 2232 O O . MET A 1 278 ? -17.957 -1.010 -20.305 1.00 83.88 278 MET A O 1
ATOM 2236 N N . ASN A 1 279 ? -16.548 -2.759 -20.358 1.00 86.75 279 ASN A N 1
ATOM 2237 C CA . ASN A 1 279 ? -15.599 -2.083 -21.236 1.00 86.75 279 ASN A CA 1
ATOM 2238 C C . ASN A 1 279 ? -16.294 -1.687 -22.541 1.00 86.75 279 ASN A C 1
ATOM 2240 O O . ASN A 1 279 ? -17.024 -2.483 -23.134 1.00 86.75 279 ASN A O 1
ATOM 2244 N N . GLY A 1 280 ? -16.055 -0.451 -22.969 1.00 85.25 280 GLY A N 1
ATOM 2245 C CA . GLY A 1 280 ? -16.641 0.124 -24.168 1.00 85.25 280 GLY A CA 1
ATOM 2246 C C . GLY A 1 280 ? -18.004 0.794 -23.976 1.00 85.25 280 GLY A C 1
ATOM 2247 O O . GLY A 1 280 ? -18.392 1.541 -24.875 1.00 85.25 280 GLY A O 1
ATOM 2248 N N . ASP A 1 281 ? -18.703 0.590 -22.847 1.00 86.94 281 ASP A N 1
ATOM 2249 C CA . ASP A 1 281 ? -19.986 1.256 -22.568 1.00 86.94 281 ASP A CA 1
ATOM 2250 C C . ASP A 1 281 ? -19.835 2.785 -22.615 1.00 86.94 281 ASP A C 1
ATOM 2252 O O . ASP A 1 281 ? -18.841 3.347 -22.138 1.00 86.94 281 ASP A O 1
ATOM 2256 N N . ARG A 1 282 ? -20.844 3.454 -23.180 1.00 85.88 282 ARG A N 1
ATOM 2257 C CA . ARG A 1 282 ? -20.987 4.909 -23.136 1.00 85.88 282 ARG A CA 1
ATOM 2258 C C . ARG A 1 282 ? -21.935 5.279 -22.004 1.00 85.88 282 ARG A C 1
ATOM 2260 O O . ARG A 1 282 ? -23.024 4.707 -21.861 1.00 85.88 282 ARG A O 1
ATOM 2267 N N . VAL A 1 283 ? -21.471 6.186 -21.154 1.00 86.31 283 VAL A N 1
ATOM 2268 C CA . VAL A 1 283 ? -22.130 6.579 -19.909 1.00 86.31 283 VAL A CA 1
ATOM 2269 C C . VAL A 1 283 ? -22.078 8.096 -19.775 1.00 86.31 283 VAL A C 1
ATOM 2271 O O . VAL A 1 283 ? -21.071 8.725 -20.093 1.00 86.31 283 VAL A O 1
ATOM 2274 N N . PHE A 1 284 ? -23.145 8.695 -19.255 1.00 85.38 284 PHE A N 1
ATOM 2275 C CA . PHE A 1 284 ? -23.105 10.098 -18.846 1.00 85.38 284 PHE A CA 1
ATOM 2276 C C . PHE A 1 284 ? -22.353 10.211 -17.526 1.00 85.38 284 PHE A C 1
ATOM 2278 O O . PHE A 1 284 ? -22.753 9.569 -16.549 1.00 85.38 284 PHE A O 1
ATOM 2285 N N . LEU A 1 285 ? -21.298 11.027 -17.485 1.00 86.50 285 LEU A N 1
ATOM 2286 C CA . LEU A 1 285 ? -20.599 11.371 -16.250 1.00 86.50 285 LEU A CA 1
ATOM 2287 C C . LEU A 1 285 ? -20.791 12.856 -15.947 1.00 86.50 285 LEU A C 1
ATOM 2289 O O . LEU A 1 285 ? -20.443 13.711 -16.755 1.00 86.50 285 LEU A O 1
ATOM 2293 N N . ILE A 1 286 ? -21.324 13.140 -14.759 1.00 86.75 286 ILE A N 1
ATOM 2294 C CA . ILE A 1 286 ? -21.698 14.487 -14.331 1.00 86.75 286 ILE A CA 1
ATOM 2295 C C . ILE A 1 286 ? -20.994 14.837 -13.015 1.00 86.75 286 ILE A C 1
ATOM 2297 O O . ILE A 1 286 ? -21.230 14.198 -11.983 1.00 86.75 286 ILE A O 1
ATOM 2301 N N . ASP A 1 287 ? -20.186 15.895 -13.023 1.00 89.31 287 ASP A N 1
ATOM 2302 C CA . ASP A 1 287 ? -19.639 16.535 -11.824 1.00 89.31 287 ASP A CA 1
ATOM 2303 C C . ASP A 1 287 ? -19.755 18.059 -11.922 1.00 89.31 287 ASP A C 1
ATOM 2305 O O . ASP A 1 287 ? -19.029 18.732 -12.657 1.00 89.31 287 ASP A O 1
ATOM 2309 N N . GLU A 1 288 ? -20.648 18.627 -11.110 1.00 87.12 288 GLU A N 1
ATOM 2310 C CA . GLU A 1 288 ? -20.934 20.062 -11.117 1.00 87.12 288 GLU A CA 1
ATOM 2311 C C . GLU A 1 288 ? -19.781 20.917 -10.568 1.00 87.12 288 GLU A C 1
ATOM 2313 O O . GLU A 1 288 ? -19.826 22.142 -10.667 1.00 87.12 288 GLU A O 1
ATOM 2318 N N . ARG A 1 289 ? -18.760 20.318 -9.939 1.00 85.75 289 ARG A N 1
ATOM 2319 C CA . ARG A 1 289 ? -17.619 21.060 -9.371 1.00 85.75 289 ARG A CA 1
ATOM 2320 C C . ARG A 1 289 ? -16.575 21.412 -10.419 1.00 85.75 289 ARG A C 1
ATOM 2322 O O . ARG A 1 289 ? -15.901 22.427 -10.265 1.00 85.75 289 ARG A O 1
ATOM 2329 N N . ILE A 1 290 ? -16.424 20.556 -11.425 1.00 84.38 290 ILE A N 1
ATOM 2330 C CA . ILE A 1 290 ? -15.464 20.721 -12.523 1.00 84.38 290 ILE A CA 1
ATOM 2331 C C . ILE A 1 290 ? -16.149 21.097 -13.843 1.00 84.38 290 ILE A C 1
ATOM 2333 O O . ILE A 1 290 ? -15.473 21.169 -14.859 1.00 84.38 290 ILE A O 1
ATOM 2337 N N . ASP A 1 291 ? -17.461 21.367 -13.807 1.00 81.56 291 ASP A N 1
ATOM 2338 C CA . ASP A 1 291 ? -18.284 21.682 -14.984 1.00 81.56 291 ASP A CA 1
ATOM 2339 C C . ASP A 1 291 ? -18.173 20.598 -16.069 1.00 81.56 291 ASP A C 1
ATOM 2341 O O . ASP A 1 291 ? -17.997 20.878 -17.252 1.00 81.56 291 ASP A O 1
ATOM 2345 N N . PHE A 1 292 ? -18.219 19.335 -15.632 1.00 83.38 292 PHE A N 1
ATOM 2346 C CA . PHE A 1 292 ? -18.128 18.171 -16.504 1.00 83.38 292 PHE A CA 1
ATOM 2347 C C . PHE A 1 292 ? -19.507 17.520 -16.610 1.00 83.38 292 PHE A C 1
ATOM 2349 O O . PHE A 1 292 ? -20.010 16.993 -15.619 1.00 83.38 292 PHE A O 1
ATOM 2356 N N . ASP A 1 293 ? -20.121 17.589 -17.788 1.00 83.62 293 ASP A N 1
ATOM 2357 C CA . ASP A 1 293 ? -21.417 16.983 -18.116 1.00 83.62 293 ASP A CA 1
ATOM 2358 C C . ASP A 1 293 ? -21.345 16.452 -19.548 1.00 83.62 293 ASP A C 1
ATOM 2360 O O . ASP A 1 293 ? -21.801 17.085 -20.497 1.00 83.62 293 ASP A O 1
ATOM 2364 N N . GLU A 1 294 ? -20.659 15.323 -19.706 1.00 80.31 294 GLU A N 1
ATOM 2365 C CA . GLU A 1 294 ? -20.343 14.765 -21.017 1.00 80.31 294 GLU A CA 1
ATOM 2366 C C . GLU A 1 294 ? -20.605 13.257 -21.049 1.00 80.31 294 GLU A C 1
ATOM 2368 O O . GLU A 1 294 ? -20.482 12.538 -20.047 1.00 80.31 294 GLU A O 1
ATOM 2373 N N . GLU A 1 295 ? -20.963 12.767 -22.235 1.00 82.31 295 GLU A N 1
ATOM 2374 C CA . GLU A 1 295 ? -21.031 11.338 -22.511 1.00 82.31 295 GLU A CA 1
ATOM 2375 C C . GLU A 1 295 ? -19.617 10.815 -22.764 1.00 82.31 295 GLU A C 1
ATOM 2377 O O . GLU A 1 295 ? -18.915 11.236 -23.685 1.00 82.31 295 GLU A O 1
ATOM 2382 N N . VAL A 1 296 ? -19.190 9.878 -21.927 1.00 82.44 296 VAL A N 1
ATOM 2383 C CA . VAL A 1 296 ? -17.836 9.338 -21.938 1.00 82.44 296 VAL A CA 1
ATOM 2384 C C . VAL A 1 296 ? -17.851 7.830 -22.085 1.00 82.44 296 VAL A C 1
ATOM 2386 O O . VAL A 1 296 ? -18.777 7.137 -21.662 1.00 82.44 296 VAL A O 1
ATOM 2389 N N . ARG A 1 297 ? -16.792 7.311 -22.703 1.00 85.19 297 ARG A N 1
ATOM 2390 C CA . ARG A 1 297 ? -16.634 5.889 -22.976 1.00 85.19 297 ARG A CA 1
ATOM 2391 C C . ARG A 1 297 ? -15.706 5.240 -21.961 1.00 85.19 297 ARG A C 1
ATOM 2393 O O . ARG A 1 297 ? -14.628 5.766 -21.686 1.00 85.19 297 ARG A O 1
ATOM 2400 N N . ILE A 1 298 ? -16.105 4.080 -21.452 1.00 86.88 298 ILE A N 1
ATOM 2401 C CA . ILE A 1 298 ? -15.303 3.280 -20.523 1.00 86.88 298 ILE A C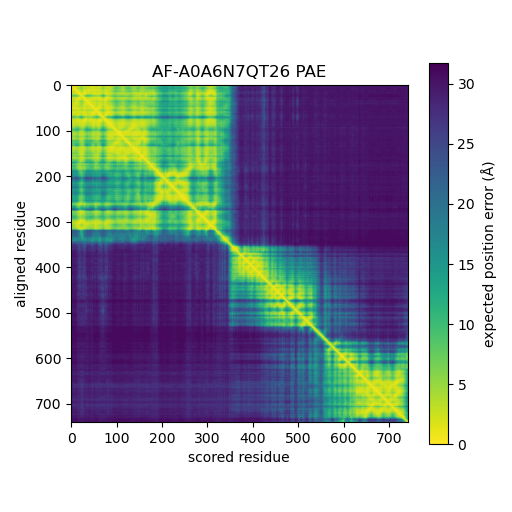A 1
ATOM 2402 C C . ILE A 1 298 ? -14.177 2.574 -21.270 1.00 86.88 298 ILE A C 1
ATOM 2404 O O . ILE A 1 298 ? -14.430 1.738 -22.139 1.00 86.88 298 ILE A O 1
ATOM 2408 N N . VAL A 1 299 ? -12.933 2.890 -20.908 1.00 85.19 299 VAL A N 1
ATOM 2409 C CA . VAL A 1 299 ? -11.735 2.321 -21.545 1.00 85.19 299 VAL A CA 1
ATOM 2410 C C . VAL A 1 299 ? -11.021 1.308 -20.657 1.00 85.19 299 VAL A C 1
ATOM 2412 O O . VAL A 1 299 ? -10.390 0.390 -21.176 1.00 85.19 299 VAL A O 1
ATOM 2415 N N . ARG A 1 300 ? -11.148 1.431 -19.332 1.00 86.00 300 ARG A N 1
ATOM 2416 C CA . ARG A 1 300 ? -10.600 0.474 -18.370 1.00 86.00 300 ARG A CA 1
ATOM 2417 C C . ARG A 1 300 ? -11.488 0.372 -17.145 1.00 86.00 300 ARG A C 1
ATOM 2419 O O . ARG A 1 300 ? -11.988 1.375 -16.641 1.00 86.00 300 ARG A O 1
ATOM 2426 N N . ILE A 1 301 ? -11.638 -0.846 -16.646 1.00 89.06 301 ILE A N 1
ATOM 2427 C CA . ILE A 1 301 ? -12.340 -1.154 -15.407 1.00 89.06 301 ILE A CA 1
ATOM 2428 C C . ILE A 1 301 ? -11.393 -1.921 -14.494 1.00 89.06 301 ILE A C 1
ATOM 2430 O O . ILE A 1 301 ? -10.860 -2.966 -14.864 1.00 89.06 301 ILE A O 1
ATOM 2434 N N . GLN A 1 302 ? -11.248 -1.438 -13.267 1.00 91.62 302 GLN A N 1
ATOM 2435 C CA . GLN A 1 302 ? -10.615 -2.172 -12.184 1.00 91.62 302 GLN A CA 1
ATOM 2436 C C . GLN A 1 302 ? -11.670 -2.501 -11.129 1.00 91.62 302 GLN A C 1
ATOM 2438 O O . GLN A 1 302 ? -12.174 -1.622 -10.432 1.00 91.62 302 GLN A O 1
ATOM 2443 N N . ILE A 1 303 ? -12.012 -3.782 -11.010 1.00 91.25 303 ILE A N 1
ATOM 2444 C CA . ILE A 1 303 ? -13.044 -4.276 -10.101 1.00 91.25 303 ILE A CA 1
ATOM 2445 C C . ILE A 1 303 ? -12.424 -5.169 -9.032 1.00 91.25 303 ILE A C 1
ATOM 2447 O O . ILE A 1 303 ? -11.787 -6.180 -9.325 1.00 91.25 303 ILE A O 1
ATOM 2451 N N . GLN A 1 304 ? -12.619 -4.807 -7.767 1.00 93.00 304 GLN A N 1
ATOM 2452 C CA . GLN A 1 304 ? -12.258 -5.643 -6.632 1.00 93.00 304 GLN A CA 1
ATOM 2453 C C . GLN A 1 304 ? -13.497 -6.371 -6.127 1.00 93.00 304 GLN A C 1
ATOM 2455 O O . GLN A 1 304 ? -14.480 -5.745 -5.725 1.00 93.00 304 GLN A O 1
ATOM 2460 N N . LYS A 1 305 ? -13.440 -7.700 -6.099 1.00 90.94 305 LYS A N 1
ATOM 2461 C CA . LYS A 1 305 ? -14.502 -8.561 -5.576 1.00 90.94 305 LYS A CA 1
ATOM 2462 C C . LYS A 1 305 ? -13.993 -9.310 -4.349 1.00 90.94 305 LYS A C 1
ATOM 2464 O O . LYS A 1 305 ? -12.828 -9.707 -4.278 1.00 90.94 305 LYS A O 1
ATOM 2469 N N . ASP A 1 306 ? -14.856 -9.485 -3.356 1.00 90.81 306 ASP A N 1
ATOM 2470 C CA . ASP A 1 306 ? -14.541 -10.342 -2.216 1.00 90.81 306 ASP A CA 1
ATOM 2471 C C . ASP A 1 306 ? -1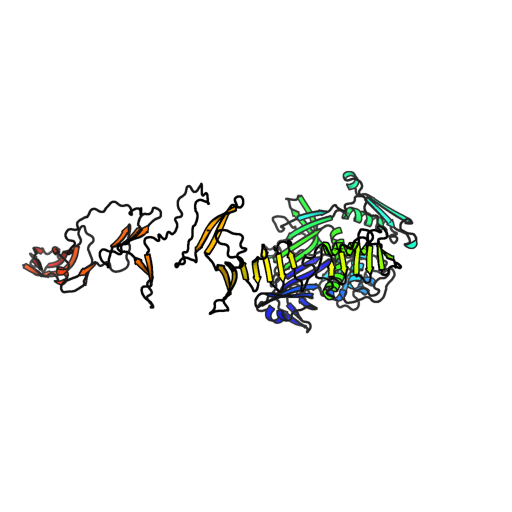4.771 -11.826 -2.518 1.00 90.81 306 ASP A C 1
ATOM 2473 O O . ASP A 1 306 ? -15.201 -12.210 -3.604 1.00 90.81 306 ASP A O 1
ATOM 2477 N N . TRP A 1 307 ? -14.481 -12.670 -1.528 1.00 88.19 307 TRP A N 1
ATOM 2478 C CA . TRP A 1 307 ? -14.580 -14.126 -1.636 1.00 88.19 307 TRP A CA 1
ATOM 2479 C C . TRP A 1 307 ? -16.005 -14.647 -1.903 1.00 88.19 307 TRP A C 1
ATOM 2481 O O . TRP A 1 307 ? -16.169 -15.834 -2.181 1.00 88.19 307 TRP A O 1
ATOM 2491 N N . GLN A 1 308 ? -17.040 -13.802 -1.791 1.00 89.31 308 GLN A N 1
ATOM 2492 C CA . GLN A 1 308 ? -18.426 -14.141 -2.140 1.00 89.31 308 GLN A CA 1
ATOM 2493 C C . GLN A 1 308 ? -18.810 -13.645 -3.542 1.00 89.31 308 GLN A C 1
ATOM 2495 O O . GLN A 1 308 ? -19.935 -13.881 -3.979 1.00 89.31 308 GLN A O 1
ATOM 2500 N N . GLY A 1 309 ? -17.901 -12.965 -4.246 1.00 85.50 309 GLY A N 1
ATOM 2501 C CA . GLY A 1 309 ? -18.163 -12.328 -5.534 1.00 85.50 309 GLY A CA 1
ATOM 2502 C C . GLY A 1 309 ? -18.849 -10.966 -5.414 1.00 85.50 309 GLY A C 1
ATOM 2503 O O . GLY A 1 309 ? -19.269 -10.406 -6.429 1.00 85.50 309 GLY A O 1
ATOM 2504 N N . LYS A 1 310 ? -18.971 -10.402 -4.202 1.00 87.31 310 LYS A N 1
ATOM 2505 C CA . LYS A 1 310 ? -19.535 -9.061 -4.021 1.00 87.31 310 LYS A CA 1
ATOM 2506 C C . LYS A 1 310 ? -18.488 -8.013 -4.391 1.00 87.31 310 LYS A C 1
ATOM 2508 O O . LYS A 1 310 ? -17.340 -8.088 -3.956 1.00 87.31 310 LYS A O 1
ATOM 2513 N N . VAL A 1 311 ? -18.902 -7.022 -5.178 1.00 88.00 311 VAL A N 1
ATOM 2514 C CA . VAL A 1 311 ? -18.053 -5.891 -5.571 1.00 88.00 311 VAL A CA 1
ATOM 2515 C C . VAL A 1 311 ? -17.782 -5.026 -4.344 1.00 88.00 311 VAL A C 1
ATOM 2517 O O . VAL A 1 311 ? -18.709 -4.616 -3.644 1.00 88.00 311 VAL A O 1
ATOM 2520 N N . ARG A 1 312 ? -16.501 -4.796 -4.063 1.00 85.69 312 ARG A N 1
ATOM 2521 C CA . ARG A 1 312 ? -16.016 -3.960 -2.959 1.00 85.69 312 ARG A CA 1
ATOM 2522 C C . ARG A 1 312 ? -15.563 -2.594 -3.423 1.00 85.69 312 ARG A C 1
ATOM 2524 O O . ARG A 1 312 ? -15.841 -1.615 -2.743 1.00 85.69 312 ARG A O 1
ATOM 2531 N N . ASP A 1 313 ? -14.860 -2.569 -4.543 1.00 85.50 313 ASP A N 1
ATOM 2532 C CA . ASP A 1 313 ? -14.320 -1.362 -5.146 1.00 85.50 313 ASP A CA 1
ATOM 2533 C C . ASP A 1 313 ? -14.431 -1.489 -6.663 1.00 85.50 313 ASP A C 1
ATOM 2535 O O . ASP A 1 313 ? -14.258 -2.584 -7.211 1.00 85.50 313 ASP A O 1
ATOM 2539 N N . LEU A 1 314 ? -14.770 -0.394 -7.327 1.00 88.56 314 LEU A N 1
ATOM 2540 C CA . LEU A 1 314 ? -14.964 -0.342 -8.769 1.00 88.56 314 LEU A CA 1
ATOM 2541 C C . LEU A 1 314 ? -14.438 0.996 -9.262 1.00 88.56 314 LEU A C 1
ATOM 2543 O O . LEU A 1 314 ? -15.053 2.035 -9.038 1.00 88.56 314 LEU A O 1
ATOM 2547 N N . LYS A 1 315 ? -13.301 0.953 -9.943 1.00 89.12 315 LYS A N 1
ATOM 2548 C CA . LYS A 1 315 ? -12.670 2.124 -10.540 1.00 89.12 315 LYS A CA 1
ATOM 2549 C C . LYS A 1 315 ? -12.782 2.043 -12.039 1.00 89.12 315 LYS A C 1
ATOM 2551 O O . LYS A 1 315 ? -12.616 0.967 -12.619 1.00 89.12 315 LYS A O 1
ATOM 2556 N N . VAL A 1 316 ? -13.082 3.175 -12.648 1.00 87.94 316 VAL A N 1
ATOM 2557 C CA . VAL A 1 316 ? -13.296 3.265 -14.082 1.00 87.94 316 VAL A CA 1
ATOM 2558 C C . VAL A 1 316 ? -12.453 4.403 -14.627 1.00 87.94 316 VAL A C 1
ATOM 2560 O O . VAL A 1 316 ? -12.564 5.541 -14.161 1.00 87.94 316 VAL A O 1
ATOM 2563 N N . ASP A 1 317 ? -11.651 4.080 -15.637 1.00 85.19 317 ASP A N 1
ATOM 2564 C CA . ASP A 1 317 ? -11.007 5.078 -16.476 1.00 85.19 317 ASP A CA 1
ATOM 2565 C C . ASP A 1 317 ? -11.878 5.263 -17.722 1.00 85.19 317 ASP A C 1
ATOM 2567 O O . ASP A 1 317 ? -12.281 4.313 -18.408 1.00 85.19 317 ASP A O 1
ATOM 2571 N N . LEU A 1 318 ? -12.186 6.521 -17.985 1.00 81.19 318 LEU A N 1
ATOM 2572 C CA . LEU A 1 318 ? -13.039 7.027 -19.043 1.00 81.19 318 LEU A CA 1
ATOM 2573 C C . LEU A 1 318 ? -12.167 7.916 -19.927 1.00 81.19 318 LEU A C 1
ATOM 2575 O O . LEU A 1 318 ? -11.344 8.680 -19.426 1.00 81.19 318 LEU A O 1
ATOM 2579 N N . GLY A 1 319 ? -12.311 7.843 -21.242 1.00 72.44 319 GLY A N 1
ATOM 2580 C CA . GLY A 1 319 ? -11.430 8.627 -22.102 1.00 72.44 319 GLY A CA 1
ATOM 2581 C C . GLY A 1 319 ? -11.855 8.680 -23.554 1.00 72.44 319 GLY A C 1
ATOM 2582 O O . GLY A 1 319 ? -12.747 7.953 -23.994 1.00 72.44 319 GLY A O 1
ATOM 2583 N N . THR A 1 320 ? -11.196 9.561 -24.305 1.00 60.66 320 THR A N 1
ATOM 2584 C CA . THR A 1 320 ? -11.367 9.659 -25.758 1.00 60.66 320 THR A CA 1
ATOM 2585 C C . THR A 1 320 ? -10.726 8.460 -26.481 1.00 60.66 320 THR A C 1
ATOM 2587 O O . THR A 1 320 ? -9.821 7.817 -25.941 1.00 60.66 320 THR A O 1
ATOM 2590 N N . PRO A 1 321 ? -11.149 8.131 -27.718 1.00 50.59 321 PRO A N 1
ATOM 2591 C CA . PRO A 1 321 ? -10.651 6.960 -28.454 1.00 50.59 321 PRO A CA 1
ATOM 2592 C C . PRO A 1 321 ? -9.120 6.908 -28.643 1.00 50.59 321 PRO A C 1
ATOM 2594 O O . PRO A 1 321 ? -8.545 5.820 -28.653 1.00 50.59 321 PRO A O 1
ATOM 2597 N N . GLY A 1 322 ? -8.425 8.053 -28.676 1.00 51.03 322 GLY A N 1
ATOM 2598 C CA . GLY A 1 322 ? -6.954 8.109 -28.731 1.00 51.03 322 GLY A CA 1
ATOM 2599 C C . GLY A 1 322 ? -6.247 7.469 -27.521 1.00 51.03 322 GLY A C 1
ATOM 2600 O O . GLY A 1 322 ? -5.099 7.031 -27.619 1.00 51.03 322 GLY A O 1
ATOM 2601 N N . ILE A 1 323 ? -6.935 7.343 -26.380 1.00 49.28 323 ILE A N 1
ATOM 2602 C CA . ILE A 1 323 ? -6.475 6.571 -25.215 1.00 49.28 323 ILE A CA 1
ATOM 2603 C C . ILE A 1 323 ? -6.668 5.058 -25.449 1.00 49.28 323 ILE A C 1
ATOM 2605 O O . ILE A 1 323 ? -5.791 4.272 -25.091 1.00 49.28 323 ILE A O 1
ATOM 2609 N N . VAL A 1 324 ? -7.746 4.643 -26.127 1.00 46.97 32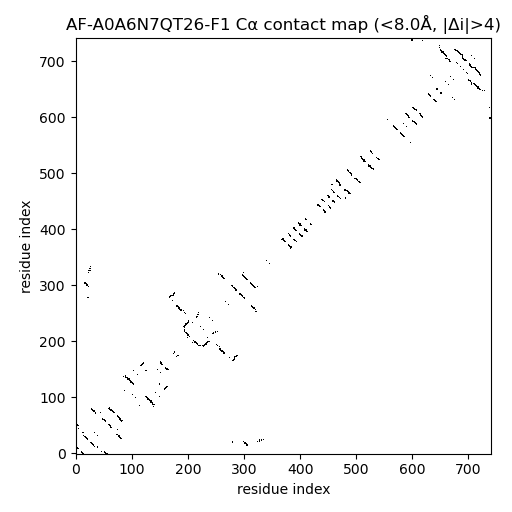4 VAL A N 1
ATOM 2610 C CA . VAL A 1 324 ? -8.021 3.238 -26.509 1.00 46.97 324 VAL A CA 1
ATOM 2611 C C . VAL A 1 324 ? -6.946 2.696 -27.456 1.00 46.97 324 VAL A C 1
ATOM 2613 O O . VAL A 1 324 ? -6.446 1.592 -27.245 1.00 46.97 324 VAL A O 1
ATOM 2616 N N . GLN A 1 325 ? -6.503 3.490 -28.436 1.00 46.88 325 GLN A N 1
ATOM 2617 C CA . GLN A 1 325 ? -5.391 3.117 -29.331 1.00 46.88 325 GLN A CA 1
ATOM 2618 C C . GLN A 1 325 ? -4.061 2.918 -28.569 1.00 46.88 325 GLN A C 1
ATOM 2620 O O . GLN A 1 325 ? -3.240 2.077 -28.941 1.00 46.88 325 GLN A O 1
ATOM 2625 N N . ARG A 1 326 ? -3.843 3.628 -27.449 1.00 51.75 326 ARG A N 1
ATOM 2626 C CA . ARG A 1 326 ? -2.682 3.401 -26.568 1.00 51.75 326 ARG A CA 1
ATOM 2627 C C . ARG A 1 326 ? -2.799 2.077 -25.811 1.00 51.75 326 ARG A C 1
ATOM 2629 O O . ARG A 1 326 ? -1.805 1.362 -25.699 1.00 51.75 326 ARG A O 1
ATOM 2636 N N . TYR A 1 327 ? -3.991 1.713 -25.346 1.00 48.41 327 TYR A N 1
ATOM 2637 C CA . TYR A 1 327 ? -4.225 0.407 -24.718 1.00 48.41 327 TYR A CA 1
ATOM 2638 C C . TYR A 1 327 ? -4.053 -0.756 -25.708 1.00 48.41 327 TYR A C 1
ATOM 2640 O O . TYR A 1 327 ? -3.433 -1.760 -25.361 1.00 48.41 327 TYR A O 1
ATOM 2648 N N . GLN A 1 328 ? -4.438 -0.566 -26.972 1.00 47.06 328 GLN A N 1
ATOM 2649 C CA . GLN A 1 328 ? -4.134 -1.505 -28.060 1.00 47.06 328 GLN A CA 1
ATOM 2650 C C . GLN A 1 328 ? -2.620 -1.666 -28.293 1.00 47.06 328 GLN A C 1
ATOM 2652 O O . GLN A 1 328 ? -2.139 -2.774 -28.523 1.00 47.06 328 GLN A O 1
ATOM 2657 N N . SER A 1 329 ? -1.833 -0.589 -28.161 1.00 49.22 329 SER A N 1
ATOM 2658 C CA . SER A 1 329 ? -0.363 -0.676 -28.203 1.00 49.22 329 SER A CA 1
ATOM 2659 C C . SER A 1 329 ? 0.252 -1.366 -26.969 1.00 49.22 329 SER A C 1
ATOM 2661 O O . SER A 1 329 ? 1.308 -1.987 -27.086 1.00 49.22 329 SER A O 1
ATOM 2663 N N . ASN A 1 330 ? -0.434 -1.351 -25.815 1.00 49.53 330 ASN A N 1
ATOM 2664 C CA . ASN A 1 330 ? -0.015 -2.039 -24.583 1.00 49.53 330 ASN A CA 1
ATOM 2665 C C . ASN A 1 330 ? -0.269 -3.562 -24.614 1.00 49.53 330 ASN A C 1
ATOM 2667 O O . ASN A 1 330 ? 0.280 -4.284 -23.778 1.00 49.53 330 ASN A O 1
ATOM 2671 N N . LEU A 1 331 ? -1.065 -4.072 -25.562 1.00 48.31 331 LEU A N 1
ATOM 2672 C CA . LEU A 1 331 ? -1.246 -5.514 -25.766 1.00 48.31 331 LEU A CA 1
ATOM 2673 C C . LEU A 1 331 ? 0.018 -6.188 -26.329 1.00 48.31 331 LEU A C 1
ATOM 2675 O O . LEU A 1 331 ? 0.335 -7.308 -25.923 1.00 48.31 331 LEU A O 1
ATOM 2679 N N . ARG A 1 332 ? 0.804 -5.512 -27.183 1.00 47.75 332 ARG A N 1
ATOM 2680 C CA . ARG A 1 332 ? 2.139 -6.013 -27.588 1.00 47.75 332 ARG A CA 1
ATOM 2681 C C . ARG A 1 332 ? 3.046 -6.192 -26.371 1.00 47.75 332 ARG A C 1
ATOM 2683 O O . ARG A 1 332 ? 3.762 -7.184 -26.254 1.00 47.75 332 ARG A O 1
ATOM 2690 N N . SER A 1 333 ? 2.915 -5.287 -25.399 1.00 50.44 333 SER A N 1
ATOM 2691 C CA . SER A 1 333 ? 3.590 -5.397 -24.110 1.00 50.44 333 SER A CA 1
ATOM 2692 C C . SER A 1 333 ? 3.086 -6.562 -23.259 1.00 50.44 333 SER A C 1
ATOM 2694 O O . SER A 1 333 ? 3.814 -6.958 -22.366 1.00 50.44 333 SER A O 1
ATOM 2696 N N . ALA A 1 334 ? 1.910 -7.148 -23.508 1.00 45.41 334 ALA A N 1
ATOM 2697 C CA . ALA A 1 334 ? 1.447 -8.350 -22.810 1.00 45.41 334 ALA A CA 1
ATOM 2698 C C . ALA A 1 334 ? 2.295 -9.564 -23.191 1.00 45.41 334 ALA A C 1
ATOM 2700 O O . ALA A 1 334 ? 2.806 -10.234 -22.307 1.00 45.41 334 ALA A O 1
ATOM 2701 N N . THR A 1 335 ? 2.512 -9.806 -24.487 1.00 50.12 335 THR A N 1
ATOM 2702 C CA . THR A 1 335 ? 3.362 -10.902 -24.984 1.00 50.12 335 THR A CA 1
ATOM 2703 C C . THR A 1 335 ? 4.814 -10.697 -24.558 1.00 50.12 335 THR A C 1
ATOM 2705 O O . THR A 1 335 ? 5.457 -11.626 -24.071 1.00 50.12 335 THR A O 1
ATOM 2708 N N . GLU A 1 336 ? 5.325 -9.465 -24.654 1.00 56.03 336 GLU A N 1
ATOM 2709 C CA . GLU A 1 336 ? 6.672 -9.119 -24.187 1.00 56.03 336 GLU A CA 1
ATOM 2710 C C . GLU A 1 336 ? 6.803 -9.203 -22.658 1.00 56.03 336 GLU A C 1
ATOM 2712 O O . GLU A 1 336 ? 7.808 -9.712 -22.173 1.00 56.03 336 GLU A O 1
ATOM 2717 N N . GLN A 1 337 ? 5.804 -8.775 -21.876 1.00 50.47 337 GLN A N 1
ATOM 2718 C CA . GLN A 1 337 ? 5.811 -8.896 -20.412 1.00 50.47 337 GLN A CA 1
ATOM 2719 C C . GLN A 1 337 ? 5.633 -10.343 -19.969 1.00 50.47 337 GLN A C 1
ATOM 2721 O O . GLN A 1 337 ? 6.342 -10.758 -19.065 1.00 50.47 337 GLN A O 1
ATOM 2726 N N . ILE A 1 338 ? 4.739 -11.120 -20.581 1.00 52.81 338 ILE A N 1
ATOM 2727 C CA . ILE A 1 338 ? 4.550 -12.549 -20.295 1.00 52.81 338 ILE A CA 1
ATOM 2728 C C . ILE A 1 338 ? 5.857 -13.285 -20.577 1.00 52.81 338 ILE A C 1
ATOM 2730 O O . ILE A 1 338 ? 6.387 -13.921 -19.671 1.00 52.81 338 ILE A O 1
ATOM 2734 N N . ASN A 1 339 ? 6.449 -13.109 -21.764 1.00 52.22 339 ASN A N 1
ATOM 2735 C CA . ASN A 1 339 ? 7.737 -13.718 -22.097 1.00 52.22 339 ASN A CA 1
ATOM 2736 C C . ASN A 1 339 ? 8.851 -13.229 -21.164 1.00 52.22 339 ASN A C 1
ATOM 2738 O O . ASN A 1 339 ? 9.626 -14.034 -20.659 1.00 52.22 339 ASN A O 1
ATOM 2742 N N . ALA A 1 340 ? 8.910 -11.937 -20.841 1.00 52.69 340 ALA A N 1
ATOM 2743 C CA . ALA A 1 340 ? 9.957 -11.415 -19.973 1.00 52.69 340 ALA A CA 1
ATOM 2744 C C . ALA A 1 340 ? 9.774 -11.776 -18.483 1.00 52.69 340 ALA A C 1
ATOM 2746 O O . ALA A 1 340 ? 10.768 -11.846 -17.758 1.00 52.69 340 ALA A O 1
ATOM 2747 N N . ILE A 1 341 ? 8.548 -12.050 -18.023 1.00 49.94 341 ILE A N 1
ATOM 2748 C CA . ILE A 1 341 ? 8.245 -12.626 -16.701 1.00 49.94 341 ILE A CA 1
ATOM 2749 C C . ILE A 1 341 ? 8.606 -14.117 -16.688 1.00 49.94 341 ILE A C 1
ATOM 2751 O O . ILE A 1 341 ? 9.289 -14.563 -15.766 1.00 49.94 341 ILE A O 1
ATOM 2755 N N . MET A 1 342 ? 8.205 -14.873 -17.717 1.00 49.09 342 MET A N 1
ATOM 2756 C CA . MET A 1 342 ? 8.446 -16.318 -17.839 1.00 49.09 342 MET A CA 1
ATOM 2757 C C . MET A 1 342 ? 9.930 -16.661 -18.026 1.00 49.09 342 MET A C 1
ATOM 2759 O O . MET A 1 342 ? 10.417 -17.632 -17.456 1.00 49.09 342 MET A O 1
ATOM 2763 N N . GLU A 1 343 ? 10.679 -15.847 -18.771 1.00 49.94 343 GLU A N 1
ATOM 2764 C CA . GLU A 1 343 ? 12.127 -15.999 -18.959 1.00 49.94 343 GLU A CA 1
ATOM 2765 C C . GLU A 1 343 ? 12.947 -15.409 -17.793 1.00 49.94 343 GLU A C 1
ATOM 2767 O O . GLU A 1 343 ? 14.179 -15.423 -17.830 1.00 49.94 343 GLU A O 1
ATOM 2772 N N . GLY A 1 344 ? 12.290 -14.834 -16.775 1.00 45.66 344 GLY A N 1
ATOM 2773 C CA . GLY A 1 344 ? 12.937 -14.159 -15.642 1.00 45.66 344 GLY A CA 1
ATOM 2774 C C . GLY A 1 344 ? 13.735 -12.901 -16.020 1.00 45.66 344 GLY A C 1
ATOM 2775 O O . GLY A 1 344 ? 14.489 -12.377 -15.198 1.00 45.66 344 GLY A O 1
ATOM 2776 N N . ARG A 1 345 ? 13.590 -12.413 -17.259 1.00 41.88 345 ARG A N 1
ATOM 2777 C CA . ARG A 1 345 ? 14.319 -11.263 -17.827 1.00 41.88 345 ARG A CA 1
ATOM 2778 C C . ARG A 1 345 ? 13.767 -9.912 -17.374 1.00 41.88 345 ARG A C 1
ATOM 2780 O O . ARG A 1 345 ? 14.447 -8.902 -17.527 1.00 41.88 345 ARG A O 1
ATOM 2787 N N . THR A 1 346 ? 12.569 -9.882 -16.793 1.00 39.62 346 THR A N 1
ATOM 2788 C CA . THR A 1 346 ? 11.943 -8.684 -16.226 1.00 39.62 346 THR A CA 1
ATOM 2789 C C . THR A 1 346 ? 11.481 -8.952 -14.797 1.00 39.62 346 THR A C 1
ATOM 2791 O O . THR A 1 346 ? 10.591 -9.764 -14.552 1.00 39.62 346 THR A O 1
ATOM 2794 N N . LYS A 1 347 ? 12.036 -8.210 -13.828 1.00 39.72 347 LYS A N 1
ATOM 2795 C CA . LYS A 1 347 ? 11.305 -7.935 -12.586 1.00 39.72 347 LYS A CA 1
ATOM 2796 C C . LYS A 1 347 ? 10.131 -7.059 -12.995 1.00 39.72 347 LYS A C 1
ATOM 2798 O O . LYS A 1 347 ? 10.362 -5.932 -13.427 1.00 39.72 347 LYS A O 1
ATOM 2803 N N . ILE A 1 348 ? 8.898 -7.556 -12.878 1.00 42.47 348 ILE A N 1
ATOM 2804 C CA . ILE A 1 348 ? 7.732 -6.669 -12.943 1.00 42.47 348 ILE A CA 1
ATOM 2805 C C . ILE A 1 348 ? 8.015 -5.565 -11.928 1.00 42.47 348 ILE A C 1
ATOM 2807 O O . ILE A 1 348 ? 8.289 -5.904 -10.768 1.00 42.47 348 ILE A O 1
ATOM 2811 N N . PRO A 1 349 ? 8.028 -4.287 -12.333 1.00 36.38 349 PRO A N 1
ATOM 2812 C CA . PRO A 1 349 ? 8.231 -3.218 -11.387 1.00 36.38 349 PRO A CA 1
ATOM 2813 C C . PRO A 1 349 ? 7.067 -3.255 -10.395 1.00 36.38 349 PRO A C 1
ATOM 2815 O O . PRO A 1 349 ? 5.997 -2.707 -10.623 1.00 36.38 349 PRO A O 1
ATOM 2818 N N . PHE A 1 350 ? 7.303 -3.871 -9.240 1.00 38.62 350 PHE A N 1
ATOM 2819 C CA . PHE A 1 350 ? 7.060 -3.130 -8.020 1.00 38.62 350 PHE A CA 1
ATOM 2820 C C . PHE A 1 350 ? 7.976 -1.922 -8.150 1.00 38.62 350 PHE A C 1
ATOM 2822 O O . PHE A 1 350 ? 9.184 -2.106 -8.280 1.00 38.62 350 PHE A O 1
ATOM 2829 N N . SER A 1 351 ? 7.390 -0.739 -8.292 1.00 39.78 351 SER A N 1
ATOM 2830 C CA . SER A 1 351 ? 8.056 0.516 -8.627 1.00 39.78 351 SER A CA 1
ATOM 2831 C C . SER A 1 351 ? 9.248 0.812 -7.715 1.00 39.78 351 SER A C 1
ATOM 2833 O O . SER A 1 351 ? 9.098 1.559 -6.758 1.00 39.78 351 SER A O 1
ATOM 2835 N N . VAL A 1 352 ? 10.416 0.232 -7.992 1.00 44.22 352 VAL A N 1
ATOM 2836 C CA . VAL A 1 352 ? 11.710 0.650 -7.456 1.00 44.22 352 VAL A CA 1
ATOM 2837 C C . VAL A 1 352 ? 12.821 0.092 -8.361 1.00 44.22 352 VAL A C 1
ATOM 2839 O O . VAL A 1 352 ? 13.304 -1.020 -8.149 1.00 44.22 352 VAL A O 1
ATOM 2842 N N . LEU A 1 353 ? 13.232 0.837 -9.390 1.00 41.62 353 LEU A N 1
ATOM 2843 C CA . LEU A 1 353 ? 14.624 0.784 -9.851 1.00 41.62 353 LEU A CA 1
ATOM 2844 C C . LEU A 1 353 ? 15.016 2.104 -10.527 1.00 41.62 353 LEU A C 1
ATOM 2846 O O . LEU A 1 353 ? 14.304 2.591 -11.402 1.00 41.62 353 LEU A O 1
ATOM 2850 N N . ASP A 1 354 ? 16.135 2.660 -10.065 1.00 57.06 354 ASP A N 1
ATOM 2851 C CA . ASP A 1 354 ? 16.558 4.048 -10.258 1.00 57.06 354 ASP A CA 1
ATOM 2852 C C . ASP A 1 354 ? 16.937 4.430 -11.696 1.00 57.06 354 ASP A C 1
ATOM 2854 O O . ASP A 1 354 ? 17.598 3.688 -12.431 1.00 57.06 354 ASP A O 1
ATOM 2858 N N . GLU A 1 355 ? 16.606 5.676 -12.027 1.00 49.31 355 GLU A N 1
ATOM 2859 C CA . GLU A 1 355 ? 16.898 6.422 -13.259 1.00 49.31 355 GLU A CA 1
ATOM 2860 C C . GLU A 1 355 ? 18.372 6.325 -13.720 1.00 49.31 355 GLU A C 1
ATOM 2862 O O . GLU A 1 355 ? 18.666 6.315 -14.920 1.00 49.31 355 GLU A O 1
ATOM 2867 N N . ALA A 1 356 ? 19.302 6.137 -12.778 1.00 43.47 356 ALA A N 1
ATOM 2868 C CA . ALA A 1 356 ? 20.742 6.050 -13.019 1.00 43.47 356 ALA A CA 1
ATOM 2869 C C . ALA A 1 356 ? 21.168 4.875 -13.933 1.00 43.47 356 ALA A C 1
ATOM 2871 O O . ALA A 1 356 ? 22.044 5.038 -14.789 1.00 43.47 356 ALA A O 1
ATOM 2872 N N . VAL A 1 357 ? 20.537 3.696 -13.821 1.00 50.34 357 VAL A N 1
ATOM 2873 C CA . VAL A 1 357 ? 20.899 2.504 -14.630 1.00 50.34 357 VAL A CA 1
ATOM 2874 C C . VAL A 1 357 ? 20.441 2.653 -16.088 1.00 50.34 357 VAL A C 1
ATOM 2876 O O . VAL A 1 357 ? 21.140 2.256 -17.030 1.00 50.34 357 VAL A O 1
ATOM 2879 N N . ALA A 1 358 ? 19.275 3.272 -16.292 1.00 53.94 358 ALA A N 1
ATOM 2880 C CA . ALA A 1 358 ? 18.731 3.552 -17.618 1.00 53.94 358 ALA A CA 1
ATOM 2881 C C . ALA A 1 358 ? 19.576 4.598 -18.364 1.00 53.94 358 ALA A C 1
ATOM 2883 O O . ALA A 1 358 ? 19.843 4.447 -19.562 1.00 53.94 358 ALA A O 1
ATOM 2884 N N . GLN A 1 359 ? 20.057 5.619 -17.649 1.00 56.41 359 GLN A N 1
ATOM 2885 C CA . GLN A 1 359 ? 20.911 6.663 -18.214 1.00 56.41 359 GLN A CA 1
ATOM 2886 C C . GLN A 1 359 ? 22.263 6.108 -18.695 1.00 56.41 359 GLN A C 1
ATOM 2888 O O . GLN A 1 359 ? 22.665 6.389 -19.826 1.00 56.41 359 GLN A O 1
ATOM 2893 N N . ALA A 1 360 ? 22.927 5.258 -17.902 1.00 53.66 360 ALA A N 1
ATOM 2894 C CA . ALA A 1 360 ? 24.199 4.631 -18.285 1.00 53.66 360 ALA A CA 1
ATOM 2895 C C . ALA A 1 360 ? 24.070 3.766 -19.555 1.00 53.66 360 ALA A C 1
ATOM 2897 O O . ALA A 1 360 ? 24.894 3.847 -20.468 1.00 53.66 360 ALA A O 1
ATOM 2898 N N . THR A 1 361 ? 22.984 2.994 -19.658 1.00 59.84 361 THR A N 1
ATOM 2899 C CA . THR A 1 361 ? 22.708 2.133 -20.821 1.00 59.84 361 THR A CA 1
ATOM 2900 C C . THR A 1 361 ? 22.485 2.946 -22.102 1.00 59.84 361 THR A C 1
ATOM 2902 O O . THR A 1 361 ? 22.944 2.555 -23.178 1.00 59.84 361 THR A O 1
ATOM 2905 N N . LYS A 1 362 ? 21.805 4.096 -22.001 1.00 60.66 362 LYS A N 1
ATOM 2906 C CA . LYS A 1 362 ? 21.566 5.004 -23.134 1.00 60.66 362 LYS A CA 1
ATOM 2907 C C . LYS A 1 362 ? 22.860 5.667 -23.616 1.00 60.66 362 LYS A C 1
ATOM 2909 O O . LYS A 1 362 ? 23.076 5.760 -24.821 1.00 60.66 362 LYS A O 1
ATOM 2914 N N . SER A 1 363 ? 23.739 6.064 -22.695 1.00 59.78 363 SER A N 1
ATOM 2915 C CA . SER A 1 363 ? 25.039 6.663 -23.027 1.00 59.78 363 SER A CA 1
ATOM 2916 C C . SER A 1 363 ? 25.961 5.700 -23.780 1.00 59.78 363 SER A C 1
ATOM 2918 O O . SER A 1 363 ? 26.599 6.113 -24.742 1.00 59.78 363 SER A O 1
ATOM 2920 N N . ILE A 1 364 ? 25.982 4.412 -23.413 1.00 64.94 364 ILE A N 1
ATOM 2921 C CA . ILE A 1 364 ? 26.790 3.391 -24.110 1.00 64.94 364 ILE A CA 1
ATOM 2922 C C . ILE A 1 364 ? 26.276 3.142 -25.535 1.00 64.94 364 ILE A C 1
ATOM 2924 O O . ILE A 1 364 ? 27.068 3.011 -26.462 1.00 64.94 364 ILE A O 1
ATOM 2928 N N . LYS A 1 365 ? 24.952 3.088 -25.730 1.00 61.94 365 LYS A N 1
ATOM 2929 C CA . LYS A 1 365 ? 24.350 2.802 -27.045 1.00 61.94 365 LYS A CA 1
ATOM 2930 C C . LYS A 1 365 ? 24.447 3.962 -28.041 1.00 61.94 365 LYS A C 1
ATOM 2932 O O . LYS A 1 365 ? 24.389 3.717 -29.240 1.00 61.94 365 LYS A O 1
ATOM 2937 N N . ASN A 1 366 ? 24.579 5.196 -27.555 1.00 60.75 366 ASN A N 1
ATOM 2938 C CA . ASN A 1 366 ? 24.609 6.398 -28.391 1.00 60.75 366 ASN A CA 1
ATOM 2939 C C . ASN A 1 366 ? 26.022 6.823 -28.829 1.00 60.75 366 ASN A C 1
ATOM 2941 O O . ASN A 1 366 ? 26.140 7.748 -29.629 1.00 60.75 366 ASN A O 1
ATOM 2945 N N . ALA A 1 367 ? 27.081 6.203 -28.303 1.00 61.06 367 ALA A N 1
ATOM 2946 C CA . ALA A 1 367 ? 28.451 6.551 -28.664 1.00 61.06 367 ALA A CA 1
ATOM 2947 C C . ALA A 1 367 ? 28.815 5.967 -30.044 1.00 61.06 367 ALA A C 1
ATOM 2949 O O . ALA A 1 367 ? 28.881 4.748 -30.221 1.00 61.06 367 ALA A O 1
ATOM 2950 N N . GLU A 1 368 ? 29.078 6.830 -31.029 1.00 64.44 368 GLU A N 1
ATOM 2951 C CA . GLU A 1 368 ? 29.644 6.432 -32.323 1.00 64.44 368 GLU A CA 1
ATOM 2952 C C . GLU A 1 368 ? 31.149 6.189 -32.143 1.00 64.44 368 GLU A C 1
ATOM 2954 O O . GLU A 1 368 ? 31.949 7.114 -32.243 1.00 64.44 368 GLU A O 1
ATOM 2959 N N . THR A 1 369 ? 31.543 4.958 -31.812 1.00 68.38 369 THR A N 1
ATOM 2960 C CA . THR A 1 369 ? 32.939 4.632 -31.474 1.00 68.38 369 THR A CA 1
ATOM 2961 C C . THR A 1 369 ? 33.758 4.167 -32.681 1.00 68.38 369 THR A C 1
ATOM 2963 O O . THR A 1 369 ? 33.276 3.422 -33.536 1.00 68.38 369 THR A O 1
ATOM 2966 N N . GLU A 1 370 ? 35.027 4.574 -32.733 1.00 78.25 370 GLU A N 1
ATOM 2967 C CA . GLU A 1 370 ? 36.050 4.049 -33.639 1.00 78.25 370 GLU A CA 1
ATOM 2968 C C . GLU A 1 370 ? 37.073 3.228 -32.843 1.00 78.25 370 GLU A C 1
ATOM 2970 O O . GLU A 1 370 ? 37.603 3.688 -31.830 1.00 78.25 370 GLU A O 1
ATOM 2975 N N . LEU A 1 371 ? 37.347 2.000 -33.295 1.00 84.25 371 LEU A N 1
ATOM 2976 C CA . LEU A 1 371 ? 38.333 1.117 -32.671 1.00 84.25 371 LEU A CA 1
ATOM 2977 C C . LEU A 1 371 ? 39.715 1.332 -33.289 1.00 84.25 371 LEU A C 1
ATOM 2979 O O . LEU A 1 371 ? 39.923 1.076 -34.476 1.00 84.25 371 LEU A O 1
ATOM 2983 N N . GLN A 1 372 ? 40.670 1.747 -32.462 1.00 83.25 372 GLN A N 1
ATOM 2984 C CA . GLN A 1 372 ? 42.065 1.957 -32.832 1.00 83.25 372 GLN A CA 1
ATOM 2985 C C . GLN A 1 372 ? 42.969 0.923 -32.149 1.00 83.25 372 GLN A C 1
ATOM 2987 O O . GLN A 1 372 ? 42.775 0.568 -30.984 1.00 83.25 372 GLN A O 1
ATOM 2992 N N . PHE A 1 373 ? 43.990 0.472 -32.881 1.00 83.50 373 PHE A N 1
ATOM 2993 C CA . PHE A 1 373 ? 44.991 -0.496 -32.423 1.00 83.50 373 PHE A CA 1
ATOM 2994 C C . PHE A 1 373 ? 46.389 0.135 -32.519 1.00 83.50 373 PHE A C 1
ATOM 2996 O O . PHE A 1 373 ? 47.066 -0.039 -33.533 1.00 83.50 373 PHE A O 1
ATOM 3003 N N . PRO A 1 374 ? 46.806 0.938 -31.525 1.00 79.88 374 PRO A N 1
ATOM 3004 C CA . PRO A 1 374 ? 48.083 1.644 -31.569 1.00 79.88 374 PRO A CA 1
ATOM 3005 C C . PRO A 1 374 ? 49.276 0.699 -31.351 1.00 79.88 374 PRO A C 1
ATOM 3007 O O . PRO A 1 374 ? 49.180 -0.294 -30.629 1.00 79.88 374 PRO A O 1
ATOM 3010 N N . ASP A 1 375 ? 50.442 1.064 -31.896 1.00 75.38 375 ASP A N 1
ATOM 3011 C CA . ASP A 1 375 ? 51.701 0.309 -31.743 1.00 75.38 375 ASP A CA 1
ATOM 3012 C C . ASP A 1 375 ? 52.161 0.184 -30.275 1.00 75.38 375 ASP A C 1
ATOM 3014 O O . ASP A 1 375 ? 52.951 -0.696 -29.933 1.00 75.38 375 ASP A O 1
ATOM 3018 N N . SER A 1 376 ? 51.648 1.046 -29.389 1.00 67.69 376 SER A N 1
ATOM 3019 C CA . SER A 1 376 ? 51.845 0.988 -27.934 1.00 67.69 376 SER A CA 1
ATOM 3020 C C . SER A 1 376 ? 51.111 -0.176 -27.250 1.00 67.69 376 SER A C 1
ATOM 3022 O O . SER A 1 376 ? 51.332 -0.409 -26.062 1.00 67.69 376 SER A O 1
ATOM 3024 N N . GLY A 1 377 ? 50.264 -0.911 -27.981 1.00 70.31 377 GLY A N 1
ATOM 3025 C CA . GLY A 1 377 ? 49.487 -2.051 -27.496 1.00 70.31 377 GLY A CA 1
ATOM 3026 C C . GLY A 1 377 ? 48.125 -1.670 -26.900 1.00 70.31 377 GLY A C 1
ATOM 3027 O O . GLY A 1 377 ? 47.935 -0.570 -26.387 1.00 70.31 377 GLY A O 1
ATOM 3028 N N . GLY A 1 378 ? 47.176 -2.615 -26.954 1.00 82.50 378 GLY A N 1
ATOM 3029 C CA . GLY A 1 378 ? 45.805 -2.459 -26.452 1.00 82.50 378 GLY A CA 1
ATOM 3030 C C . GLY A 1 378 ? 44.767 -2.128 -27.530 1.00 82.50 378 GLY A C 1
ATOM 3031 O O . GLY A 1 378 ? 45.067 -2.111 -28.722 1.00 82.50 378 GLY A O 1
ATOM 3032 N N . ILE A 1 379 ? 43.530 -1.901 -27.089 1.00 90.12 379 ILE A N 1
ATOM 3033 C CA . ILE A 1 379 ? 42.387 -1.494 -27.914 1.00 90.12 379 ILE A CA 1
ATOM 3034 C C . ILE A 1 379 ? 41.868 -0.174 -27.355 1.00 90.12 379 ILE A C 1
ATOM 3036 O O . ILE A 1 379 ? 41.574 -0.087 -26.162 1.00 90.12 379 ILE A O 1
ATOM 3040 N N . LEU A 1 380 ? 41.741 0.839 -28.208 1.00 87.94 380 LEU A N 1
ATOM 3041 C CA . LEU A 1 380 ? 41.141 2.121 -27.849 1.00 87.94 380 LEU A CA 1
ATOM 3042 C C . LEU A 1 380 ? 39.819 2.278 -28.600 1.00 87.94 380 LEU A C 1
ATOM 3044 O O . LEU A 1 380 ? 39.808 2.201 -29.824 1.00 87.94 380 LEU A O 1
ATOM 3048 N N . ALA A 1 381 ? 38.720 2.495 -27.884 1.00 88.38 381 ALA A N 1
ATOM 3049 C CA . ALA A 1 381 ? 37.443 2.899 -28.463 1.00 88.38 381 ALA A CA 1
ATOM 3050 C C . ALA A 1 381 ? 37.277 4.404 -28.250 1.00 88.38 381 ALA A C 1
ATOM 3052 O O . ALA A 1 381 ? 37.084 4.844 -27.118 1.00 88.38 381 ALA A O 1
ATOM 3053 N N . VAL A 1 382 ? 37.395 5.188 -29.317 1.00 82.38 382 VAL A N 1
ATOM 3054 C CA . VAL A 1 382 ? 37.359 6.657 -29.267 1.00 82.38 382 VAL A CA 1
ATOM 3055 C C . VAL A 1 382 ? 36.031 7.137 -29.844 1.00 82.38 382 VAL A C 1
ATOM 3057 O O . VAL A 1 382 ? 35.617 6.654 -30.897 1.00 82.38 382 VAL A O 1
ATOM 3060 N N . ASP A 1 383 ? 35.341 8.053 -29.163 1.00 82.75 383 ASP A N 1
ATOM 3061 C CA . ASP A 1 383 ? 34.128 8.670 -29.704 1.00 82.75 383 ASP A CA 1
ATOM 3062 C C . ASP A 1 383 ? 34.479 9.521 -30.937 1.00 82.75 383 ASP A C 1
ATOM 3064 O O . ASP A 1 383 ? 35.376 10.366 -30.912 1.00 82.75 383 ASP A O 1
ATOM 3068 N N . LYS A 1 384 ? 33.771 9.279 -32.040 1.00 78.81 384 LYS A N 1
ATOM 3069 C CA . LYS A 1 384 ? 34.015 9.903 -33.344 1.00 78.81 384 LYS A CA 1
ATOM 3070 C C . LYS A 1 384 ? 33.756 11.411 -33.347 1.00 78.81 384 LYS A C 1
ATOM 3072 O O . LYS A 1 384 ? 34.345 12.133 -34.152 1.00 78.81 384 LYS A O 1
ATOM 3077 N N . ASN A 1 385 ? 32.867 11.877 -32.473 1.00 78.94 385 ASN A N 1
ATOM 3078 C CA . ASN A 1 385 ? 32.451 13.271 -32.378 1.00 78.94 385 ASN A CA 1
ATOM 3079 C C . ASN A 1 385 ? 33.203 14.023 -31.265 1.00 78.94 385 ASN A C 1
ATOM 3081 O O . ASN A 1 385 ? 33.288 15.251 -31.322 1.00 78.94 385 ASN A O 1
ATOM 3085 N N . ASP A 1 386 ? 33.781 13.313 -30.290 1.00 81.12 386 ASP A N 1
ATOM 3086 C CA . ASP A 1 386 ? 34.603 13.882 -29.214 1.00 81.12 386 ASP A CA 1
ATOM 3087 C C . ASP A 1 386 ? 35.797 12.973 -28.852 1.00 81.12 386 ASP A C 1
ATOM 3089 O O . ASP A 1 386 ? 35.680 12.119 -27.971 1.00 81.12 386 ASP A O 1
ATOM 3093 N N . PRO A 1 387 ? 36.981 13.186 -29.459 1.00 81.31 387 PRO A N 1
ATOM 3094 C CA . PRO A 1 387 ? 38.167 12.363 -29.218 1.00 81.31 387 PRO A CA 1
ATOM 3095 C C . PRO A 1 387 ? 38.677 12.353 -27.771 1.00 81.31 387 PRO A C 1
ATOM 3097 O O . PRO A 1 387 ? 39.515 11.520 -27.429 1.00 81.31 387 PRO A O 1
ATOM 3100 N N . ASN A 1 388 ? 38.206 13.268 -26.914 1.00 82.19 388 ASN A N 1
ATOM 3101 C CA . ASN A 1 388 ? 38.559 13.243 -25.497 1.00 82.19 388 ASN A CA 1
ATOM 3102 C C . ASN A 1 388 ? 37.825 12.129 -24.743 1.00 82.19 388 ASN A C 1
ATOM 3104 O O . ASN A 1 388 ? 38.306 11.682 -23.702 1.00 82.19 388 ASN A O 1
ATOM 3108 N N . LYS A 1 389 ? 36.679 11.673 -25.262 1.00 84.88 389 LYS A N 1
ATOM 3109 C CA . LYS A 1 389 ? 35.915 10.556 -24.712 1.00 84.88 389 LYS A CA 1
ATOM 3110 C C . LYS A 1 389 ? 36.408 9.265 -25.329 1.00 84.88 389 LYS A C 1
ATOM 3112 O O . LYS A 1 389 ? 36.170 8.977 -26.502 1.00 84.88 389 LYS A O 1
ATOM 3117 N N . MET A 1 390 ? 37.095 8.472 -24.522 1.00 88.06 390 MET A N 1
ATOM 3118 C CA . MET A 1 390 ? 37.637 7.206 -24.987 1.00 88.06 390 MET A CA 1
ATOM 3119 C C . MET A 1 390 ? 37.638 6.140 -23.902 1.00 88.06 390 MET A C 1
ATOM 3121 O O . MET A 1 390 ? 37.747 6.425 -22.710 1.00 88.06 390 MET A O 1
ATOM 3125 N N . VAL A 1 391 ? 37.558 4.889 -24.339 1.00 89.19 391 VAL A N 1
ATOM 3126 C CA . VAL A 1 391 ? 37.729 3.704 -23.503 1.00 89.19 391 VAL A CA 1
ATOM 3127 C C . VAL A 1 391 ? 39.012 3.008 -23.923 1.00 89.19 391 VAL A C 1
ATOM 3129 O O . VAL A 1 391 ? 39.196 2.699 -25.099 1.00 89.19 391 VAL A O 1
ATOM 3132 N N . ALA A 1 392 ? 39.897 2.749 -22.968 1.00 89.25 392 ALA A N 1
ATOM 3133 C CA . ALA A 1 392 ? 41.129 2.009 -23.197 1.00 89.25 392 ALA A CA 1
ATOM 3134 C C . ALA A 1 392 ? 41.027 0.614 -22.578 1.00 89.25 392 ALA A C 1
ATOM 3136 O O . ALA A 1 392 ? 40.666 0.480 -21.410 1.00 89.25 392 ALA A O 1
ATOM 3137 N N . LEU A 1 393 ? 41.388 -0.413 -23.347 1.00 91.25 393 LEU A N 1
ATOM 3138 C CA . LEU A 1 393 ? 41.587 -1.779 -22.872 1.00 91.25 393 LEU A CA 1
ATOM 3139 C C . LEU A 1 393 ? 43.033 -2.196 -23.148 1.00 91.25 393 LEU A C 1
ATOM 3141 O O . LEU A 1 393 ? 43.435 -2.391 -24.295 1.00 91.25 393 LEU A O 1
ATOM 3145 N N . THR A 1 394 ? 43.822 -2.343 -22.090 1.00 88.94 394 THR A N 1
ATOM 3146 C CA . THR A 1 394 ? 45.246 -2.697 -22.166 1.00 88.94 394 THR A CA 1
ATOM 3147 C C . THR A 1 394 ? 45.573 -3.828 -21.194 1.00 88.94 394 THR A C 1
ATOM 3149 O O . THR A 1 394 ? 44.745 -4.215 -20.371 1.00 88.94 394 THR A O 1
ATOM 3152 N N . SER A 1 395 ? 46.805 -4.340 -21.235 1.00 85.25 395 SER A N 1
ATOM 3153 C CA . SER A 1 395 ? 47.292 -5.281 -20.217 1.00 85.25 395 SER A CA 1
ATOM 3154 C C . SER A 1 395 ? 47.334 -4.684 -18.803 1.00 85.25 395 SER A C 1
ATOM 3156 O O . SER A 1 395 ? 47.403 -5.443 -17.841 1.00 85.25 395 SER A O 1
ATOM 3158 N N . GLY A 1 396 ? 47.289 -3.353 -18.667 1.00 84.75 396 GLY A N 1
ATOM 3159 C CA . GLY A 1 396 ? 47.219 -2.659 -17.380 1.00 84.75 396 GLY A CA 1
ATOM 3160 C C . GLY A 1 396 ? 45.800 -2.499 -16.821 1.00 84.75 396 GLY A C 1
ATOM 3161 O O . GLY A 1 396 ? 45.659 -2.209 -15.635 1.00 84.75 396 GLY A O 1
ATOM 3162 N N . GLY A 1 397 ? 44.756 -2.699 -17.636 1.00 89.19 397 GLY A N 1
ATOM 3163 C CA . GLY A 1 397 ? 43.361 -2.566 -17.207 1.00 89.19 397 GLY A CA 1
ATOM 3164 C C . GLY A 1 397 ? 42.408 -2.014 -18.271 1.00 89.19 397 GLY A C 1
ATOM 3165 O O . GLY A 1 397 ? 42.787 -1.795 -19.427 1.00 89.19 397 GLY A O 1
ATOM 3166 N N . LEU A 1 398 ? 41.164 -1.788 -17.847 1.00 92.00 398 LEU A N 1
ATOM 3167 C CA . LEU A 1 398 ? 40.086 -1.132 -18.590 1.00 92.00 398 LEU A CA 1
ATOM 3168 C C . LEU A 1 398 ? 39.802 0.233 -17.950 1.00 92.00 398 LEU A C 1
ATOM 3170 O O . LEU A 1 398 ? 39.576 0.289 -16.746 1.00 92.00 398 LEU A O 1
ATOM 3174 N N . GLY A 1 399 ? 39.743 1.315 -18.722 1.00 90.75 399 GLY A N 1
ATOM 3175 C CA . GLY A 1 399 ? 39.428 2.639 -18.177 1.00 90.75 399 GLY A CA 1
ATOM 3176 C C . GLY A 1 399 ? 38.637 3.514 -19.137 1.00 90.75 399 GLY A C 1
ATOM 3177 O O . GLY A 1 399 ? 38.809 3.418 -20.353 1.00 90.75 399 GLY A O 1
ATOM 3178 N N . VAL A 1 400 ? 37.798 4.388 -18.578 1.00 89.19 400 VAL A N 1
ATOM 3179 C CA . VAL A 1 400 ? 37.088 5.443 -19.319 1.00 89.19 400 VAL A CA 1
ATOM 3180 C C . VAL A 1 400 ? 37.767 6.785 -19.053 1.00 89.19 400 VAL A C 1
ATOM 3182 O O . VAL A 1 400 ? 37.987 7.153 -17.899 1.00 89.19 400 VAL A O 1
ATOM 3185 N N . SER A 1 401 ? 38.096 7.510 -20.118 1.00 87.00 401 SER A N 1
ATOM 3186 C CA . SER A 1 401 ? 38.703 8.839 -20.079 1.00 87.00 401 SER A CA 1
ATOM 3187 C C . SER A 1 401 ? 37.783 9.861 -20.744 1.00 87.00 401 SER A C 1
ATOM 3189 O O . SER A 1 401 ? 37.090 9.548 -21.713 1.00 87.00 401 SER A O 1
ATOM 3191 N N . ASN A 1 402 ? 37.794 11.081 -20.202 1.00 86.69 402 ASN A N 1
ATOM 3192 C CA . ASN A 1 402 ? 37.122 12.260 -20.755 1.00 86.69 402 ASN A CA 1
ATOM 3193 C C . ASN A 1 402 ? 38.124 13.352 -21.181 1.00 86.69 402 ASN A C 1
ATOM 3195 O O . ASN A 1 402 ? 37.723 14.484 -21.443 1.00 86.69 402 ASN A O 1
ATOM 3199 N N . ASP A 1 403 ? 39.423 13.043 -21.199 1.00 85.31 403 ASP A N 1
ATOM 3200 C CA . ASP A 1 403 ? 40.516 13.977 -21.490 1.00 85.31 403 ASP A CA 1
ATOM 3201 C C . ASP A 1 403 ? 41.525 13.419 -22.511 1.00 85.31 403 ASP A C 1
ATOM 3203 O O . ASP A 1 403 ? 42.687 13.830 -22.535 1.00 85.31 403 ASP A O 1
ATOM 3207 N N . GLY A 1 404 ? 41.086 12.478 -23.353 1.00 82.44 404 GLY A N 1
ATOM 3208 C CA . GLY A 1 404 ? 41.893 11.913 -24.438 1.00 82.44 404 GLY A CA 1
ATOM 3209 C C . GLY A 1 404 ? 42.966 10.934 -23.961 1.00 82.44 404 GLY A C 1
ATOM 3210 O O . GLY A 1 404 ? 44.001 10.789 -24.607 1.00 82.44 404 GLY A O 1
ATOM 3211 N N . GLY A 1 405 ? 42.732 10.279 -22.821 1.00 83.75 405 GLY A N 1
ATOM 3212 C CA . GLY A 1 405 ? 43.601 9.246 -22.260 1.00 83.75 405 GLY A CA 1
ATOM 3213 C C . GLY A 1 405 ? 44.676 9.763 -21.304 1.00 83.75 405 GLY A C 1
ATOM 3214 O O . GLY A 1 405 ? 45.589 9.006 -20.973 1.00 83.75 405 GLY A O 1
ATOM 3215 N N . ASN A 1 406 ? 44.586 11.018 -20.846 1.00 84.12 406 ASN A N 1
ATOM 3216 C CA . ASN A 1 406 ? 45.513 11.560 -19.848 1.00 84.12 406 ASN A CA 1
ATOM 3217 C C . ASN A 1 406 ? 45.180 11.051 -18.438 1.00 84.12 406 ASN A C 1
ATOM 3219 O O . ASN A 1 406 ? 46.089 10.732 -17.668 1.00 84.12 406 ASN A O 1
ATOM 3223 N N . THR A 1 407 ? 43.892 10.938 -18.104 1.00 86.44 407 THR A N 1
ATOM 3224 C CA . THR A 1 407 ? 43.410 10.383 -16.835 1.00 86.44 407 THR A CA 1
ATOM 3225 C C . THR A 1 407 ? 42.248 9.411 -17.039 1.00 86.44 407 THR A C 1
ATOM 3227 O O . THR A 1 407 ? 41.458 9.518 -17.979 1.00 86.44 407 THR A O 1
ATOM 3230 N N . PHE A 1 408 ? 42.147 8.443 -16.124 1.00 87.88 408 PHE A N 1
ATOM 3231 C CA . PHE A 1 408 ? 41.085 7.440 -16.083 1.00 87.88 408 PHE A CA 1
ATOM 3232 C C . PHE A 1 408 ? 40.452 7.433 -14.683 1.00 87.88 408 PHE A C 1
ATOM 3234 O O . PHE A 1 408 ? 40.807 6.586 -13.864 1.00 87.88 408 PHE A O 1
ATOM 3241 N N . PRO A 1 409 ? 39.555 8.393 -14.372 1.00 82.75 409 PRO A N 1
ATOM 3242 C CA . PRO A 1 409 ? 38.936 8.506 -13.045 1.00 82.75 409 PRO A CA 1
ATOM 3243 C C . PRO A 1 409 ? 38.050 7.302 -12.699 1.00 82.75 409 PRO A C 1
ATOM 3245 O O . PRO A 1 409 ? 37.829 7.018 -11.529 1.00 82.75 409 PRO A O 1
ATOM 3248 N N . ASN A 1 410 ? 37.579 6.570 -13.716 1.00 88.75 410 ASN A N 1
ATOM 3249 C CA . ASN A 1 410 ? 36.872 5.308 -13.548 1.00 88.75 410 ASN A CA 1
ATOM 3250 C C . ASN A 1 410 ? 37.629 4.207 -14.302 1.00 88.75 410 ASN A C 1
ATOM 3252 O O . ASN A 1 410 ? 37.685 4.222 -15.539 1.00 88.75 410 ASN A O 1
ATOM 3256 N N . ALA A 1 411 ? 38.230 3.273 -13.566 1.00 90.94 411 ALA A N 1
ATOM 3257 C CA . ALA A 1 411 ? 39.090 2.233 -14.122 1.00 90.94 411 ALA A CA 1
ATOM 3258 C C . ALA A 1 411 ? 39.014 0.919 -13.338 1.00 90.94 411 ALA A C 1
ATOM 3260 O O . ALA A 1 411 ? 38.793 0.897 -12.130 1.00 90.94 411 ALA A O 1
ATOM 3261 N N . ILE A 1 412 ? 39.246 -0.183 -14.042 1.00 91.06 412 ILE A N 1
ATOM 3262 C CA . ILE A 1 412 ? 39.397 -1.531 -13.503 1.00 91.06 412 ILE A CA 1
ATOM 3263 C C . ILE A 1 412 ? 40.809 -1.997 -13.851 1.00 91.06 412 ILE A C 1
ATOM 3265 O O . ILE A 1 412 ? 41.137 -2.163 -15.028 1.00 91.06 412 ILE A O 1
ATOM 3269 N N . THR A 1 413 ? 41.644 -2.213 -12.842 1.00 90.75 413 THR A N 1
ATOM 3270 C CA . THR A 1 413 ? 43.039 -2.647 -12.992 1.00 90.75 413 THR A CA 1
ATOM 3271 C C . THR A 1 413 ? 43.292 -3.926 -12.193 1.00 90.75 413 THR A C 1
ATOM 3273 O O . THR A 1 413 ? 42.407 -4.437 -11.506 1.00 90.75 413 THR A O 1
ATOM 3276 N N . GLY A 1 414 ? 44.516 -4.456 -12.269 1.00 82.44 414 GLY A N 1
ATOM 3277 C CA . GLY A 1 414 ? 44.937 -5.578 -11.423 1.00 82.44 414 GLY A CA 1
ATOM 3278 C C . GLY A 1 414 ? 44.932 -5.266 -9.920 1.00 82.44 414 GLY A C 1
ATOM 3279 O O . GLY A 1 414 ? 44.897 -6.196 -9.119 1.00 82.44 414 GLY A O 1
ATOM 3280 N N . ASP A 1 415 ? 44.923 -3.983 -9.552 1.00 85.44 415 ASP A N 1
ATOM 3281 C CA . ASP A 1 415 ? 44.925 -3.520 -8.162 1.00 85.44 415 ASP A CA 1
ATOM 3282 C C . ASP A 1 415 ? 43.508 -3.246 -7.624 1.00 85.44 415 ASP A C 1
ATOM 3284 O O . ASP A 1 415 ? 43.330 -3.102 -6.415 1.00 85.44 415 ASP A O 1
ATOM 3288 N N . GLY A 1 416 ? 42.487 -3.198 -8.492 1.00 85.50 416 GLY A N 1
ATOM 3289 C CA . GLY A 1 416 ? 41.089 -3.038 -8.088 1.00 85.50 416 GLY A CA 1
ATOM 3290 C C . GLY A 1 416 ? 40.248 -2.169 -9.023 1.00 85.50 416 GLY A C 1
ATOM 3291 O O . GLY A 1 416 ? 40.588 -1.946 -10.184 1.00 85.50 416 GLY A O 1
ATOM 3292 N N . ILE A 1 417 ? 39.114 -1.694 -8.499 1.00 88.69 417 ILE A N 1
ATOM 3293 C CA . ILE A 1 417 ? 38.190 -0.784 -9.187 1.00 88.69 417 ILE A CA 1
ATOM 3294 C C . ILE A 1 417 ? 38.337 0.606 -8.568 1.00 88.69 417 ILE A C 1
ATOM 3296 O O . ILE A 1 417 ? 38.130 0.775 -7.369 1.00 88.69 417 ILE A O 1
ATOM 3300 N N . VAL A 1 418 ? 38.663 1.595 -9.394 1.00 88.12 418 VAL A N 1
ATOM 3301 C CA . VAL A 1 418 ? 38.620 3.020 -9.053 1.00 88.12 418 VAL A CA 1
ATOM 3302 C C . VAL A 1 418 ? 37.348 3.584 -9.671 1.00 88.12 418 VAL A C 1
ATOM 3304 O O . VAL A 1 418 ? 37.163 3.461 -10.881 1.00 88.12 418 VAL A O 1
ATOM 3307 N N . ALA A 1 419 ? 36.458 4.146 -8.857 1.00 83.06 419 ALA A N 1
ATOM 3308 C CA . ALA A 1 419 ? 35.243 4.802 -9.325 1.00 83.06 419 ALA A CA 1
ATOM 3309 C C . ALA A 1 419 ? 34.733 5.808 -8.288 1.00 83.06 419 ALA A C 1
ATOM 3311 O O . ALA A 1 419 ? 34.737 5.509 -7.094 1.00 83.06 419 ALA A O 1
ATOM 3312 N N . ASP A 1 420 ? 34.229 6.954 -8.748 1.00 78.56 420 ASP A N 1
ATOM 3313 C CA . ASP A 1 420 ? 33.580 7.945 -7.874 1.00 78.56 420 ASP A CA 1
ATOM 3314 C C . ASP A 1 420 ? 32.184 7.478 -7.426 1.00 78.56 420 ASP A C 1
ATOM 3316 O O . ASP A 1 420 ? 31.700 7.831 -6.351 1.00 78.56 420 ASP A O 1
ATOM 3320 N N . TYR A 1 421 ? 31.516 6.680 -8.265 1.00 76.50 421 TYR A N 1
ATOM 3321 C CA . TYR A 1 421 ? 30.157 6.203 -8.035 1.00 76.50 421 TYR A CA 1
ATOM 3322 C C . TYR A 1 421 ? 29.947 4.812 -8.646 1.00 76.50 421 TYR A C 1
ATOM 3324 O O . TYR A 1 421 ? 30.244 4.590 -9.820 1.00 76.50 421 TYR A O 1
ATOM 3332 N N . ILE A 1 422 ? 29.409 3.873 -7.859 1.00 77.00 422 ILE A N 1
ATOM 3333 C CA . ILE A 1 422 ? 29.116 2.498 -8.292 1.00 77.00 422 ILE A CA 1
ATOM 3334 C C . ILE A 1 422 ? 27.618 2.238 -8.144 1.00 77.00 422 ILE A C 1
ATOM 3336 O O . ILE A 1 422 ? 27.104 2.091 -7.037 1.00 77.00 422 ILE A O 1
ATOM 3340 N N . THR A 1 423 ? 26.912 2.131 -9.269 1.00 69.31 423 THR A N 1
ATOM 3341 C CA . THR A 1 423 ? 25.520 1.666 -9.289 1.00 69.31 423 THR A CA 1
ATOM 3342 C C . THR A 1 423 ? 25.494 0.149 -9.430 1.00 69.31 423 THR A C 1
ATOM 3344 O O . THR A 1 423 ? 25.899 -0.392 -10.457 1.00 69.31 423 THR A O 1
ATOM 3347 N N . ALA A 1 424 ? 25.002 -0.554 -8.412 1.00 66.25 424 ALA A N 1
ATOM 3348 C CA . ALA A 1 424 ? 24.918 -2.011 -8.411 1.00 66.25 424 ALA A CA 1
ATOM 3349 C C . ALA A 1 424 ? 23.598 -2.481 -7.791 1.00 66.25 424 ALA A C 1
ATOM 3351 O O . ALA A 1 424 ? 23.103 -1.881 -6.843 1.00 66.25 424 ALA A O 1
ATOM 3352 N N . GLY A 1 425 ? 23.028 -3.572 -8.315 1.00 61.03 425 GLY A N 1
ATOM 3353 C CA . GLY A 1 425 ? 21.76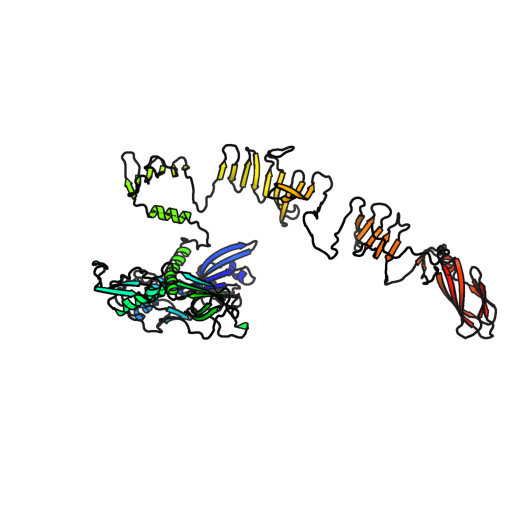9 -4.114 -7.792 1.00 61.03 425 GLY A CA 1
ATOM 3354 C C . GLY A 1 425 ? 21.909 -4.697 -6.383 1.00 61.03 425 GLY A C 1
ATOM 3355 O O . GLY A 1 425 ? 21.091 -4.441 -5.507 1.00 61.03 425 GLY A O 1
ATOM 3356 N N . THR A 1 426 ? 22.947 -5.495 -6.144 1.00 64.12 426 THR A N 1
ATOM 3357 C CA . THR A 1 426 ? 23.304 -5.989 -4.808 1.00 64.12 426 THR A CA 1
ATOM 3358 C C . THR A 1 426 ? 24.813 -6.159 -4.755 1.00 64.12 426 THR A C 1
ATOM 3360 O O . THR A 1 426 ? 25.385 -6.849 -5.596 1.00 64.12 426 THR A O 1
ATOM 3363 N N . LEU A 1 427 ? 25.452 -5.533 -3.770 1.00 69.00 427 LEU A N 1
ATOM 3364 C CA . LEU A 1 427 ? 26.859 -5.746 -3.456 1.00 69.00 427 LEU A CA 1
ATOM 3365 C C . LEU A 1 427 ? 26.933 -6.746 -2.298 1.00 69.00 427 LEU A C 1
ATOM 3367 O O . LEU A 1 427 ? 26.408 -6.486 -1.219 1.00 69.00 427 LEU A O 1
ATOM 3371 N N . SER A 1 428 ? 27.528 -7.914 -2.541 1.00 72.88 428 SER A N 1
ATOM 3372 C CA . SER A 1 428 ? 27.630 -9.003 -1.564 1.00 72.88 428 SER A CA 1
ATOM 3373 C C . SER A 1 428 ? 29.086 -9.234 -1.185 1.00 72.88 428 SER A C 1
ATOM 3375 O O . SER A 1 428 ? 29.945 -9.271 -2.062 1.00 72.88 428 SER A O 1
ATOM 3377 N N . GLY A 1 429 ? 29.352 -9.427 0.109 1.00 73.69 429 GLY A N 1
ATOM 3378 C CA . GLY A 1 429 ? 30.715 -9.582 0.628 1.00 73.69 429 GLY A CA 1
ATOM 3379 C C . GLY A 1 429 ? 31.528 -8.286 0.603 1.00 73.69 429 GLY A C 1
ATOM 3380 O O . GLY A 1 429 ? 32.749 -8.342 0.508 1.00 73.69 429 GLY A O 1
ATOM 3381 N N . ILE A 1 430 ? 30.856 -7.131 0.640 1.00 78.94 430 ILE A N 1
ATOM 3382 C CA . ILE A 1 430 ? 31.511 -5.826 0.704 1.00 78.94 430 ILE A CA 1
ATOM 3383 C C . ILE A 1 430 ? 31.668 -5.360 2.148 1.00 78.94 430 ILE A C 1
ATOM 3385 O O . ILE A 1 430 ? 30.752 -5.498 2.957 1.00 78.94 430 ILE A O 1
ATOM 3389 N N . THR A 1 431 ? 32.810 -4.744 2.421 1.00 77.69 431 THR A N 1
ATOM 3390 C CA . THR A 1 431 ? 33.023 -3.921 3.608 1.00 77.69 431 THR A CA 1
ATOM 3391 C C . THR A 1 431 ? 32.912 -2.463 3.180 1.00 77.69 431 THR A C 1
ATOM 3393 O O . THR A 1 431 ? 33.639 -2.028 2.287 1.00 77.69 431 THR A O 1
ATOM 3396 N N . ILE A 1 432 ? 31.992 -1.709 3.786 1.00 79.62 432 ILE A N 1
ATOM 3397 C CA . ILE A 1 432 ? 31.857 -0.265 3.533 1.00 79.62 432 ILE A CA 1
ATOM 3398 C C . ILE A 1 432 ? 32.604 0.474 4.634 1.00 79.62 432 ILE A C 1
ATOM 3400 O O . ILE A 1 432 ? 32.309 0.259 5.808 1.00 79.62 432 ILE A O 1
ATOM 3404 N N . ILE A 1 433 ? 33.545 1.336 4.245 1.00 80.00 433 ILE A N 1
ATOM 3405 C CA . ILE A 1 433 ? 34.327 2.179 5.151 1.00 80.00 433 ILE A CA 1
ATOM 3406 C C . ILE A 1 433 ? 34.181 3.626 4.689 1.00 80.00 433 ILE A C 1
ATOM 3408 O O . ILE A 1 433 ? 34.604 3.972 3.589 1.00 80.00 433 ILE A O 1
ATOM 3412 N N . SER A 1 434 ? 33.596 4.467 5.535 1.00 78.81 434 SER A N 1
ATOM 3413 C CA . SER A 1 434 ? 33.713 5.924 5.423 1.00 78.81 434 SER A CA 1
ATOM 3414 C C . SER A 1 434 ? 34.721 6.360 6.471 1.00 78.81 434 SER A C 1
ATOM 3416 O O . SER A 1 434 ? 34.409 6.188 7.638 1.00 78.81 434 SER A O 1
ATOM 3418 N N . ASP A 1 435 ? 35.892 6.870 6.090 1.00 77.44 435 ASP A N 1
ATOM 3419 C CA . ASP A 1 435 ? 36.965 7.280 7.011 1.00 77.44 435 ASP A CA 1
ATOM 3420 C C . ASP A 1 435 ? 37.355 8.736 6.729 1.00 77.44 435 ASP A C 1
ATOM 3422 O O . ASP A 1 435 ? 37.650 9.093 5.585 1.00 77.44 435 ASP A O 1
ATOM 3426 N N . SER A 1 436 ? 37.330 9.584 7.759 1.00 74.12 436 SER A N 1
ATOM 3427 C CA . SER A 1 436 ? 37.730 10.994 7.659 1.00 74.12 436 SER A CA 1
ATOM 3428 C C . SER A 1 436 ? 39.252 11.189 7.588 1.00 74.12 436 SER A C 1
ATOM 3430 O O . SER A 1 436 ? 39.724 12.305 7.361 1.00 74.12 436 SER A O 1
ATOM 3432 N N . GLY A 1 437 ? 40.029 10.121 7.793 1.00 70.44 437 GLY A N 1
ATOM 3433 C CA . GLY A 1 437 ? 41.484 10.147 7.942 1.00 70.44 437 GLY A CA 1
ATOM 3434 C C . GLY A 1 437 ? 41.949 10.526 9.352 1.00 70.44 437 GLY A C 1
ATOM 3435 O O . GLY A 1 437 ? 43.146 10.454 9.627 1.00 70.44 437 GLY A O 1
ATOM 3436 N N . ASN A 1 438 ? 41.020 10.890 10.244 1.00 69.81 438 ASN A N 1
ATOM 3437 C CA . ASN A 1 438 ? 41.292 11.293 11.627 1.00 69.81 438 ASN A CA 1
ATOM 3438 C C . ASN A 1 438 ? 40.831 10.255 12.666 1.00 69.81 438 ASN A C 1
ATOM 3440 O O . ASN A 1 438 ? 41.026 10.469 13.856 1.00 69.81 438 ASN A O 1
ATOM 3444 N N . GLY A 1 439 ? 40.278 9.114 12.233 1.00 71.38 439 GLY A N 1
ATOM 3445 C CA . GLY A 1 439 ? 39.809 8.041 13.120 1.00 71.38 439 GLY A CA 1
ATOM 3446 C C . GLY A 1 439 ? 38.288 7.902 13.199 1.00 71.38 439 GLY A C 1
ATOM 3447 O O . GLY A 1 439 ? 37.812 6.866 13.672 1.00 71.38 439 GLY A O 1
ATOM 3448 N N . ASP A 1 440 ? 37.532 8.874 12.679 1.00 81.81 440 ASP A N 1
ATOM 3449 C CA . ASP A 1 440 ? 36.077 8.765 12.559 1.00 81.81 440 ASP A CA 1
ATOM 3450 C C . ASP A 1 440 ? 35.724 7.862 11.395 1.00 81.81 440 ASP A C 1
ATOM 3452 O O . ASP A 1 440 ? 36.088 8.138 10.243 1.00 81.81 440 ASP A O 1
ATOM 3456 N N . ARG A 1 441 ? 34.983 6.791 11.682 1.00 85.75 441 ARG A N 1
ATOM 3457 C CA . ARG A 1 441 ? 34.541 5.897 10.619 1.00 85.75 441 ARG A CA 1
ATOM 3458 C C . ARG A 1 441 ? 33.242 5.165 10.881 1.00 85.75 441 ARG A C 1
ATOM 3460 O O . ARG A 1 441 ? 32.935 4.779 12.006 1.00 85.75 441 ARG A O 1
ATOM 3467 N N . VAL A 1 442 ? 32.528 4.886 9.795 1.00 87.81 442 VAL A N 1
ATOM 3468 C CA . VAL A 1 442 ? 31.412 3.931 9.772 1.00 87.81 442 VAL A CA 1
ATOM 3469 C C . VAL A 1 442 ? 31.869 2.683 9.035 1.00 87.81 442 VAL A C 1
ATOM 3471 O O . VAL A 1 442 ? 32.342 2.779 7.902 1.00 87.81 442 VAL A O 1
ATOM 3474 N N . LEU A 1 443 ? 31.732 1.528 9.685 1.00 87.06 443 LEU A N 1
ATOM 3475 C CA . LEU A 1 443 ? 32.121 0.223 9.162 1.00 87.06 443 LEU A CA 1
ATOM 3476 C C . LEU A 1 443 ? 30.900 -0.701 9.117 1.00 87.06 443 LEU A C 1
ATOM 3478 O O . LEU A 1 443 ? 30.278 -0.967 10.147 1.00 87.06 443 LEU A O 1
ATOM 3482 N N . ILE A 1 444 ? 30.564 -1.188 7.923 1.00 88.31 444 ILE A N 1
ATOM 3483 C CA . ILE A 1 444 ? 29.494 -2.172 7.706 1.00 88.31 444 ILE A CA 1
ATOM 3484 C C . ILE A 1 444 ? 30.137 -3.458 7.195 1.00 88.31 444 ILE A C 1
ATOM 3486 O O . ILE A 1 444 ? 30.634 -3.485 6.069 1.00 88.31 444 ILE A O 1
ATOM 3490 N N . GLU A 1 445 ? 30.132 -4.506 8.019 1.00 87.06 445 GLU A N 1
ATOM 3491 C CA . GLU A 1 445 ? 30.727 -5.810 7.703 1.00 87.06 445 GLU A CA 1
ATOM 3492 C C . GLU A 1 445 ? 30.062 -6.939 8.496 1.00 87.06 445 GLU A C 1
ATOM 3494 O O . GLU A 1 445 ? 29.540 -6.713 9.585 1.00 87.06 445 GLU A O 1
ATOM 3499 N N . ASP A 1 446 ? 30.056 -8.160 7.954 1.00 83.12 446 ASP A N 1
ATOM 3500 C CA . ASP A 1 446 ? 29.656 -9.388 8.666 1.00 83.12 446 ASP A CA 1
ATOM 3501 C C . ASP A 1 446 ? 28.320 -9.308 9.440 1.00 83.12 446 ASP A C 1
ATOM 3503 O O . ASP A 1 446 ? 28.145 -9.895 10.511 1.00 83.12 446 ASP A O 1
ATOM 3507 N N . GLY A 1 447 ? 27.346 -8.572 8.891 1.00 82.00 447 GLY A N 1
ATOM 3508 C CA . GLY A 1 447 ? 26.030 -8.372 9.510 1.00 82.00 447 GLY A CA 1
ATOM 3509 C C . GLY A 1 447 ? 26.035 -7.415 10.708 1.00 82.00 447 GLY A C 1
ATOM 3510 O O . GLY A 1 447 ? 25.128 -7.478 11.543 1.00 82.00 447 GLY A O 1
ATOM 3511 N N . ARG A 1 448 ? 27.050 -6.554 10.809 1.00 89.25 448 ARG A N 1
ATOM 3512 C CA . ARG A 1 448 ? 27.238 -5.559 11.865 1.00 89.25 448 ARG A CA 1
ATOM 3513 C C . ARG A 1 448 ? 27.390 -4.159 11.288 1.00 89.25 448 ARG A C 1
ATOM 3515 O O . ARG A 1 448 ? 27.852 -3.980 10.162 1.00 89.25 448 ARG A O 1
ATOM 3522 N N . VAL A 1 449 ? 27.027 -3.171 12.098 1.00 92.69 449 VAL A N 1
ATOM 3523 C CA . VAL A 1 449 ? 27.332 -1.756 11.854 1.00 92.69 449 VAL A CA 1
ATOM 3524 C C . VAL A 1 449 ? 28.118 -1.237 13.045 1.00 92.69 449 VAL A C 1
ATOM 3526 O O . VAL A 1 449 ? 27.646 -1.346 14.176 1.00 92.69 449 VAL A O 1
ATOM 3529 N N . HIS A 1 450 ? 29.299 -0.687 12.783 1.00 90.69 450 HIS A N 1
ATOM 3530 C CA . HIS A 1 450 ? 30.163 -0.055 13.770 1.00 90.69 450 HIS A CA 1
ATOM 3531 C C . HIS A 1 450 ? 30.291 1.435 13.456 1.00 90.69 450 HIS A C 1
ATOM 3533 O O . HIS A 1 450 ? 30.518 1.802 12.300 1.00 90.69 450 HIS A O 1
ATOM 3539 N N . THR A 1 451 ? 30.219 2.280 14.477 1.00 90.69 451 THR A N 1
ATOM 3540 C CA . THR A 1 451 ? 30.652 3.678 14.387 1.00 90.69 451 THR A CA 1
ATOM 3541 C C . THR A 1 451 ? 31.848 3.899 15.297 1.00 90.69 451 THR A C 1
ATOM 3543 O O . THR A 1 451 ? 31.890 3.384 16.415 1.00 90.69 451 THR A O 1
ATOM 3546 N N . TYR A 1 452 ? 32.822 4.649 14.803 1.00 86.31 452 TYR A N 1
ATOM 3547 C CA . TYR A 1 452 ? 33.995 5.074 15.548 1.00 86.31 452 TYR A CA 1
ATOM 3548 C C . TYR A 1 452 ? 34.089 6.596 15.517 1.00 86.31 452 TYR A C 1
ATOM 3550 O O . TYR A 1 452 ? 33.853 7.184 14.462 1.00 86.31 452 TYR A O 1
ATOM 3558 N N . GLU A 1 453 ? 34.465 7.185 16.646 1.00 83.56 453 GLU A N 1
ATOM 3559 C CA . GLU A 1 453 ? 34.768 8.609 16.822 1.00 83.56 453 GLU A CA 1
ATOM 3560 C C . GLU A 1 453 ? 36.159 8.708 17.456 1.00 83.56 453 GLU A C 1
ATOM 3562 O O . GLU A 1 453 ? 36.429 8.013 18.439 1.00 83.56 453 GLU A O 1
ATOM 3567 N N . ASP A 1 454 ? 37.086 9.438 16.828 1.00 80.81 454 ASP A N 1
ATOM 3568 C CA . ASP A 1 454 ? 38.509 9.497 17.223 1.00 80.81 454 ASP A CA 1
ATOM 3569 C C . ASP A 1 454 ? 39.157 8.103 17.451 1.00 80.81 454 ASP A C 1
ATOM 3571 O O . ASP A 1 454 ? 40.067 7.908 18.263 1.00 80.81 454 ASP A O 1
ATOM 3575 N N . GLY A 1 455 ? 38.683 7.082 16.726 1.00 81.75 455 GLY A N 1
ATOM 3576 C CA . GLY A 1 455 ? 39.135 5.691 16.847 1.00 81.75 455 GLY A CA 1
ATOM 3577 C C . GLY A 1 455 ? 38.521 4.885 18.004 1.00 81.75 455 GLY A C 1
ATOM 3578 O O . GLY A 1 455 ? 38.826 3.693 18.135 1.00 81.75 455 GLY A O 1
ATOM 3579 N N . VAL A 1 456 ? 37.633 5.474 18.807 1.00 84.94 456 VAL A N 1
ATOM 3580 C CA . VAL A 1 456 ? 36.877 4.811 19.884 1.00 84.94 456 VAL A CA 1
ATOM 3581 C C . VAL A 1 456 ? 35.539 4.311 19.341 1.00 84.94 456 VAL A C 1
ATOM 3583 O O . VAL A 1 456 ? 34.864 5.014 18.600 1.00 84.94 456 VAL A O 1
ATOM 3586 N N . LEU A 1 457 ? 35.151 3.074 19.671 1.00 88.06 457 LEU A N 1
ATOM 3587 C CA . LEU A 1 457 ? 33.852 2.518 19.269 1.00 88.06 457 LEU A CA 1
ATOM 3588 C C . LEU A 1 457 ? 32.731 3.286 19.981 1.00 88.06 457 LEU A C 1
ATOM 3590 O O . LEU A 1 457 ? 32.751 3.341 21.205 1.00 88.06 457 LEU A O 1
ATOM 3594 N N . GLY A 1 458 ? 31.764 3.818 19.230 1.00 88.12 458 GLY A N 1
ATOM 3595 C CA . GLY A 1 458 ? 30.591 4.521 19.765 1.00 88.12 458 GLY A CA 1
ATOM 3596 C C . GLY A 1 458 ? 29.310 3.686 19.688 1.00 88.12 458 GLY A C 1
ATOM 3597 O O . GLY A 1 458 ? 28.606 3.525 20.680 1.00 88.12 458 GLY A O 1
ATOM 3598 N N . VAL A 1 459 ? 29.001 3.090 18.532 1.00 92.00 459 VAL A N 1
ATOM 3599 C CA . VAL A 1 459 ? 27.793 2.264 18.348 1.00 92.00 459 VAL A CA 1
ATOM 3600 C C . VAL A 1 459 ? 28.137 0.947 17.666 1.00 92.00 459 VAL A C 1
ATOM 3602 O O . VAL A 1 459 ? 28.838 0.922 16.655 1.00 92.00 459 VAL A O 1
ATOM 3605 N N . LEU A 1 460 ? 27.596 -0.153 18.195 1.00 91.94 460 LEU A N 1
ATOM 3606 C CA . LEU A 1 460 ? 27.618 -1.476 17.574 1.00 91.94 460 LEU A CA 1
ATOM 3607 C C . LEU A 1 460 ? 26.192 -1.994 17.402 1.00 91.94 460 LEU A C 1
ATOM 3609 O O . LEU A 1 460 ? 25.518 -2.313 18.379 1.00 91.94 460 LEU A O 1
ATOM 3613 N N . ILE A 1 461 ? 25.752 -2.169 16.162 1.00 93.19 461 ILE A N 1
ATOM 3614 C CA . ILE A 1 461 ? 24.492 -2.851 15.858 1.00 93.19 461 ILE A CA 1
ATOM 3615 C C . ILE A 1 461 ? 24.820 -4.277 15.445 1.00 93.19 461 ILE A C 1
ATOM 3617 O O . ILE A 1 461 ? 25.456 -4.501 14.416 1.00 93.19 461 ILE A O 1
ATOM 3621 N N . SER A 1 462 ? 24.402 -5.252 16.251 1.00 89.56 462 SER A N 1
ATOM 3622 C CA . SER A 1 462 ? 24.582 -6.669 15.943 1.00 89.56 462 SER A CA 1
ATOM 3623 C C . SER A 1 462 ? 23.595 -7.547 16.711 1.00 89.56 462 SER A C 1
ATOM 3625 O O . SER A 1 462 ? 23.136 -7.192 17.792 1.00 89.56 462 SER A O 1
ATOM 3627 N N . ASN A 1 463 ? 23.267 -8.720 16.159 1.00 81.75 463 ASN A N 1
ATOM 3628 C CA . ASN A 1 463 ? 22.526 -9.776 16.860 1.00 81.75 463 ASN A CA 1
ATOM 3629 C C . ASN A 1 463 ? 21.265 -9.288 17.616 1.00 81.75 463 ASN A C 1
ATOM 3631 O O . ASN A 1 463 ? 21.059 -9.614 18.784 1.00 81.75 463 ASN A O 1
ATOM 3635 N N . HIS A 1 464 ? 20.403 -8.537 16.921 1.00 82.75 464 HIS A N 1
ATOM 3636 C CA . HIS A 1 464 ? 19.137 -7.984 17.434 1.00 82.75 464 HIS A CA 1
ATOM 3637 C C . HIS A 1 464 ? 19.269 -6.893 18.513 1.00 82.75 464 HIS A C 1
ATOM 3639 O O . HIS A 1 464 ? 18.288 -6.601 19.205 1.00 82.75 464 HIS A O 1
ATOM 3645 N N . GLN A 1 465 ? 20.456 -6.302 18.668 1.00 86.56 465 GLN A N 1
ATOM 3646 C CA . GLN A 1 465 ? 20.713 -5.237 19.632 1.00 86.56 465 GLN A CA 1
ATOM 3647 C C . GLN A 1 465 ? 21.560 -4.114 19.016 1.00 86.56 465 GLN A C 1
ATOM 3649 O O . GLN A 1 465 ? 22.410 -4.351 18.158 1.00 86.56 465 GLN A O 1
ATOM 3654 N N . ALA A 1 466 ? 21.321 -2.891 19.474 1.00 92.31 466 ALA A N 1
ATOM 3655 C CA . ALA A 1 466 ? 22.198 -1.743 19.304 1.00 92.31 466 ALA A CA 1
ATOM 3656 C C . ALA A 1 466 ? 22.856 -1.467 20.655 1.00 92.31 466 ALA A C 1
ATOM 3658 O O . ALA A 1 466 ? 22.154 -1.264 21.643 1.00 92.31 466 ALA A O 1
ATOM 3659 N N . HIS A 1 467 ? 24.180 -1.536 20.709 1.00 90.44 467 HIS A N 1
ATOM 3660 C CA . HIS A 1 467 ? 24.999 -1.267 21.887 1.00 90.44 467 HIS A CA 1
ATOM 3661 C C . HIS A 1 467 ? 25.626 0.110 21.732 1.00 90.44 467 HIS A C 1
ATOM 3663 O O . HIS A 1 467 ? 26.179 0.415 20.674 1.00 90.44 467 HIS A O 1
ATOM 3669 N N . PHE A 1 468 ? 25.538 0.911 22.784 1.00 89.44 468 PHE A N 1
ATOM 3670 C CA . PHE A 1 468 ? 26.114 2.245 22.858 1.00 89.44 468 PHE A CA 1
ATOM 3671 C C . PHE A 1 468 ? 27.310 2.203 23.794 1.00 89.44 468 PHE A C 1
ATOM 3673 O O . PHE A 1 468 ? 27.236 1.640 24.891 1.00 89.44 468 PHE A O 1
ATOM 3680 N N . TYR A 1 469 ? 28.397 2.796 23.342 1.00 87.94 469 TYR A N 1
ATOM 3681 C CA . TYR A 1 469 ? 29.651 2.912 24.049 1.00 87.94 469 TYR A CA 1
ATOM 3682 C C . TYR A 1 469 ? 29.956 4.388 24.272 1.00 87.94 469 TYR A C 1
ATOM 3684 O O . TYR A 1 469 ? 29.585 5.235 23.462 1.00 87.94 469 TYR A O 1
ATOM 3692 N N . ASP A 1 470 ? 30.628 4.682 25.373 1.00 83.88 470 ASP A N 1
ATOM 3693 C CA . ASP A 1 470 ? 31.127 6.021 25.662 1.00 83.88 470 ASP A CA 1
ATOM 3694 C C . ASP A 1 470 ? 32.212 6.400 24.636 1.00 83.88 470 ASP A C 1
ATOM 3696 O O . ASP A 1 470 ? 33.256 5.742 24.559 1.00 83.88 470 ASP A O 1
ATOM 3700 N N . SER A 1 471 ? 31.957 7.430 23.826 1.00 74.31 471 SER A N 1
ATOM 3701 C CA . SER A 1 471 ? 32.898 7.948 22.822 1.00 74.31 471 SER A CA 1
ATOM 3702 C C . SER A 1 471 ? 34.063 8.722 23.445 1.00 74.31 471 SER A C 1
ATOM 3704 O O . SER A 1 471 ? 35.085 8.926 22.795 1.00 74.31 471 SER A O 1
ATOM 3706 N N . GLY A 1 472 ? 33.961 9.104 24.721 1.00 72.00 472 GLY A N 1
ATOM 3707 C CA . GLY A 1 472 ? 34.999 9.820 25.447 1.00 72.00 472 GLY A CA 1
ATOM 3708 C C . GLY A 1 472 ? 34.929 11.343 25.354 1.00 72.00 472 GLY A C 1
ATOM 3709 O O . GLY A 1 472 ? 35.841 12.015 25.839 1.00 72.00 472 GLY A O 1
ATOM 3710 N N . THR A 1 473 ? 33.882 11.887 24.730 1.00 62.62 473 THR A N 1
ATOM 3711 C CA . THR A 1 473 ? 33.764 13.316 24.398 1.00 62.62 473 THR A CA 1
ATOM 3712 C C . THR A 1 473 ? 32.977 14.138 25.422 1.00 62.62 473 THR A C 1
ATOM 3714 O O . THR A 1 473 ? 33.079 15.365 25.392 1.00 62.62 473 THR A O 1
ATOM 3717 N N . ASP A 1 474 ? 32.257 13.496 26.351 1.00 58.75 474 ASP A N 1
ATOM 3718 C CA . ASP A 1 474 ? 31.322 14.168 27.264 1.00 58.75 474 ASP A CA 1
ATOM 3719 C C . ASP A 1 474 ? 31.768 14.150 28.751 1.00 58.75 474 ASP A C 1
ATOM 3721 O O . ASP A 1 474 ? 32.240 13.152 29.297 1.00 58.75 474 ASP A O 1
ATOM 3725 N N . ASP A 1 475 ? 31.634 15.317 29.393 1.00 53.47 475 ASP A N 1
ATOM 3726 C CA . ASP A 1 475 ? 31.953 15.685 30.791 1.00 53.47 475 ASP A CA 1
ATOM 3727 C C . ASP A 1 475 ? 30.934 15.059 31.787 1.00 53.47 475 ASP A C 1
ATOM 3729 O O . ASP A 1 475 ? 29.763 14.935 31.418 1.00 53.47 475 ASP A O 1
ATOM 3733 N N . PRO A 1 476 ? 31.289 14.674 33.043 1.00 51.19 476 PRO A N 1
ATOM 3734 C CA . PRO A 1 476 ? 32.518 15.005 33.779 1.00 51.19 476 PRO A CA 1
ATOM 3735 C C . PRO A 1 476 ? 33.571 13.912 33.929 1.00 51.19 476 PRO A C 1
ATOM 3737 O O . PRO A 1 476 ? 34.661 14.215 34.409 1.00 51.19 476 PRO A O 1
ATOM 3740 N N . ASN A 1 477 ? 33.297 12.660 33.566 1.00 64.69 477 ASN A N 1
ATOM 3741 C CA . ASN A 1 477 ? 34.281 11.575 33.673 1.00 64.69 477 ASN A CA 1
ATOM 3742 C C . ASN A 1 477 ? 34.077 10.541 32.554 1.00 64.69 477 ASN A C 1
ATOM 3744 O O . ASN A 1 477 ? 33.561 9.456 32.830 1.00 64.69 477 ASN A O 1
ATOM 3748 N N . PRO A 1 478 ? 34.483 10.855 31.313 1.00 68.50 478 PRO A N 1
ATOM 3749 C CA . PRO A 1 478 ? 34.397 9.907 30.212 1.00 68.50 478 PRO A CA 1
ATOM 3750 C C . PRO A 1 478 ? 35.212 8.640 30.509 1.00 68.50 478 PRO A C 1
ATOM 3752 O O . PRO A 1 478 ? 36.341 8.704 31.011 1.00 68.50 478 PRO A O 1
ATOM 3755 N N . ASN A 1 479 ? 34.662 7.480 30.161 1.00 76.00 479 ASN A N 1
ATOM 3756 C CA . ASN A 1 479 ? 35.321 6.177 30.178 1.00 76.00 479 ASN A CA 1
ATOM 3757 C C . ASN A 1 479 ? 35.288 5.564 28.762 1.00 76.00 479 ASN A C 1
ATOM 3759 O O . ASN A 1 479 ? 34.470 4.673 28.494 1.00 76.00 479 ASN A O 1
ATOM 3763 N N . PRO A 1 480 ? 36.168 6.032 27.853 1.00 81.19 480 PRO A N 1
ATOM 3764 C CA . PRO A 1 480 ? 36.083 5.732 26.427 1.00 81.19 480 PRO A CA 1
ATOM 3765 C C . PRO A 1 480 ? 36.078 4.227 26.132 1.00 81.19 480 PRO A C 1
ATOM 3767 O O . PRO A 1 480 ? 36.919 3.471 26.628 1.00 81.19 480 PRO A O 1
ATOM 3770 N N . GLY A 1 481 ? 35.137 3.785 25.300 1.00 79.38 481 GLY A N 1
ATOM 3771 C CA . GLY A 1 481 ? 34.974 2.390 24.885 1.00 79.38 481 GLY A CA 1
ATOM 3772 C C . GLY A 1 481 ? 34.257 1.494 25.901 1.00 79.38 481 GLY A C 1
ATOM 3773 O O . GLY A 1 481 ? 34.168 0.282 25.686 1.00 79.38 481 GLY A O 1
ATOM 3774 N N . SER A 1 482 ? 33.735 2.050 26.998 1.00 84.75 482 SER A N 1
ATOM 3775 C CA . SER A 1 482 ? 32.880 1.313 27.936 1.00 84.75 482 SER A CA 1
ATOM 3776 C C . SER A 1 482 ? 31.437 1.215 27.428 1.00 84.75 482 SER A C 1
ATOM 3778 O O . SER A 1 482 ? 30.926 2.150 26.825 1.00 84.75 482 SER A O 1
ATOM 3780 N N . LEU A 1 483 ? 30.778 0.067 27.637 1.00 82.31 483 LEU A N 1
ATOM 3781 C CA . LEU A 1 483 ? 29.376 -0.143 27.252 1.00 82.31 483 LEU A CA 1
ATOM 3782 C C . LEU A 1 483 ? 28.457 0.600 28.231 1.00 82.31 483 LEU A C 1
ATOM 3784 O O . LEU A 1 483 ? 28.372 0.213 29.396 1.00 82.31 483 LEU A O 1
ATOM 3788 N N . ILE A 1 484 ? 27.743 1.616 27.749 1.00 83.81 484 ILE A N 1
ATOM 3789 C CA . ILE A 1 484 ? 26.851 2.456 28.566 1.00 83.81 484 ILE A CA 1
ATOM 3790 C C . ILE A 1 484 ? 25.400 1.966 28.534 1.00 83.81 484 ILE A C 1
ATOM 3792 O O . ILE A 1 484 ? 24.675 2.074 29.521 1.00 83.81 484 ILE A O 1
ATOM 3796 N N . GLY A 1 485 ? 24.973 1.345 27.433 1.00 84.38 485 GLY A N 1
ATOM 3797 C CA . GLY A 1 485 ? 23.598 0.878 27.295 1.00 84.38 485 GLY A CA 1
ATOM 3798 C C . GLY A 1 485 ? 23.310 0.199 25.965 1.00 84.38 485 GLY A C 1
ATOM 3799 O O . GLY A 1 485 ? 24.192 -0.001 25.130 1.00 84.38 485 GLY A O 1
ATOM 3800 N N . GLY A 1 486 ? 22.049 -0.164 25.756 1.00 87.88 486 GLY A N 1
ATOM 3801 C CA . GLY A 1 486 ? 21.594 -0.754 24.511 1.00 87.88 486 GLY A CA 1
ATOM 3802 C C . GLY A 1 486 ? 20.081 -0.789 24.332 1.00 87.88 486 GLY A C 1
ATOM 3803 O O . GLY A 1 486 ? 19.304 -0.726 25.284 1.00 87.88 486 GLY A O 1
ATOM 3804 N N . LEU A 1 487 ? 19.673 -0.927 23.075 1.00 88.69 487 LEU A N 1
ATOM 3805 C CA . LEU A 1 487 ? 18.294 -1.143 22.645 1.00 88.69 487 LEU A CA 1
ATOM 3806 C C . LEU A 1 487 ? 18.214 -2.487 21.935 1.00 88.69 487 LEU A C 1
ATOM 3808 O O . LEU A 1 487 ? 19.052 -2.790 21.088 1.00 88.69 487 LEU A O 1
ATOM 3812 N N . GLY A 1 488 ? 17.200 -3.294 22.220 1.00 86.19 488 GLY A N 1
ATOM 3813 C CA . GLY A 1 488 ? 17.023 -4.530 21.469 1.00 86.19 488 GLY A CA 1
ATOM 3814 C C . GLY A 1 488 ? 15.965 -5.444 22.037 1.00 86.19 488 GLY A C 1
ATOM 3815 O O . GLY A 1 488 ? 15.085 -5.017 22.777 1.00 86.19 488 GLY A O 1
ATOM 3816 N N . VAL A 1 489 ? 16.045 -6.718 21.669 1.00 80.50 489 VAL A N 1
ATOM 3817 C CA . VAL A 1 489 ? 15.168 -7.751 22.222 1.00 80.50 489 VAL A CA 1
ATOM 3818 C C . VAL A 1 489 ? 15.879 -8.564 23.297 1.00 80.50 489 VAL A C 1
ATOM 3820 O O . VAL A 1 489 ? 17.075 -8.849 23.201 1.00 80.50 489 VAL A O 1
ATOM 3823 N N . SER A 1 490 ? 15.117 -8.959 24.312 1.00 72.81 490 SER A N 1
ATOM 3824 C CA . SER A 1 490 ? 15.552 -9.851 25.383 1.00 72.81 490 SER A CA 1
ATOM 3825 C C . SER A 1 490 ? 14.555 -10.987 25.577 1.00 72.81 490 SER A C 1
ATOM 3827 O O . SER A 1 490 ? 13.393 -10.916 25.166 1.00 72.81 490 SER A O 1
ATOM 3829 N N . TRP A 1 491 ? 15.024 -12.048 26.217 1.00 77.06 491 TRP A N 1
ATOM 3830 C CA . TRP A 1 491 ? 14.285 -13.280 26.459 1.00 77.06 491 TRP A CA 1
ATOM 3831 C C . TRP A 1 491 ? 14.187 -13.483 27.960 1.00 77.06 491 TRP A C 1
ATOM 3833 O O . TRP A 1 491 ? 15.171 -13.299 28.684 1.00 77.06 491 TRP A O 1
ATOM 3843 N N . LYS A 1 492 ? 13.029 -13.919 28.455 1.00 66.88 492 LYS A N 1
ATOM 3844 C CA . LYS A 1 492 ? 12.952 -14.326 29.859 1.00 66.88 492 LYS A CA 1
ATOM 3845 C C . LYS A 1 492 ? 13.770 -15.600 30.041 1.00 66.88 492 LYS A C 1
ATOM 3847 O O . LYS A 1 492 ? 13.494 -16.605 29.393 1.00 66.88 492 LYS A O 1
ATOM 3852 N N . GLN A 1 493 ? 14.722 -15.584 30.975 1.00 64.12 493 GLN A N 1
ATOM 3853 C CA . GLN A 1 493 ? 15.621 -16.716 31.245 1.00 64.12 493 GLN A CA 1
ATOM 3854 C C . GLN A 1 493 ? 14.870 -18.042 31.482 1.00 64.12 493 GLN A C 1
ATOM 3856 O O . GLN A 1 493 ? 15.341 -19.101 31.082 1.00 64.12 493 GLN A O 1
ATOM 3861 N N . ASN A 1 494 ? 13.666 -17.970 32.061 1.00 72.44 494 ASN A N 1
ATOM 3862 C CA . ASN A 1 494 ? 12.830 -19.133 32.374 1.00 72.44 494 ASN A CA 1
ATOM 3863 C C . ASN A 1 494 ? 11.700 -19.386 31.356 1.00 72.44 494 ASN A C 1
ATOM 3865 O O . ASN A 1 494 ? 10.958 -20.354 31.504 1.00 72.44 494 ASN A O 1
ATOM 3869 N N . ASN A 1 495 ? 11.543 -18.527 30.344 1.00 68.25 495 ASN A N 1
ATOM 3870 C CA . ASN A 1 495 ? 10.575 -18.708 29.264 1.00 68.25 495 ASN A CA 1
ATOM 3871 C C . ASN A 1 495 ? 11.104 -18.083 27.958 1.00 68.25 495 ASN A C 1
ATOM 3873 O O . ASN A 1 495 ? 10.734 -16.956 27.621 1.00 68.25 495 ASN A O 1
ATOM 3877 N N . PRO A 1 496 ? 11.946 -18.806 27.198 1.00 66.81 496 PRO A N 1
ATOM 3878 C CA . PRO A 1 496 ? 12.535 -18.302 25.955 1.00 66.81 496 PRO A CA 1
ATOM 3879 C C . PRO A 1 496 ? 11.507 -18.000 24.849 1.00 66.81 496 PRO A C 1
ATOM 3881 O O . PRO A 1 496 ? 11.853 -17.382 23.845 1.00 66.81 496 PRO A O 1
ATOM 3884 N N . GLY A 1 497 ? 10.252 -18.446 25.008 1.00 73.31 497 GLY A N 1
ATOM 3885 C CA . GLY A 1 497 ? 9.147 -18.106 24.109 1.00 73.31 497 GLY A CA 1
ATOM 3886 C C . GLY A 1 497 ? 8.647 -16.667 24.269 1.00 73.31 497 GLY A C 1
ATOM 3887 O O . GLY A 1 497 ? 8.084 -16.117 23.323 1.00 73.31 497 GLY A O 1
ATOM 3888 N N . ASP A 1 498 ? 8.897 -16.040 25.422 1.00 69.00 498 ASP A N 1
ATOM 3889 C CA . ASP A 1 498 ? 8.535 -14.647 25.676 1.00 69.00 498 ASP A CA 1
ATOM 3890 C C . ASP A 1 498 ? 9.637 -13.721 25.148 1.00 69.00 498 ASP A C 1
ATOM 3892 O O . ASP A 1 498 ? 10.732 -13.646 25.714 1.00 69.00 498 ASP A O 1
ATOM 3896 N N . ARG A 1 499 ? 9.326 -12.992 24.072 1.00 72.88 499 ARG A N 1
ATOM 3897 C CA . ARG A 1 499 ? 10.199 -11.969 23.482 1.00 72.88 499 ARG A CA 1
ATOM 3898 C C . ARG A 1 499 ? 9.806 -10.602 24.019 1.00 72.88 499 ARG A C 1
ATOM 3900 O O . ARG A 1 499 ? 8.649 -10.207 23.890 1.00 72.88 499 ARG A O 1
ATOM 3907 N N . LEU A 1 500 ? 10.756 -9.887 24.605 1.00 73.81 500 LEU A N 1
ATOM 3908 C CA . LEU A 1 500 ? 10.556 -8.542 25.138 1.00 73.81 500 LEU A CA 1
ATOM 3909 C C . LEU A 1 500 ? 11.375 -7.546 24.325 1.00 73.81 500 LEU A C 1
ATOM 3911 O O . LEU A 1 500 ? 12.493 -7.861 23.929 1.00 73.81 500 LEU A O 1
ATOM 3915 N N . PHE A 1 501 ? 10.840 -6.347 24.114 1.00 78.81 501 PHE A N 1
ATOM 3916 C CA . PHE A 1 501 ? 11.645 -5.198 23.714 1.00 78.81 501 PHE A CA 1
ATOM 3917 C C . PHE A 1 501 ? 12.242 -4.572 24.976 1.00 78.81 501 PHE A C 1
ATOM 3919 O O . PHE A 1 501 ? 11.522 -4.338 25.948 1.00 78.81 501 PHE A O 1
ATOM 3926 N N . THR A 1 502 ? 13.549 -4.345 24.980 1.00 76.56 502 THR A N 1
ATOM 3927 C CA . THR A 1 502 ? 14.302 -3.880 26.142 1.00 76.56 502 THR A CA 1
ATOM 3928 C C . THR A 1 502 ? 15.147 -2.670 25.802 1.00 76.56 502 THR A C 1
ATOM 3930 O O . THR A 1 502 ? 15.915 -2.684 24.840 1.00 76.56 502 THR A O 1
ATOM 3933 N N . VAL A 1 503 ? 15.053 -1.673 26.672 1.00 82.44 503 VAL A N 1
ATOM 3934 C CA . VAL A 1 503 ? 16.057 -0.629 26.845 1.00 82.44 503 VAL A CA 1
ATOM 3935 C C . VAL A 1 503 ? 16.909 -1.050 28.034 1.00 82.44 503 VAL A C 1
ATOM 3937 O O . VAL A 1 503 ? 16.369 -1.413 29.078 1.00 82.44 503 VAL A O 1
ATOM 3940 N N . THR A 1 504 ? 18.224 -1.101 27.867 1.00 76.81 504 THR A N 1
ATOM 3941 C CA . THR A 1 504 ? 19.164 -1.474 28.928 1.00 76.81 504 THR A CA 1
ATOM 3942 C C . THR A 1 504 ? 20.143 -0.335 29.132 1.00 76.81 504 THR A C 1
ATOM 3944 O O . THR A 1 504 ? 20.750 0.124 28.173 1.00 76.81 504 THR A O 1
ATOM 3947 N N . SER A 1 505 ? 20.301 0.104 30.372 1.00 77.12 505 SER A N 1
ATOM 3948 C CA . SER A 1 505 ? 21.382 0.993 30.790 1.00 77.12 505 SER A CA 1
ATOM 3949 C C . SER A 1 505 ? 22.275 0.212 31.745 1.00 77.12 505 SER A C 1
ATOM 3951 O O . SER A 1 505 ? 21.764 -0.545 32.575 1.00 77.12 505 SER A O 1
ATOM 3953 N N . PHE A 1 506 ? 23.589 0.334 31.582 1.00 70.88 506 PHE A N 1
ATOM 3954 C CA . PHE A 1 506 ? 24.583 -0.360 32.407 1.00 70.88 506 PHE A CA 1
ATOM 3955 C C . PHE A 1 506 ? 25.338 0.578 33.350 1.00 70.88 506 PHE A C 1
ATOM 3957 O O . PHE A 1 506 ? 26.102 0.090 34.182 1.00 70.88 506 PHE A O 1
ATOM 3964 N N . SER A 1 507 ? 25.134 1.890 33.222 1.00 68.38 507 SER A N 1
ATOM 3965 C CA . SER A 1 507 ? 25.736 2.895 34.093 1.00 68.38 507 SER A CA 1
ATOM 3966 C C . SER A 1 507 ? 24.731 3.384 35.139 1.00 68.38 507 SER A C 1
ATOM 3968 O O . SER A 1 507 ? 24.439 2.674 36.099 1.00 68.38 507 SER A O 1
ATOM 3970 N N . ASP A 1 508 ? 24.184 4.579 34.936 1.00 67.94 508 ASP A N 1
ATOM 3971 C CA . ASP A 1 508 ? 23.706 5.439 36.015 1.00 67.94 508 ASP A CA 1
ATOM 3972 C C . ASP A 1 508 ? 22.185 5.589 36.031 1.00 67.94 508 ASP A C 1
ATOM 3974 O O . ASP A 1 508 ? 21.584 5.736 37.093 1.00 67.94 508 ASP A O 1
ATOM 3978 N N . GLY A 1 509 ? 21.536 5.498 34.871 1.00 70.75 509 GLY A N 1
ATOM 3979 C CA . GLY A 1 509 ? 20.097 5.700 34.780 1.00 70.75 509 GLY A CA 1
ATOM 3980 C C . GLY A 1 509 ? 19.520 5.582 33.373 1.00 70.75 509 GLY A C 1
ATOM 3981 O O . GLY A 1 509 ? 20.219 5.247 32.415 1.00 70.75 509 GLY A O 1
ATOM 3982 N N . PHE A 1 510 ? 18.218 5.826 33.259 1.00 74.38 510 PHE A N 1
ATOM 3983 C CA . PHE A 1 510 ? 17.474 5.957 32.007 1.00 74.38 510 PHE A CA 1
ATOM 3984 C C . PHE A 1 510 ? 16.548 7.169 32.096 1.00 74.38 510 PHE A C 1
ATOM 3986 O O . PHE A 1 510 ? 15.734 7.234 33.017 1.00 74.38 510 PHE A O 1
ATOM 3993 N N . THR A 1 511 ? 16.627 8.082 31.126 1.00 72.81 511 THR A N 1
ATOM 3994 C CA . THR A 1 511 ? 15.733 9.241 31.038 1.00 72.81 511 THR A CA 1
ATOM 3995 C C . THR A 1 511 ? 14.943 9.277 29.725 1.00 72.81 511 THR A C 1
ATOM 3997 O O . THR A 1 511 ? 15.358 8.722 28.706 1.00 72.81 511 THR A O 1
ATOM 4000 N N . ILE A 1 512 ? 13.767 9.908 29.757 1.00 75.44 512 ILE A N 1
ATOM 4001 C CA . ILE A 1 512 ? 13.035 10.391 28.581 1.00 75.44 512 ILE A CA 1
ATOM 4002 C C . ILE A 1 512 ? 12.870 11.890 28.775 1.00 75.44 512 ILE A C 1
ATOM 4004 O O . ILE A 1 512 ? 12.182 12.304 29.706 1.00 75.44 512 ILE A O 1
ATOM 4008 N N . ASP A 1 513 ? 13.450 12.684 27.883 1.00 74.50 513 ASP A N 1
ATOM 4009 C CA . ASP A 1 513 ? 13.526 14.134 28.049 1.00 74.50 513 ASP A CA 1
ATOM 4010 C C . ASP A 1 513 ? 12.586 14.874 27.087 1.00 74.50 513 ASP A C 1
ATOM 4012 O O . ASP A 1 513 ? 12.341 14.438 25.959 1.00 74.50 513 ASP A O 1
ATOM 4016 N N . ALA A 1 514 ? 12.076 16.027 27.521 1.00 72.25 514 ALA A N 1
ATOM 4017 C CA . ALA A 1 514 ? 11.458 17.025 26.656 1.00 72.25 514 ALA A CA 1
ATOM 4018 C C . ALA A 1 514 ? 12.504 18.097 26.343 1.00 72.25 514 ALA A C 1
ATOM 4020 O O . ALA A 1 514 ? 13.039 18.738 27.249 1.00 72.25 514 ALA A O 1
ATOM 4021 N N . GLY A 1 515 ? 12.814 18.264 25.058 1.00 73.38 515 GLY A N 1
ATOM 4022 C CA . GLY A 1 515 ? 13.825 19.202 24.580 1.00 73.38 515 GLY A CA 1
ATOM 4023 C C . GLY A 1 515 ? 13.238 20.350 23.773 1.00 73.38 515 GLY A C 1
ATOM 4024 O O . GLY A 1 515 ? 12.297 20.159 23.002 1.00 73.38 515 GLY A O 1
ATOM 4025 N N . ASP A 1 516 ? 13.838 21.529 23.918 1.00 77.62 516 ASP A N 1
ATOM 4026 C CA . ASP A 1 516 ? 13.636 22.658 23.014 1.00 77.62 516 ASP A CA 1
ATOM 4027 C C . ASP A 1 516 ? 14.640 22.554 21.842 1.00 77.62 516 ASP A C 1
ATOM 4029 O O . ASP A 1 516 ? 15.858 22.607 22.063 1.00 77.62 516 ASP A O 1
ATOM 4033 N N . PRO A 1 517 ? 14.163 22.380 20.592 1.00 72.00 517 PRO A N 1
ATOM 4034 C CA . PRO A 1 517 ? 15.027 22.174 19.433 1.00 72.00 517 PRO A CA 1
ATOM 4035 C C . PRO A 1 517 ? 15.915 23.383 19.100 1.00 72.00 517 PRO A C 1
ATOM 4037 O O . PRO A 1 517 ? 16.966 23.192 18.482 1.00 72.00 517 PRO A O 1
ATOM 4040 N N . ASP A 1 518 ? 15.540 24.596 19.519 1.00 78.75 518 ASP A N 1
ATOM 4041 C CA . ASP A 1 518 ? 16.297 25.816 19.223 1.00 78.75 518 ASP A CA 1
ATOM 4042 C C . ASP A 1 518 ? 17.430 26.048 20.232 1.00 78.75 518 ASP A C 1
ATOM 4044 O O . ASP A 1 518 ? 18.523 26.485 19.863 1.00 78.75 518 ASP A O 1
ATOM 4048 N N . THR A 1 519 ? 17.198 25.731 21.510 1.00 79.88 519 THR A N 1
ATOM 4049 C CA . THR A 1 519 ? 18.184 25.947 22.584 1.00 79.88 519 THR A CA 1
ATOM 4050 C C . THR A 1 519 ? 19.036 24.718 22.891 1.00 79.88 519 THR A C 1
ATOM 4052 O O . THR A 1 519 ? 20.070 24.853 23.548 1.00 79.88 519 THR A O 1
ATOM 4055 N N . ARG A 1 520 ? 18.637 23.531 22.406 1.00 72.00 520 ARG A N 1
ATOM 4056 C CA . ARG A 1 520 ? 19.249 22.226 22.729 1.00 72.00 520 ARG A CA 1
ATOM 4057 C C . ARG A 1 520 ? 19.301 21.931 24.231 1.00 72.00 520 ARG A C 1
ATOM 4059 O O . ARG A 1 520 ? 20.111 21.122 24.678 1.00 72.00 520 ARG A O 1
ATOM 4066 N N . VAL A 1 521 ? 18.439 22.582 25.006 1.00 74.50 521 VAL A N 1
ATOM 4067 C CA . VAL A 1 521 ? 18.246 22.286 26.423 1.00 74.50 521 VAL A CA 1
ATOM 4068 C C . VAL A 1 521 ? 17.115 21.272 26.528 1.00 74.50 521 VAL A C 1
ATOM 4070 O O . VAL A 1 521 ? 16.038 21.475 25.965 1.00 74.50 521 VAL A O 1
ATOM 4073 N N . ALA A 1 522 ? 17.370 20.180 27.239 1.00 70.06 522 ALA A N 1
ATOM 4074 C CA . ALA A 1 522 ? 16.385 19.152 27.528 1.00 70.06 522 ALA A CA 1
ATOM 4075 C C . ALA A 1 522 ? 16.200 19.013 29.040 1.00 70.06 522 ALA A C 1
ATOM 4077 O O . ALA A 1 522 ? 17.127 19.245 29.815 1.00 70.06 522 ALA A O 1
ATOM 4078 N N . SER A 1 523 ? 14.982 18.694 29.464 1.00 70.88 523 SER A N 1
ATOM 4079 C CA . SER A 1 523 ? 14.653 18.394 30.859 1.00 70.88 523 SER A CA 1
ATOM 4080 C C . SER A 1 523 ? 13.966 17.030 30.932 1.00 70.88 523 SER A C 1
ATOM 4082 O O . SER A 1 523 ? 13.119 16.748 30.077 1.00 70.88 523 SER A O 1
ATOM 4084 N N . PRO A 1 524 ? 14.309 16.175 31.911 1.00 65.25 524 PRO A N 1
ATOM 4085 C CA . PRO A 1 524 ? 13.740 14.839 32.008 1.00 65.25 524 PRO A CA 1
ATOM 4086 C C . PRO A 1 524 ? 12.249 14.897 32.353 1.00 65.25 524 PRO A C 1
ATOM 4088 O O . PRO A 1 524 ? 11.838 15.546 33.309 1.00 65.25 524 PRO A O 1
ATOM 4091 N N . VAL A 1 525 ? 11.433 14.194 31.567 1.00 61.81 525 VAL A N 1
ATOM 4092 C CA . VAL A 1 525 ? 10.000 13.933 31.820 1.00 61.81 525 VAL A CA 1
ATOM 4093 C C . VAL A 1 525 ? 9.816 12.584 32.526 1.00 61.81 525 VAL A C 1
ATOM 4095 O O . VAL A 1 525 ? 8.851 12.360 33.255 1.00 61.81 525 VAL A O 1
ATOM 4098 N N . LEU A 1 526 ? 10.758 11.665 32.319 1.00 64.50 526 LEU A N 1
ATOM 4099 C CA . LEU A 1 526 ? 10.890 10.417 33.062 1.00 64.50 526 LEU A CA 1
ATOM 4100 C C . LEU A 1 526 ? 12.369 10.213 33.372 1.00 64.50 526 LEU A C 1
ATOM 4102 O O . LEU A 1 526 ? 13.176 10.285 32.457 1.00 64.50 526 LEU A O 1
ATOM 4106 N N . GLU A 1 527 ? 12.712 9.904 34.618 1.00 67.31 527 GLU A N 1
ATOM 4107 C CA . GLU A 1 527 ? 14.076 9.563 35.033 1.00 67.31 527 GLU A CA 1
ATOM 4108 C C . GLU A 1 527 ? 14.052 8.348 35.966 1.00 67.31 527 GLU A C 1
ATOM 4110 O O . GLU A 1 527 ? 13.281 8.285 36.929 1.00 67.31 527 GLU A O 1
ATOM 4115 N N . LEU A 1 528 ? 14.892 7.362 35.659 1.00 67.00 528 LEU A N 1
ATOM 4116 C CA . LEU A 1 528 ? 15.136 6.169 36.459 1.00 67.00 528 LEU A CA 1
ATOM 4117 C C . LEU A 1 528 ? 16.619 6.134 36.828 1.00 67.00 528 LEU A C 1
ATOM 4119 O O . LEU A 1 528 ? 17.447 5.878 35.966 1.00 67.00 528 LEU A O 1
ATOM 4123 N N . ASP A 1 529 ? 16.943 6.358 38.098 1.00 67.19 529 ASP A N 1
ATOM 4124 C CA . ASP A 1 529 ? 18.307 6.266 38.636 1.00 67.19 529 ASP A CA 1
ATOM 4125 C C . ASP A 1 529 ? 18.581 4.834 39.133 1.00 67.19 529 ASP A C 1
ATOM 4127 O O . ASP A 1 529 ? 17.836 4.295 39.964 1.00 67.19 529 ASP A O 1
ATOM 4131 N N . PHE A 1 530 ? 19.638 4.206 38.610 1.00 63.59 530 PHE A N 1
ATOM 4132 C CA . PHE A 1 530 ? 20.043 2.835 38.941 1.00 63.59 530 PHE A CA 1
ATOM 4133 C C . PHE A 1 530 ? 21.157 2.760 39.998 1.00 63.59 530 PHE A C 1
ATOM 4135 O O . PHE A 1 530 ? 21.411 1.676 40.529 1.00 63.59 530 PHE A O 1
ATOM 4142 N N . ASN A 1 531 ? 21.775 3.888 40.361 1.00 60.72 531 ASN A N 1
ATOM 4143 C CA . ASN A 1 531 ? 22.805 3.971 41.402 1.00 60.72 531 ASN A CA 1
ATOM 4144 C C . ASN A 1 531 ? 22.217 4.050 42.821 1.00 60.72 531 ASN A C 1
ATOM 4146 O O . ASN A 1 531 ? 22.901 3.760 43.811 1.00 60.72 531 ASN A O 1
ATOM 4150 N N . ALA A 1 532 ? 20.940 4.409 42.960 1.00 50.78 532 ALA A N 1
ATOM 4151 C CA . ALA A 1 532 ? 20.247 4.363 44.238 1.00 50.78 532 ALA A CA 1
ATOM 4152 C C . ALA A 1 532 ? 19.845 2.915 44.593 1.00 50.78 532 ALA A C 1
ATOM 4154 O O . ALA A 1 532 ? 19.157 2.244 43.832 1.00 50.78 532 ALA A O 1
ATOM 4155 N N . ASN A 1 533 ? 20.165 2.444 45.809 1.00 44.44 533 ASN A N 1
ATOM 4156 C CA . ASN A 1 533 ? 19.715 1.157 46.398 1.00 44.44 533 ASN A CA 1
ATOM 4157 C C . ASN A 1 533 ? 18.173 1.009 46.548 1.00 44.44 533 ASN A C 1
ATOM 4159 O O . ASN A 1 533 ? 17.680 0.192 47.328 1.00 44.44 533 ASN A O 1
ATOM 4163 N N . VAL A 1 534 ? 17.395 1.829 45.845 1.00 40.62 534 VAL A N 1
ATOM 4164 C CA . VAL A 1 534 ? 15.938 1.859 45.802 1.00 40.62 534 VAL A CA 1
ATOM 4165 C C . VAL A 1 534 ? 15.574 2.221 44.366 1.00 40.62 534 VAL A C 1
ATOM 4167 O O . VAL A 1 534 ? 15.866 3.335 43.943 1.00 40.62 534 VAL A O 1
ATOM 4170 N N . SER A 1 535 ? 14.926 1.324 43.620 1.00 35.56 535 SER A N 1
ATOM 4171 C CA . SER A 1 535 ? 14.317 1.685 42.336 1.00 35.56 535 SER A CA 1
ATOM 4172 C C . SER A 1 535 ? 13.257 2.758 42.599 1.00 35.56 535 SER A C 1
ATOM 4174 O O . SER A 1 535 ? 12.189 2.464 43.141 1.00 35.56 535 SER A O 1
ATOM 4176 N N . ARG A 1 536 ? 13.577 4.017 42.298 1.00 38.78 536 ARG A N 1
ATOM 4177 C CA . ARG A 1 536 ? 12.660 5.152 42.427 1.00 38.78 536 ARG A CA 1
ATOM 4178 C C . ARG A 1 536 ? 11.968 5.345 41.083 1.00 38.78 536 ARG A C 1
ATOM 4180 O O . ARG A 1 536 ? 12.626 5.552 40.074 1.00 38.78 536 ARG A O 1
ATOM 4187 N N . PHE A 1 537 ? 10.644 5.227 41.068 1.00 37.78 537 PHE A N 1
ATOM 4188 C CA . PHE A 1 537 ? 9.820 5.590 39.917 1.00 37.78 537 PHE A CA 1
ATOM 4189 C C . PHE A 1 537 ? 9.399 7.050 40.092 1.00 37.78 537 PHE A C 1
ATOM 4191 O O . PHE A 1 537 ? 8.520 7.337 40.907 1.00 37.78 537 PHE A O 1
ATOM 4198 N N . PHE A 1 538 ? 10.053 7.964 39.378 1.00 39.56 538 PHE A N 1
ATOM 4199 C CA . PHE A 1 538 ? 9.592 9.342 39.244 1.00 39.56 538 PHE A CA 1
ATOM 4200 C C . PHE A 1 538 ? 8.648 9.416 38.041 1.00 39.56 538 PHE A C 1
ATOM 4202 O O . PHE A 1 538 ? 8.993 8.974 36.952 1.00 39.56 538 PHE A O 1
ATOM 4209 N N . LEU A 1 539 ? 7.446 9.952 38.234 1.00 38.03 539 LEU A N 1
ATOM 4210 C CA . LEU A 1 539 ? 6.609 10.431 37.137 1.00 38.03 539 LEU A CA 1
ATOM 4211 C C . LEU A 1 539 ? 6.428 11.930 37.374 1.00 38.03 539 LEU A C 1
ATOM 4213 O O . LEU A 1 539 ? 5.458 12.336 38.018 1.00 38.03 539 LEU A O 1
ATOM 4217 N N . ASP A 1 540 ? 7.391 12.734 36.925 1.00 36.34 540 ASP A N 1
ATOM 4218 C CA . ASP A 1 540 ? 7.262 14.190 36.944 1.00 36.34 540 ASP A CA 1
ATOM 4219 C C . ASP A 1 540 ? 6.414 14.613 35.743 1.00 36.34 540 ASP A C 1
ATOM 4221 O O . ASP A 1 540 ? 6.874 14.745 34.614 1.00 36.34 540 ASP A O 1
ATOM 4225 N N . ILE A 1 541 ? 5.114 14.787 35.980 1.00 38.69 541 ILE A N 1
ATOM 4226 C CA . ILE A 1 541 ? 4.259 15.504 35.035 1.00 38.69 541 ILE A CA 1
ATOM 4227 C C . ILE A 1 541 ? 4.488 16.991 35.299 1.00 38.69 541 ILE A C 1
ATOM 4229 O O . ILE A 1 541 ? 3.813 17.578 36.153 1.00 38.69 541 ILE A O 1
ATOM 4233 N N . ASP A 1 542 ? 5.443 17.583 34.577 1.00 37.91 542 ASP A N 1
ATOM 4234 C CA . ASP A 1 542 ? 5.619 19.032 34.547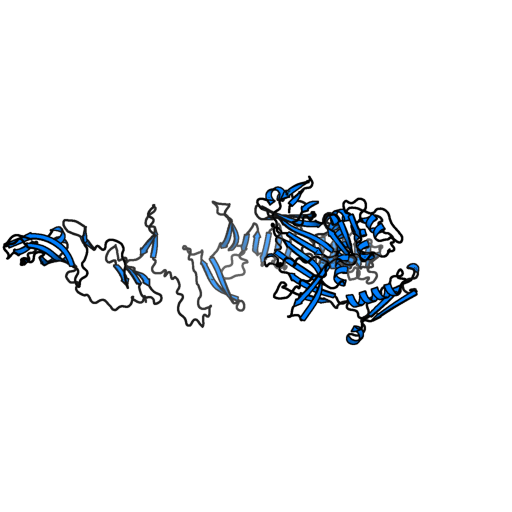 1.00 37.91 542 ASP A CA 1
ATOM 4235 C C . ASP A 1 542 ? 4.366 19.676 33.938 1.00 37.91 542 ASP A C 1
ATOM 4237 O O . ASP A 1 542 ? 3.991 19.486 32.779 1.00 37.91 542 ASP A O 1
ATOM 4241 N N . MET A 1 543 ? 3.665 20.395 34.798 1.00 38.94 543 MET A N 1
ATOM 4242 C CA . MET A 1 543 ? 2.393 21.043 34.534 1.00 38.94 543 MET A CA 1
ATOM 4243 C C . MET A 1 543 ? 2.553 22.506 34.109 1.00 38.94 543 MET A C 1
ATOM 4245 O O . MET A 1 543 ? 1.552 23.137 33.772 1.00 38.94 543 MET A O 1
ATOM 4249 N N . GLU A 1 544 ? 3.772 23.056 34.126 1.00 35.56 544 GLU A N 1
ATOM 4250 C CA . GLU A 1 544 ? 4.034 24.454 33.761 1.00 35.56 544 GLU A CA 1
ATOM 4251 C C . GLU A 1 544 ? 4.230 24.643 32.248 1.00 35.56 544 GLU A C 1
ATOM 4253 O O . GLU A 1 544 ? 3.894 25.705 31.719 1.00 35.56 544 GLU A O 1
ATOM 4258 N N . GLN A 1 545 ? 4.675 23.613 31.515 1.00 39.38 545 GLN A N 1
ATOM 4259 C CA . GLN A 1 545 ? 4.880 23.704 30.059 1.00 39.38 545 GLN A CA 1
ATOM 4260 C C . GLN A 1 545 ? 3.605 23.517 29.217 1.00 39.38 545 GLN A C 1
ATOM 4262 O O . GLN A 1 545 ? 3.593 23.844 28.030 1.00 39.38 545 GLN A O 1
ATOM 4267 N N . TRP A 1 546 ? 2.500 23.056 29.812 1.00 33.97 546 TRP A N 1
ATOM 4268 C CA . TRP A 1 546 ? 1.181 23.073 29.173 1.00 33.97 546 TRP A CA 1
ATOM 4269 C C . TRP A 1 546 ? 0.382 24.266 29.678 1.00 33.97 546 TRP A C 1
ATOM 4271 O O . TRP A 1 546 ? -0.325 24.211 30.682 1.00 33.97 546 TRP A O 1
ATOM 4281 N N . ASN A 1 547 ? 0.494 25.361 28.932 1.00 36.50 547 ASN A N 1
ATOM 4282 C CA . ASN A 1 547 ? -0.251 26.592 29.132 1.00 36.50 547 ASN A CA 1
ATOM 4283 C C . ASN A 1 547 ? -1.765 26.365 28.918 1.00 36.50 547 ASN A C 1
ATOM 4285 O O . ASN A 1 547 ? -2.326 26.713 27.880 1.00 36.50 547 ASN A O 1
ATOM 4289 N N . ILE A 1 548 ? -2.451 25.785 29.908 1.00 40.19 548 ILE A N 1
ATOM 4290 C CA . ILE A 1 548 ? -3.916 25.771 29.999 1.00 40.19 548 ILE A CA 1
ATOM 4291 C C . ILE A 1 548 ? -4.359 27.145 30.527 1.00 40.19 548 ILE A C 1
ATOM 4293 O O . ILE A 1 548 ? -4.881 27.304 31.628 1.00 40.19 548 ILE A O 1
ATOM 4297 N N . THR A 1 549 ? -4.146 28.178 29.717 1.00 36.34 549 THR A N 1
ATOM 4298 C CA . THR A 1 549 ? -4.710 29.521 29.909 1.00 36.34 549 THR A CA 1
ATOM 4299 C C . THR A 1 549 ? -6.069 29.618 29.222 1.00 36.34 549 THR A C 1
ATOM 4301 O O . THR A 1 549 ? -6.244 30.384 28.285 1.00 36.34 549 THR A O 1
ATOM 4304 N N . ASN A 1 550 ? -7.035 28.797 29.650 1.00 37.47 550 ASN A N 1
ATOM 4305 C CA . ASN A 1 550 ? -8.487 29.052 29.556 1.00 37.47 550 ASN A CA 1
ATOM 4306 C C . ASN A 1 550 ? -9.285 27.775 29.836 1.00 37.47 550 ASN A C 1
ATOM 4308 O O . ASN A 1 550 ? -9.925 27.212 28.950 1.00 37.47 550 ASN A O 1
ATOM 4312 N N . VAL A 1 551 ? -9.321 27.337 31.092 1.00 36.81 551 VAL A N 1
ATOM 4313 C CA . VAL A 1 551 ? -10.415 26.465 31.533 1.00 36.81 551 VAL A CA 1
ATOM 4314 C C . VAL A 1 551 ? -11.087 27.138 32.716 1.00 36.81 551 VAL A C 1
ATOM 4316 O O . VAL A 1 551 ? -10.800 26.872 33.877 1.00 36.81 551 VAL A O 1
ATOM 4319 N N . ASN A 1 552 ? -12.007 28.046 32.389 1.00 36.25 552 ASN A N 1
ATOM 4320 C CA . ASN A 1 552 ? -12.952 28.664 33.322 1.00 36.25 552 ASN A CA 1
ATOM 4321 C C . ASN A 1 552 ? -14.053 27.674 33.772 1.00 36.25 552 ASN A C 1
ATOM 4323 O O . ASN A 1 552 ? -15.221 28.044 33.877 1.00 36.25 552 ASN A O 1
ATOM 4327 N N . SER A 1 553 ? -13.704 26.411 34.030 1.00 35.62 553 SER A N 1
ATOM 4328 C CA . SER A 1 553 ? -14.622 25.391 34.554 1.00 35.62 553 SER A CA 1
ATOM 4329 C C . SER A 1 553 ? -13.846 24.187 35.121 1.00 35.62 553 SER A C 1
ATOM 4331 O O . SER A 1 553 ? -13.625 23.206 34.417 1.00 35.62 553 SER A O 1
ATOM 4333 N N . ILE A 1 554 ? -13.363 24.346 36.362 1.00 35.72 554 ILE A N 1
ATOM 4334 C CA . ILE A 1 554 ? -13.303 23.395 37.506 1.00 35.72 554 ILE A CA 1
ATOM 4335 C C . ILE A 1 554 ? -13.624 21.920 37.155 1.00 35.72 554 ILE A C 1
ATOM 4337 O O . ILE A 1 554 ? -14.686 21.655 36.604 1.00 35.72 554 ILE A O 1
ATOM 4341 N N . ASP A 1 555 ? -12.880 20.872 37.520 1.00 35.50 555 ASP A N 1
ATOM 4342 C CA . ASP A 1 555 ? -11.580 20.648 38.175 1.00 35.50 555 ASP A CA 1
ATOM 4343 C C . ASP A 1 555 ? -11.246 19.165 37.867 1.00 35.50 555 ASP A C 1
ATOM 4345 O O . ASP A 1 555 ? -12.063 18.289 38.154 1.00 35.50 555 ASP A O 1
ATOM 4349 N N . ILE A 1 556 ? -10.079 18.839 37.302 1.00 35.03 556 ILE A N 1
ATOM 4350 C CA . ILE A 1 556 ? -9.589 17.447 37.222 1.00 35.03 556 ILE A CA 1
ATOM 4351 C C . ILE A 1 556 ? -8.431 17.335 38.217 1.00 35.03 556 ILE A C 1
ATOM 4353 O O . ILE A 1 556 ? -7.358 17.893 37.981 1.00 35.03 556 ILE A O 1
ATOM 4357 N N . LYS A 1 557 ? -8.623 16.623 39.338 1.00 31.80 557 LYS A N 1
ATOM 4358 C CA . LYS A 1 557 ? -7.606 16.485 40.398 1.00 31.80 557 LYS A CA 1
ATOM 4359 C C . LYS A 1 557 ? -7.137 15.033 40.594 1.00 31.80 557 LYS A C 1
ATOM 4361 O O . LYS A 1 557 ? -7.786 14.216 41.228 1.00 31.80 557 LYS A O 1
ATOM 4366 N N . ARG A 1 558 ? -5.988 14.769 39.961 1.00 31.14 558 ARG A N 1
ATOM 4367 C CA . ARG A 1 558 ? -4.790 13.965 40.315 1.00 31.14 558 ARG A CA 1
ATOM 4368 C C . ARG A 1 558 ? -4.831 12.986 41.514 1.00 31.14 558 ARG A C 1
ATOM 4370 O O . ARG A 1 558 ? -5.242 13.339 42.611 1.00 31.14 558 ARG A O 1
ATOM 4377 N N . MET A 1 559 ? -4.185 11.824 41.338 1.00 32.31 559 MET A N 1
ATOM 4378 C CA . MET A 1 559 ? -3.678 10.945 42.413 1.00 32.31 559 MET A CA 1
ATOM 4379 C C . MET A 1 559 ? -2.317 11.463 42.928 1.00 32.31 559 MET A C 1
ATOM 4381 O O . MET A 1 559 ? -1.380 11.582 42.143 1.00 32.31 559 MET A O 1
ATOM 4385 N N . ARG A 1 560 ? -2.187 11.749 44.233 1.00 35.75 560 ARG A N 1
ATOM 4386 C CA . ARG A 1 560 ? -0.915 12.066 44.925 1.00 35.75 560 ARG A CA 1
ATOM 4387 C C . ARG A 1 560 ? -0.525 10.918 45.867 1.00 35.75 560 ARG A C 1
ATOM 4389 O O . ARG A 1 560 ? -1.355 10.497 46.666 1.00 35.75 560 ARG A O 1
ATOM 4396 N N . PHE A 1 561 ? 0.737 10.479 45.845 1.00 39.53 561 PHE A N 1
ATOM 4397 C CA . PHE A 1 561 ? 1.351 9.694 46.926 1.00 39.53 561 PHE A CA 1
ATOM 4398 C C . PHE A 1 561 ? 2.433 10.547 47.594 1.00 39.53 561 PHE A C 1
ATOM 4400 O O . PHE A 1 561 ? 3.487 10.778 47.014 1.00 39.53 561 PHE A O 1
ATOM 4407 N N . ASP A 1 562 ? 2.155 11.042 48.798 1.00 38.41 562 ASP A N 1
ATOM 4408 C CA . ASP A 1 562 ? 3.121 11.793 49.603 1.00 38.41 562 ASP A CA 1
ATOM 4409 C C . ASP A 1 562 ? 4.024 10.814 50.384 1.00 38.41 562 ASP A C 1
ATOM 4411 O O . ASP A 1 562 ? 3.563 10.046 51.237 1.00 38.41 562 ASP A O 1
ATOM 4415 N N . ILE A 1 563 ? 5.311 10.791 50.037 1.00 47.03 563 ILE A N 1
ATOM 4416 C CA . ILE A 1 563 ? 6.307 9.790 50.454 1.00 47.03 563 ILE A CA 1
ATOM 4417 C C . ILE A 1 563 ? 7.010 10.105 51.785 1.00 47.03 563 ILE A C 1
ATOM 4419 O O . ILE A 1 563 ? 7.767 9.265 52.271 1.00 47.03 563 ILE A O 1
ATOM 4423 N N . GLU A 1 564 ? 6.717 11.223 52.460 1.00 40.44 564 GLU A N 1
ATOM 4424 C CA . GLU A 1 564 ? 7.233 11.452 53.826 1.00 40.44 564 GLU A CA 1
ATOM 4425 C C . GLU A 1 564 ? 6.486 10.641 54.904 1.00 40.44 564 GLU A C 1
ATOM 4427 O O . GLU A 1 564 ? 6.991 10.437 56.012 1.00 40.44 564 GLU A O 1
ATOM 4432 N N . ARG A 1 565 ? 5.262 10.170 54.624 1.00 49.03 565 ARG A N 1
ATOM 4433 C CA . ARG A 1 565 ? 4.359 9.581 55.633 1.00 49.03 565 ARG A CA 1
ATOM 4434 C C . ARG A 1 565 ? 3.616 8.353 55.099 1.00 49.03 565 ARG A C 1
ATOM 4436 O O . ARG A 1 565 ? 2.386 8.309 55.143 1.00 49.03 565 ARG A O 1
ATOM 4443 N N . ALA A 1 566 ? 4.369 7.338 54.680 1.00 54.47 566 ALA A N 1
ATOM 4444 C CA . ALA A 1 566 ? 3.879 6.168 53.948 1.00 54.47 566 ALA A CA 1
ATOM 4445 C C . ALA A 1 566 ? 2.706 5.396 54.599 1.00 54.47 566 ALA A C 1
ATOM 4447 O O . ALA A 1 566 ? 2.633 5.198 55.820 1.00 54.47 566 ALA A O 1
ATOM 4448 N N . TRP A 1 567 ? 1.818 4.918 53.729 1.00 54.84 567 TRP A N 1
ATOM 4449 C CA . TRP A 1 567 ? 0.850 3.852 53.980 1.00 54.84 567 TRP A CA 1
ATOM 4450 C C . TRP A 1 567 ? 1.338 2.580 53.286 1.00 54.84 567 TRP A C 1
ATOM 4452 O O . TRP A 1 567 ? 1.873 2.651 52.182 1.00 54.84 567 TRP A O 1
ATOM 4462 N N . GLU A 1 568 ? 1.152 1.424 53.919 1.00 53.59 568 GLU A N 1
ATOM 4463 C CA . GLU A 1 568 ? 1.482 0.125 53.329 1.00 53.59 568 GLU A CA 1
ATOM 4464 C C . GLU A 1 568 ? 0.183 -0.566 52.898 1.00 53.59 568 GLU A C 1
ATOM 4466 O O . GLU A 1 568 ? -0.717 -0.778 53.719 1.00 53.59 568 GLU A O 1
ATOM 4471 N N . PHE A 1 569 ? 0.075 -0.918 51.613 1.00 55.75 569 PHE A N 1
ATOM 4472 C CA . PHE A 1 569 ? -0.939 -1.867 51.157 1.00 55.75 569 PHE A CA 1
ATOM 4473 C C . PHE A 1 569 ? -0.450 -3.271 51.495 1.00 55.75 569 PHE A C 1
ATOM 4475 O O . PHE A 1 569 ? 0.524 -3.746 50.914 1.00 55.75 569 PHE A O 1
ATOM 4482 N N . VAL A 1 570 ? -1.105 -3.924 52.453 1.00 53.69 570 VAL A N 1
ATOM 4483 C CA . VAL A 1 570 ? -0.663 -5.224 52.973 1.00 53.69 570 VAL A CA 1
ATOM 4484 C C . VAL A 1 570 ? -1.710 -6.277 52.689 1.00 53.69 570 VAL A C 1
ATOM 4486 O O . VAL A 1 570 ? -2.897 -6.086 52.948 1.00 53.69 570 VAL A O 1
ATOM 4489 N N . GLN A 1 571 ? -1.269 -7.429 52.207 1.00 49.09 571 GLN A N 1
ATOM 4490 C CA . GLN A 1 571 ? -2.093 -8.623 52.194 1.00 49.09 571 GLN A CA 1
ATOM 4491 C C . GLN A 1 571 ? -2.054 -9.248 53.590 1.00 49.09 571 GLN A C 1
ATOM 4493 O O . GLN A 1 571 ? -1.008 -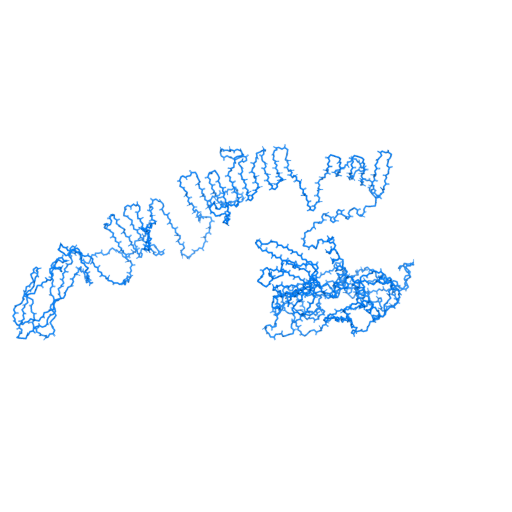9.718 54.032 1.00 49.09 571 GLN A O 1
ATOM 4498 N N . TYR A 1 572 ? -3.187 -9.259 54.295 1.00 50.00 572 TYR A N 1
ATOM 4499 C CA . TYR A 1 572 ? -3.201 -9.735 55.683 1.00 50.00 572 TYR A CA 1
ATOM 4500 C C . TYR A 1 572 ? -3.146 -11.262 55.830 1.00 50.00 572 TYR A C 1
ATOM 4502 O O . TYR A 1 572 ? -2.812 -11.716 56.915 1.00 50.00 572 TYR A O 1
ATOM 4510 N N . ASN A 1 573 ? -3.440 -12.049 54.784 1.00 46.84 573 ASN A N 1
ATOM 4511 C CA . ASN A 1 573 ? -3.371 -13.519 54.815 1.00 46.84 573 ASN A CA 1
ATOM 4512 C C . ASN A 1 573 ? -3.134 -14.131 53.420 1.00 46.84 573 ASN A C 1
ATOM 4514 O O . ASN A 1 573 ? -3.627 -13.619 52.412 1.00 46.84 573 ASN A O 1
ATOM 4518 N N . SER A 1 574 ? -2.449 -15.277 53.374 1.00 46.94 574 SER A N 1
ATOM 4519 C CA . SER A 1 574 ? -2.319 -16.154 52.201 1.00 46.94 574 SER A CA 1
ATOM 4520 C C . SER A 1 574 ? -3.285 -17.346 52.321 1.00 46.94 574 SER A C 1
ATOM 4522 O O . SER A 1 574 ? -2.949 -18.403 52.845 1.00 46.94 574 SER A O 1
ATOM 4524 N N . GLY A 1 575 ? -4.527 -17.167 51.867 1.00 50.81 575 GLY A N 1
ATOM 4525 C CA . GLY A 1 575 ? -5.585 -18.187 51.888 1.00 50.81 575 GLY A CA 1
ATOM 4526 C C . GLY A 1 575 ? -6.813 -17.725 51.097 1.00 50.81 575 GLY A C 1
ATOM 4527 O O . GLY A 1 575 ? -6.770 -16.657 50.500 1.00 50.81 575 GLY A O 1
ATOM 4528 N N . SER A 1 576 ? -7.906 -18.496 51.084 1.00 46.88 576 SER A N 1
ATOM 4529 C CA . SER A 1 576 ? -9.119 -18.173 50.300 1.00 46.88 576 SER A CA 1
ATOM 4530 C C . SER A 1 576 ? -9.808 -16.858 50.696 1.00 46.88 576 SER A C 1
ATOM 4532 O O . SER A 1 576 ? -10.541 -16.301 49.888 1.00 46.88 576 SER A O 1
ATOM 4534 N N . ASP A 1 577 ? -9.532 -16.344 51.898 1.00 46.88 577 ASP A N 1
ATOM 4535 C CA . ASP A 1 577 ? -10.028 -15.059 52.403 1.00 46.88 577 ASP A CA 1
ATOM 4536 C C . ASP A 1 577 ? -8.933 -13.983 52.352 1.00 46.88 577 ASP A C 1
ATOM 4538 O O . ASP A 1 577 ? -8.525 -13.409 53.370 1.00 46.88 577 ASP A O 1
ATOM 4542 N N . THR A 1 578 ? -8.408 -13.721 51.156 1.00 40.78 578 THR A N 1
ATOM 4543 C CA . THR A 1 578 ? -7.430 -12.654 50.941 1.00 40.78 578 THR A CA 1
ATOM 4544 C C . THR A 1 578 ? -8.076 -11.295 51.200 1.00 40.78 578 THR A C 1
ATOM 4546 O O . THR A 1 578 ? -8.981 -10.882 50.479 1.00 40.78 578 THR A O 1
ATOM 4549 N N . LYS A 1 579 ? -7.610 -10.573 52.224 1.00 50.16 579 LYS A N 1
ATOM 4550 C CA . LYS A 1 579 ? -8.064 -9.207 52.524 1.00 50.16 579 LYS A CA 1
ATOM 4551 C C . LYS A 1 579 ? -6.982 -8.211 52.127 1.00 50.16 579 LYS A C 1
ATOM 4553 O O . LYS A 1 579 ? -5.843 -8.336 52.583 1.00 50.16 579 LYS A O 1
ATOM 4558 N N . LEU A 1 580 ? -7.350 -7.233 51.300 1.00 48.19 580 LEU A N 1
ATOM 4559 C CA . LEU A 1 580 ? -6.511 -6.073 51.016 1.00 48.19 580 LEU A CA 1
ATOM 4560 C C . LEU A 1 580 ? -6.575 -5.118 52.208 1.00 48.19 580 LEU A C 1
ATOM 4562 O O . LEU A 1 580 ? -7.650 -4.662 52.597 1.00 48.19 580 LEU A O 1
ATOM 4566 N N . GLY A 1 581 ? -5.421 -4.861 52.805 1.00 55.94 581 GLY A N 1
ATOM 4567 C CA . GLY A 1 581 ? -5.256 -4.016 53.969 1.00 55.94 581 GLY A CA 1
ATOM 4568 C C . GLY A 1 581 ? -4.635 -2.670 53.657 1.00 55.94 581 GLY A C 1
ATOM 4569 O O . GLY A 1 581 ? -3.721 -2.590 52.843 1.00 55.94 581 GLY A O 1
ATOM 4570 N N . LEU A 1 582 ? -5.075 -1.637 54.373 1.00 59.66 582 LEU A N 1
ATOM 4571 C CA . LEU A 1 582 ? -4.379 -0.358 54.488 1.00 59.66 582 LEU A CA 1
ATOM 4572 C C . LEU A 1 582 ? -3.774 -0.273 55.890 1.00 59.66 582 LEU A C 1
ATOM 4574 O O . LEU A 1 582 ? -4.499 -0.117 56.874 1.00 59.66 582 LEU A O 1
ATOM 4578 N N . LYS A 1 583 ? -2.449 -0.396 55.998 1.00 57.78 583 LYS A N 1
ATOM 4579 C CA . LYS A 1 583 ? -1.732 -0.334 57.276 1.00 57.78 583 LYS A CA 1
ATOM 4580 C C . LYS A 1 583 ? -0.984 0.985 57.395 1.00 57.78 583 LYS A C 1
ATOM 4582 O O . LYS A 1 583 ? -0.178 1.352 56.541 1.00 57.78 583 LYS A O 1
ATOM 4587 N N . SER A 1 584 ? -1.229 1.691 58.492 1.00 60.44 584 SER A N 1
ATOM 4588 C CA . SER A 1 584 ? -0.440 2.867 58.838 1.00 60.44 584 SER A CA 1
ATOM 4589 C C . SER A 1 584 ? 0.958 2.451 59.301 1.00 60.44 584 SER A C 1
ATOM 4591 O O . SER A 1 584 ? 1.084 1.648 60.226 1.00 60.44 584 SER A O 1
ATOM 4593 N N . MET A 1 585 ? 2.005 3.021 58.700 1.00 57.75 585 MET A N 1
ATOM 4594 C CA . MET A 1 585 ? 3.404 2.731 59.061 1.00 57.75 585 MET A CA 1
ATOM 4595 C C . MET A 1 585 ? 3.949 3.622 60.193 1.00 57.75 585 MET A C 1
ATOM 4597 O O . MET A 1 585 ? 5.064 3.417 60.659 1.00 57.75 585 MET A O 1
ATOM 4601 N N . VAL A 1 586 ? 3.152 4.587 60.669 1.00 58.22 586 VAL A N 1
ATOM 4602 C CA . VAL A 1 586 ? 3.423 5.443 61.845 1.00 58.22 586 VAL A CA 1
ATOM 4603 C C . VAL A 1 586 ? 2.147 5.603 62.691 1.00 58.22 586 VAL A C 1
ATOM 4605 O O . VAL A 1 586 ? 1.046 5.390 62.190 1.00 58.22 586 VAL A O 1
ATOM 4608 N N . GLY A 1 587 ? 2.255 5.928 63.983 1.00 56.69 587 GLY A N 1
ATOM 4609 C CA . GLY A 1 587 ? 1.092 6.013 64.884 1.00 56.69 587 GLY A CA 1
ATOM 4610 C C . GLY A 1 587 ? 0.078 7.103 64.495 1.00 56.69 587 GLY A C 1
ATOM 4611 O O . GLY A 1 587 ? 0.481 8.201 64.125 1.00 56.69 587 GLY A O 1
ATOM 4612 N N . SER A 1 588 ? -1.223 6.789 64.612 1.00 60.62 588 SER A N 1
ATOM 4613 C CA . SER A 1 588 ? -2.387 7.670 64.385 1.00 60.62 588 SER A CA 1
ATOM 4614 C C . SER A 1 588 ? -2.459 8.337 63.004 1.00 60.62 588 SER A C 1
ATOM 4616 O O . SER A 1 588 ? -2.118 9.508 62.843 1.00 60.62 588 SER A O 1
ATOM 4618 N N . LYS A 1 589 ? -2.987 7.613 62.009 1.00 64.44 589 LYS A N 1
ATOM 4619 C CA . LYS A 1 589 ? -3.371 8.185 60.710 1.00 64.44 589 LYS A CA 1
ATOM 4620 C C . LYS A 1 589 ? -4.875 8.086 60.458 1.00 64.44 589 LYS A C 1
ATOM 4622 O O . LYS A 1 589 ? -5.548 7.184 60.966 1.00 64.44 589 LYS A O 1
ATOM 4627 N N . THR A 1 590 ? -5.355 8.996 59.617 1.00 66.44 590 THR A N 1
ATOM 4628 C CA . THR A 1 590 ? -6.736 9.066 59.148 1.00 66.44 590 THR A CA 1
ATOM 4629 C C . THR A 1 590 ? -6.781 8.780 57.649 1.00 66.44 590 THR A C 1
ATOM 4631 O O . THR A 1 590 ? -6.041 9.396 56.884 1.00 66.44 590 THR A O 1
ATOM 4634 N N . PHE A 1 591 ? -7.625 7.837 57.238 1.00 72.12 591 PHE A N 1
ATOM 4635 C CA . PHE A 1 591 ? -8.014 7.639 55.846 1.00 72.12 591 PHE A CA 1
ATOM 4636 C C . PHE A 1 591 ? -9.304 8.413 55.586 1.00 72.12 591 PHE A C 1
ATOM 4638 O O . PHE A 1 591 ? -10.274 8.229 56.322 1.00 72.12 591 PHE A O 1
ATOM 4645 N N . THR A 1 592 ? -9.322 9.242 54.545 1.00 67.88 592 THR A N 1
ATOM 4646 C CA . THR A 1 592 ? -10.467 10.097 54.232 1.00 67.88 592 THR A CA 1
ATOM 4647 C C . THR A 1 592 ? -10.849 9.963 52.764 1.00 67.88 592 THR A C 1
ATOM 4649 O O . THR A 1 592 ? -9.992 10.061 51.889 1.00 67.88 592 THR A O 1
ATOM 4652 N N . ILE A 1 593 ? -12.137 9.751 52.499 1.00 70.94 593 ILE A N 1
ATOM 4653 C CA . ILE A 1 593 ? -12.752 9.938 51.182 1.00 70.94 593 ILE A CA 1
ATOM 4654 C C . ILE A 1 593 ? -13.389 11.319 51.202 1.00 70.94 593 ILE A C 1
ATOM 4656 O O . ILE A 1 593 ? -14.226 11.567 52.071 1.00 70.94 593 ILE A O 1
ATOM 4660 N N . SER A 1 594 ? -13.018 12.180 50.259 1.00 68.06 594 SER A N 1
ATOM 4661 C CA . SER A 1 594 ? -13.542 13.542 50.148 1.00 68.06 594 SER A CA 1
ATOM 4662 C C . SER A 1 594 ? -14.243 13.776 48.814 1.00 68.06 594 SER A C 1
ATOM 4664 O O . SER A 1 594 ? -14.015 13.036 47.855 1.00 68.06 594 SER A O 1
ATOM 4666 N N . ASP A 1 595 ? -15.104 14.789 48.759 1.00 64.06 595 ASP A N 1
ATOM 4667 C CA . ASP A 1 595 ? -15.643 15.290 47.497 1.00 64.06 595 ASP A CA 1
ATOM 4668 C C . ASP A 1 595 ? -14.628 16.172 46.743 1.00 64.06 595 ASP A C 1
ATOM 4670 O O . ASP A 1 595 ? -13.484 16.352 47.163 1.00 64.06 595 ASP A O 1
ATOM 4674 N N . VAL A 1 596 ? -15.062 16.716 45.604 1.00 61.56 596 VAL A N 1
ATOM 4675 C CA . VAL A 1 596 ? -14.255 17.577 44.722 1.00 61.56 596 VAL A CA 1
ATOM 4676 C C . VAL A 1 596 ? -13.783 18.886 45.370 1.00 61.56 596 VAL A C 1
ATOM 4678 O O . VAL A 1 596 ? -12.810 19.477 44.900 1.00 61.56 596 VAL A O 1
ATOM 4681 N N . ASP A 1 597 ? -14.442 19.320 46.443 1.00 63.81 597 ASP A N 1
ATOM 4682 C CA . ASP A 1 597 ? -14.144 20.539 47.195 1.00 63.81 597 ASP A CA 1
ATOM 4683 C C . ASP A 1 597 ? -13.313 20.249 48.466 1.00 63.81 597 ASP A C 1
ATOM 4685 O O . ASP A 1 597 ? -13.146 21.125 49.325 1.00 63.81 597 ASP A O 1
ATOM 4689 N N . ASP A 1 598 ? -12.763 19.031 48.565 1.00 59.31 598 ASP A N 1
ATOM 4690 C CA . ASP A 1 598 ? -11.974 18.498 49.679 1.00 59.31 598 ASP A CA 1
ATOM 4691 C C . ASP A 1 598 ? -12.772 18.319 50.986 1.00 59.31 598 ASP A C 1
ATOM 4693 O O . ASP A 1 598 ? -12.189 18.239 52.075 1.00 59.31 598 ASP A O 1
ATOM 4697 N N . TYR A 1 599 ? -14.105 18.202 50.907 1.00 63.25 599 TYR A N 1
ATOM 4698 C CA . TYR A 1 599 ? -14.937 17.876 52.068 1.00 63.25 599 TYR A CA 1
ATOM 4699 C C . TYR A 1 599 ? -14.951 16.377 52.347 1.00 63.25 599 TYR A C 1
ATOM 4701 O O . TYR A 1 599 ? -15.415 15.594 51.521 1.00 63.25 599 TYR A O 1
ATOM 4709 N N . SER A 1 600 ? -14.531 15.974 53.549 1.00 67.19 600 SER A N 1
ATOM 4710 C CA . SER A 1 600 ? -14.626 14.583 54.006 1.00 67.19 600 SER A CA 1
ATOM 4711 C C . SER A 1 600 ? -16.065 14.055 53.942 1.00 67.19 600 SER A C 1
ATOM 4713 O O . SER A 1 600 ? -16.951 14.582 54.612 1.00 67.19 600 SER A O 1
ATOM 4715 N N . ILE A 1 601 ? -16.274 12.969 53.199 1.00 75.88 601 ILE A N 1
ATOM 4716 C CA . ILE A 1 601 ? -17.508 12.170 53.131 1.00 75.88 601 ILE A CA 1
ATOM 4717 C C . ILE A 1 601 ? -17.415 10.990 54.107 1.00 75.88 601 ILE A C 1
ATOM 4719 O O . ILE A 1 601 ? -18.357 10.698 54.846 1.00 75.88 601 ILE A O 1
ATOM 4723 N N . PHE A 1 602 ? -16.260 10.325 54.147 1.00 79.12 602 PHE A N 1
ATOM 4724 C CA . PHE A 1 602 ? -16.000 9.178 55.015 1.00 79.12 602 PHE A CA 1
ATOM 4725 C C . PHE A 1 602 ? -14.601 9.271 55.607 1.00 79.12 602 PHE A C 1
ATOM 4727 O O . PHE A 1 602 ? -13.638 9.486 54.880 1.00 79.12 602 PHE A O 1
ATOM 4734 N N . GLU A 1 603 ? -14.490 9.095 56.919 1.00 76.50 603 GLU A N 1
ATOM 4735 C CA . GLU A 1 603 ? -13.238 9.210 57.658 1.00 76.50 603 GLU A CA 1
ATOM 4736 C C . GLU A 1 603 ? -13.033 7.981 58.549 1.00 76.50 603 GLU A C 1
ATOM 4738 O O . GLU A 1 603 ? -13.894 7.647 59.362 1.00 76.50 603 GLU A O 1
ATOM 4743 N N . VAL A 1 604 ? -11.878 7.327 58.430 1.00 78.62 604 VAL A N 1
ATOM 4744 C CA . VAL A 1 604 ? -11.452 6.230 59.306 1.00 78.62 604 VAL A CA 1
ATOM 4745 C C . VAL A 1 604 ? -10.150 6.611 59.984 1.00 78.62 604 VAL A C 1
ATOM 4747 O O . VAL A 1 604 ? -9.096 6.675 59.353 1.00 78.62 604 VAL A O 1
ATOM 4750 N N . ASN A 1 605 ? -10.209 6.817 61.294 1.00 74.56 605 ASN A N 1
ATOM 4751 C CA . ASN A 1 605 ? -9.035 6.941 62.138 1.00 74.56 605 ASN A CA 1
ATOM 4752 C C . ASN A 1 605 ? -8.705 5.574 62.739 1.00 74.56 605 ASN A C 1
ATOM 4754 O O . ASN A 1 605 ? -9.517 4.986 63.453 1.00 74.56 605 ASN A O 1
ATOM 4758 N N . VAL A 1 606 ? -7.505 5.072 62.455 1.00 69.88 606 VAL A N 1
ATOM 4759 C CA . VAL A 1 606 ? -7.072 3.736 62.899 1.00 69.88 606 VAL A CA 1
ATOM 4760 C C . VAL A 1 606 ? -6.672 3.730 64.386 1.00 69.88 606 VAL A C 1
ATOM 4762 O O . VAL A 1 606 ? -6.570 2.670 65.002 1.00 69.88 606 VAL A O 1
ATOM 4765 N N . GLY A 1 607 ? -6.486 4.907 64.994 1.00 65.19 607 GLY A N 1
ATOM 4766 C CA . GLY A 1 607 ? -5.989 5.047 66.359 1.00 65.19 607 GLY A CA 1
ATOM 4767 C C . GLY A 1 607 ? -4.549 4.544 66.511 1.00 65.19 607 GLY A C 1
ATOM 4768 O O . GLY A 1 607 ? -3.856 4.245 65.534 1.00 65.19 607 GLY A O 1
ATOM 4769 N N . SER A 1 608 ? -4.077 4.443 67.752 1.00 63.50 608 SER A N 1
ATOM 4770 C CA . SER A 1 608 ? -2.777 3.840 68.075 1.00 63.50 608 SER A CA 1
ATOM 4771 C C . SER A 1 608 ? -3.009 2.561 68.876 1.00 63.50 608 SER A C 1
ATOM 4773 O O . SER A 1 608 ? -3.737 2.577 69.868 1.00 63.50 608 SER A O 1
ATOM 4775 N N . GLY A 1 609 ? -2.429 1.440 68.430 1.00 60.47 609 GLY A N 1
ATOM 4776 C CA . GLY A 1 609 ? -2.515 0.151 69.130 1.00 60.47 609 GLY A CA 1
ATOM 4777 C C . GLY A 1 609 ? -3.917 -0.473 69.199 1.00 60.47 609 GLY A C 1
ATOM 4778 O O . GLY A 1 609 ? -4.171 -1.262 70.100 1.00 60.47 609 GLY A O 1
ATOM 4779 N N . GLY A 1 610 ? -4.830 -0.115 68.287 1.00 56.66 610 GLY A N 1
ATOM 4780 C CA . GLY A 1 610 ? -6.231 -0.572 68.312 1.00 56.66 610 GLY A CA 1
ATOM 4781 C C . GLY A 1 610 ? -7.133 0.206 69.280 1.00 56.66 610 GLY A C 1
ATOM 4782 O O . GLY A 1 610 ? -8.313 -0.102 69.406 1.00 56.66 610 GLY A O 1
ATOM 4783 N N . SER A 1 611 ? -6.593 1.235 69.933 1.00 56.41 611 SER A N 1
ATOM 4784 C CA . SER A 1 611 ? -7.300 2.125 70.858 1.00 56.41 611 SER A CA 1
ATOM 4785 C C . SER A 1 611 ? -7.578 3.490 70.216 1.00 56.41 611 SER A C 1
ATOM 4787 O O . SER A 1 611 ? -6.748 4.011 69.468 1.00 56.41 611 SER A O 1
ATOM 4789 N N . ASN A 1 612 ? -8.730 4.089 70.542 1.00 63.53 612 ASN A N 1
ATOM 4790 C CA . ASN A 1 612 ? -9.172 5.421 70.088 1.00 63.53 612 ASN A CA 1
ATOM 4791 C C . ASN A 1 612 ? -9.380 5.571 68.567 1.00 63.53 612 ASN A C 1
ATOM 4793 O O . ASN A 1 612 ? -9.325 6.683 68.042 1.00 63.53 612 ASN A O 1
ATOM 4797 N N . GLY A 1 613 ? -9.619 4.466 67.854 1.00 71.31 613 GLY A N 1
ATOM 4798 C CA . GLY A 1 613 ? -10.044 4.516 66.457 1.00 71.31 613 GLY A CA 1
ATOM 4799 C C . GLY A 1 613 ? -11.473 5.048 66.318 1.00 71.31 613 GLY A C 1
ATOM 4800 O O . GLY A 1 613 ? -12.288 4.927 67.232 1.00 71.31 613 GLY A O 1
ATOM 4801 N N . SER A 1 614 ? -11.793 5.639 65.170 1.00 77.06 614 SER A N 1
ATOM 4802 C CA . SER A 1 614 ? -13.158 6.080 64.863 1.00 77.06 614 SER A CA 1
ATOM 4803 C C . SER A 1 614 ? -13.469 5.919 63.380 1.00 77.06 614 SER A C 1
ATOM 4805 O O . SER A 1 614 ? -12.575 6.002 62.543 1.00 77.06 614 SER A O 1
ATOM 4807 N N . ALA A 1 615 ? -14.741 5.690 63.065 1.00 80.12 615 ALA A N 1
ATOM 4808 C CA . ALA A 1 615 ? -15.270 5.759 61.711 1.00 80.12 615 ALA A CA 1
ATOM 4809 C C . ALA A 1 615 ? -16.383 6.809 61.694 1.00 80.12 615 ALA A C 1
ATOM 4811 O O . ALA A 1 615 ? -17.320 6.731 62.493 1.00 80.12 615 ALA A O 1
ATOM 4812 N N . ARG A 1 616 ? -16.266 7.810 60.823 1.00 78.56 616 ARG A N 1
ATOM 4813 C CA . ARG A 1 616 ? -17.228 8.907 60.689 1.00 78.56 616 ARG A CA 1
ATOM 4814 C C . ARG A 1 616 ? -17.748 8.950 59.262 1.00 78.56 616 ARG A C 1
ATOM 4816 O O . ARG A 1 616 ? -16.971 8.914 58.315 1.00 78.56 616 ARG A O 1
ATOM 4823 N N . VAL A 1 617 ? -19.065 9.055 59.128 1.00 82.31 617 VAL A N 1
ATOM 4824 C CA . VAL A 1 617 ? -19.747 9.299 57.855 1.00 82.31 617 VAL A CA 1
ATOM 4825 C C . VAL A 1 617 ? -20.381 10.680 57.940 1.00 82.31 617 VAL A C 1
ATOM 4827 O O . VAL A 1 617 ? -21.135 10.972 58.872 1.00 82.31 617 VAL A O 1
ATOM 4830 N N . TYR A 1 618 ? -20.047 11.545 56.990 1.00 75.44 618 TYR A N 1
ATOM 4831 C CA . TYR A 1 618 ? -20.593 12.890 56.885 1.00 75.44 618 TYR A CA 1
ATOM 4832 C C . TYR A 1 618 ? -21.743 12.873 55.874 1.00 75.44 618 TYR A C 1
ATOM 4834 O O . TYR A 1 618 ? -21.533 13.040 54.680 1.00 75.44 618 TYR A O 1
ATOM 4842 N N . GLY A 1 619 ? -22.965 12.650 56.363 1.00 74.12 619 GLY A N 1
ATOM 4843 C CA . GLY A 1 619 ? -24.167 12.568 55.531 1.00 74.12 619 GLY A CA 1
ATOM 4844 C C . GLY A 1 619 ? -25.100 11.450 55.981 1.00 74.12 619 GLY A C 1
ATOM 4845 O O . GLY A 1 619 ? -25.055 11.036 57.142 1.00 74.12 619 GLY A O 1
ATOM 4846 N N . ASP A 1 620 ? -25.928 10.978 55.054 1.00 79.75 620 ASP A N 1
ATOM 4847 C CA . ASP A 1 620 ? -26.802 9.829 55.274 1.00 79.75 620 ASP A CA 1
ATOM 4848 C C . ASP A 1 620 ? -25.977 8.532 55.268 1.00 79.75 620 ASP A C 1
ATOM 4850 O O . ASP A 1 620 ? -25.071 8.358 54.452 1.00 79.75 620 ASP A O 1
ATOM 4854 N N . PHE A 1 621 ? -26.279 7.619 56.194 1.00 80.31 621 PHE A N 1
ATOM 4855 C CA . PHE A 1 621 ? -25.583 6.340 56.331 1.00 80.31 621 PHE A CA 1
ATOM 4856 C C . PHE A 1 621 ? -26.586 5.189 56.385 1.00 80.31 621 PHE A C 1
ATOM 4858 O O . PHE A 1 621 ? -27.340 5.056 57.350 1.00 80.31 621 PHE A O 1
ATOM 4865 N N . GLU A 1 622 ? -26.577 4.349 55.352 1.00 78.06 622 GLU A N 1
ATOM 4866 C CA . GLU A 1 622 ? -27.406 3.149 55.267 1.00 78.06 622 GLU A CA 1
ATOM 4867 C C . GLU A 1 622 ? -26.578 1.908 55.631 1.00 78.06 622 GLU A C 1
ATOM 4869 O O . GLU A 1 622 ? -25.496 1.684 55.088 1.00 78.06 622 GLU A O 1
ATOM 4874 N N . VAL A 1 623 ? -27.079 1.097 56.569 1.00 75.75 623 VAL A N 1
ATOM 4875 C CA . VAL A 1 623 ? -26.419 -0.134 57.030 1.00 75.75 623 VAL A CA 1
ATOM 4876 C C . VAL A 1 623 ? -27.371 -1.308 56.885 1.00 75.75 623 VAL A C 1
ATOM 4878 O O . VAL A 1 623 ? -28.448 -1.322 57.477 1.00 75.75 623 VAL A O 1
ATOM 4881 N N . THR A 1 624 ? -26.939 -2.337 56.162 1.00 66.69 624 THR A N 1
ATOM 4882 C CA . THR A 1 624 ? -27.618 -3.634 56.118 1.00 66.69 624 THR A CA 1
ATOM 4883 C C . THR A 1 624 ? -27.013 -4.572 57.166 1.00 66.69 624 THR A C 1
ATOM 4885 O O . THR A 1 624 ? -25.814 -4.842 57.121 1.00 66.69 624 THR A O 1
ATOM 4888 N N . GLY A 1 625 ? -27.820 -5.085 58.099 1.00 73.38 625 GLY A N 1
ATOM 4889 C CA . GLY A 1 625 ? -27.370 -5.974 59.181 1.00 73.38 625 GLY A CA 1
ATOM 4890 C C . GLY A 1 625 ? -27.840 -5.518 60.566 1.00 73.38 625 GLY A C 1
ATOM 4891 O O . GLY A 1 625 ? -28.754 -4.704 60.679 1.00 73.38 625 GLY A O 1
ATOM 4892 N N . ALA A 1 626 ? -27.235 -6.053 61.632 1.00 71.69 626 ALA A N 1
ATOM 4893 C CA . ALA A 1 626 ? -27.534 -5.636 63.004 1.00 71.69 626 ALA A CA 1
ATOM 4894 C C . ALA A 1 626 ? -26.748 -4.363 63.382 1.00 71.69 626 ALA A C 1
ATOM 4896 O O . ALA A 1 626 ? -25.545 -4.279 63.142 1.00 71.69 626 ALA A O 1
ATOM 4897 N N . LYS A 1 627 ? -27.422 -3.373 63.990 1.00 77.88 627 LYS A N 1
ATOM 4898 C CA . LYS A 1 627 ? -26.809 -2.156 64.556 1.00 77.88 627 LYS A CA 1
ATOM 4899 C C . LYS A 1 627 ? -26.697 -2.307 66.072 1.00 77.88 627 LYS A C 1
ATOM 4901 O O . LYS A 1 627 ? -27.601 -1.918 66.807 1.00 77.88 627 LYS A O 1
ATOM 4906 N N . ASN A 1 628 ? -25.602 -2.897 66.531 1.00 81.94 628 ASN A N 1
ATOM 4907 C CA . ASN A 1 628 ? -25.379 -3.215 67.940 1.00 81.94 628 ASN A CA 1
ATOM 4908 C C . ASN A 1 628 ? -24.117 -2.539 68.490 1.00 81.94 628 ASN A C 1
ATOM 4910 O O . ASN A 1 628 ? -23.066 -2.531 67.853 1.00 81.94 628 ASN A O 1
ATOM 4914 N N . ALA A 1 629 ? -24.210 -2.029 69.713 1.00 81.31 629 ALA A N 1
ATOM 4915 C CA . ALA A 1 629 ? -23.062 -1.712 70.546 1.00 81.31 629 ALA A CA 1
ATOM 4916 C C . ALA A 1 629 ? -22.531 -3.000 71.190 1.00 81.31 629 ALA A C 1
ATOM 4918 O O . ALA A 1 629 ? -23.315 -3.841 71.622 1.00 81.31 629 ALA A O 1
ATOM 4919 N N . VAL A 1 630 ? -21.209 -3.147 71.278 1.00 85.19 630 VAL A N 1
ATOM 4920 C CA . VAL A 1 630 ? -20.578 -4.177 72.114 1.00 85.19 630 VAL A CA 1
ATOM 4921 C C . VAL A 1 630 ? -20.347 -3.572 73.494 1.00 85.19 630 VAL A C 1
ATOM 4923 O O . VAL A 1 630 ? -19.727 -2.512 73.608 1.00 85.19 630 VAL A O 1
ATOM 4926 N N . VAL A 1 631 ? -20.891 -4.206 74.529 1.00 84.69 631 VAL A N 1
ATOM 4927 C CA . VAL A 1 631 ? -20.789 -3.756 75.919 1.00 84.69 631 VAL A CA 1
ATOM 4928 C C . VAL A 1 631 ? -20.149 -4.866 76.747 1.00 84.69 631 VAL A C 1
ATOM 4930 O O . VAL A 1 631 ? -20.741 -5.944 76.839 1.00 84.69 631 VAL A O 1
ATOM 4933 N N . PRO A 1 632 ? -18.967 -4.637 77.340 1.00 84.81 632 PRO A N 1
ATOM 4934 C CA . PRO A 1 632 ? -18.377 -5.596 78.258 1.00 84.81 632 PRO A CA 1
ATOM 4935 C C . PRO A 1 632 ? -19.193 -5.632 79.551 1.00 84.81 632 PRO A C 1
ATOM 4937 O O . PRO A 1 632 ? -19.585 -4.591 80.081 1.00 84.81 632 PRO A O 1
ATOM 4940 N N . THR A 1 633 ? -19.445 -6.835 80.054 1.00 89.12 633 THR A N 1
ATOM 4941 C CA . THR A 1 633 ? -20.076 -7.074 81.357 1.00 89.12 633 THR A CA 1
ATOM 4942 C C . THR A 1 633 ? -19.097 -7.835 82.244 1.00 89.12 633 THR A C 1
ATOM 4944 O O . THR A 1 633 ? -18.278 -8.613 81.743 1.00 89.12 633 THR A O 1
ATOM 4947 N N . ASP A 1 634 ? -19.161 -7.599 83.550 1.00 89.12 634 ASP A N 1
ATOM 4948 C CA . ASP A 1 634 ? -18.203 -8.150 84.509 1.00 89.12 634 ASP A CA 1
ATOM 4949 C C . ASP A 1 634 ? -18.393 -9.669 84.655 1.00 89.12 634 ASP A C 1
ATOM 4951 O O . ASP A 1 634 ? -17.417 -10.417 84.751 1.00 89.12 634 ASP A O 1
ATOM 4955 N N . SER A 1 635 ? -19.646 -10.138 84.610 1.00 92.94 635 SER A N 1
ATOM 4956 C CA . SER A 1 635 ? -19.995 -11.546 84.852 1.00 92.94 635 SER A CA 1
ATOM 4957 C C . SER A 1 635 ? -20.381 -12.321 83.590 1.00 92.94 635 SER A C 1
ATOM 4959 O O . SER A 1 635 ? -20.350 -13.554 83.597 1.00 92.94 635 SER A O 1
ATOM 4961 N N . TYR A 1 636 ? -20.756 -11.638 82.503 1.00 89.88 636 TYR A N 1
ATOM 4962 C CA . TYR A 1 636 ? -21.364 -12.274 81.326 1.00 89.88 636 TYR A CA 1
ATOM 4963 C C . TYR A 1 636 ? -20.548 -12.108 80.028 1.00 89.88 636 TYR A C 1
ATOM 4965 O O . TYR A 1 636 ? -20.933 -12.653 78.992 1.00 89.88 636 TYR A O 1
ATOM 4973 N N . GLY A 1 637 ? -19.397 -11.429 80.067 1.00 89.56 637 GLY A N 1
ATOM 4974 C CA . GLY A 1 637 ? -18.574 -11.142 78.887 1.00 89.56 637 GLY A CA 1
ATOM 4975 C C . GLY A 1 637 ? -19.199 -10.082 77.976 1.00 89.56 637 GLY A C 1
ATOM 4976 O O . GLY A 1 637 ? -20.042 -9.295 78.402 1.00 89.56 637 GLY A O 1
ATOM 4977 N N . ASP A 1 638 ? -18.797 -10.043 76.710 1.00 87.75 638 ASP A N 1
ATOM 4978 C CA . ASP A 1 638 ? -19.307 -9.034 75.780 1.00 87.75 638 ASP A CA 1
ATOM 4979 C C . ASP A 1 638 ? -20.769 -9.304 75.390 1.00 87.75 638 ASP A C 1
ATOM 4981 O O . ASP A 1 638 ? -21.176 -10.433 75.075 1.00 87.75 638 ASP A O 1
ATOM 4985 N N . ARG A 1 639 ? -21.575 -8.240 75.407 1.00 90.50 639 ARG A N 1
ATOM 4986 C CA . ARG A 1 639 ? -22.997 -8.260 75.057 1.00 90.50 639 ARG A CA 1
ATOM 4987 C C . ARG A 1 639 ? -23.303 -7.296 73.927 1.00 90.50 639 ARG A C 1
ATOM 4989 O O . ARG A 1 639 ? -22.832 -6.163 73.909 1.00 90.50 639 ARG A O 1
ATOM 4996 N N . LEU A 1 640 ? -24.105 -7.771 72.975 1.00 88.62 640 LEU A N 1
ATOM 4997 C CA . LEU A 1 640 ? -24.615 -6.950 71.887 1.00 88.62 640 LEU A CA 1
ATOM 4998 C C . LEU A 1 640 ? -25.880 -6.238 72.353 1.00 88.62 640 LEU A C 1
ATOM 5000 O O . LEU A 1 640 ? -26.890 -6.884 72.621 1.00 88.62 640 LEU A O 1
ATOM 5004 N N . MET A 1 641 ? -25.813 -4.914 72.432 1.00 86.00 641 MET A N 1
ATOM 5005 C CA . MET A 1 641 ? -26.895 -4.062 72.910 1.00 86.00 641 MET A CA 1
ATOM 5006 C C . MET A 1 641 ? -27.376 -3.135 71.798 1.00 86.00 641 MET A C 1
ATOM 5008 O O . MET A 1 641 ? -26.575 -2.563 71.060 1.00 86.00 641 MET A O 1
ATOM 5012 N N . TYR A 1 642 ? -28.688 -2.956 71.691 1.00 84.81 642 TYR A N 1
ATOM 5013 C CA . TYR A 1 642 ? -29.295 -2.019 70.749 1.00 84.81 642 TYR A CA 1
ATOM 5014 C C . TYR A 1 642 ? -29.590 -0.714 71.487 1.00 84.81 642 TYR A C 1
ATOM 5016 O O . TYR A 1 642 ? -30.340 -0.706 72.462 1.00 84.81 642 TYR A O 1
ATOM 5024 N N . SER A 1 643 ? -28.955 0.375 71.059 1.00 78.94 643 SER A N 1
ATOM 5025 C CA . SER A 1 643 ? -29.185 1.704 71.631 1.00 78.94 643 SER A CA 1
ATOM 5026 C C . SER A 1 643 ? -30.456 2.329 71.064 1.00 78.94 643 SER A C 1
ATOM 5028 O O . SER A 1 643 ? -30.694 2.253 69.857 1.00 78.94 643 SER A O 1
ATOM 5030 N N . GLU A 1 644 ? -31.238 2.978 71.927 1.00 81.56 644 GLU A N 1
ATOM 5031 C CA . GLU A 1 644 ? -32.377 3.801 71.506 1.00 81.56 644 GLU A CA 1
ATOM 5032 C C . GLU A 1 644 ? -31.862 5.118 70.893 1.00 81.56 644 GLU A C 1
ATOM 5034 O O . GLU A 1 644 ? -30.846 5.671 71.325 1.00 81.56 644 GLU A O 1
ATOM 5039 N N . GLU A 1 645 ? -32.559 5.639 69.885 1.00 80.31 645 GLU A N 1
ATOM 5040 C CA . GLU A 1 645 ? -32.275 6.961 69.328 1.00 80.31 645 GLU A CA 1
ATOM 5041 C C . GLU A 1 645 ? -32.882 8.043 70.234 1.00 80.31 645 GLU A C 1
ATOM 5043 O O . GLU A 1 645 ? -34.089 8.285 70.232 1.00 80.31 645 GLU A O 1
ATOM 5048 N N . SER A 1 646 ? -32.044 8.671 71.061 1.00 84.75 646 SER A N 1
ATOM 5049 C CA . SER A 1 646 ? -32.469 9.648 72.069 1.00 84.75 646 SER A CA 1
ATOM 5050 C C . SER A 1 646 ? -31.386 10.686 72.378 1.00 84.75 646 SER A C 1
ATOM 5052 O O . SER A 1 646 ? -30.237 10.552 71.973 1.00 84.75 646 SER A O 1
ATOM 5054 N N . THR A 1 647 ? -31.741 11.731 73.135 1.00 87.44 647 THR A N 1
ATOM 5055 C CA . THR A 1 647 ? -30.809 12.800 73.560 1.00 87.44 647 THR A CA 1
ATOM 5056 C C . THR A 1 647 ? -29.737 12.340 74.553 1.00 87.44 647 THR A C 1
ATOM 5058 O O . THR A 1 647 ? -28.772 13.068 74.786 1.00 87.44 647 THR A O 1
ATOM 5061 N N . LYS A 1 648 ? -29.906 11.144 75.129 1.00 86.12 648 LYS A N 1
ATOM 5062 C CA . LYS A 1 648 ? -28.909 10.414 75.920 1.00 86.12 648 LYS A CA 1
ATOM 5063 C C . LYS A 1 648 ? -28.752 8.995 75.385 1.00 86.12 648 LYS A C 1
ATOM 5065 O O . LYS A 1 648 ? -29.650 8.483 74.721 1.00 86.12 648 LYS A O 1
ATOM 5070 N N . SER A 1 649 ? -27.638 8.351 75.716 1.00 88.25 649 SER A N 1
ATOM 5071 C CA . SER A 1 649 ? -27.375 6.950 75.378 1.00 88.25 649 SER A CA 1
ATOM 5072 C C . SER A 1 649 ? -28.158 6.023 76.315 1.00 88.25 649 SER A C 1
ATOM 5074 O O . SER A 1 649 ? -27.711 5.743 77.426 1.00 88.25 649 SER A O 1
ATOM 5076 N N . TYR A 1 650 ? -29.348 5.579 75.897 1.00 89.12 650 TYR A N 1
ATOM 5077 C CA . TYR A 1 650 ? -30.164 4.625 76.655 1.00 89.12 650 TYR A CA 1
ATOM 5078 C C . TYR A 1 650 ? -30.099 3.220 76.052 1.00 89.12 650 TYR A C 1
ATOM 5080 O O . TYR A 1 650 ? -30.123 3.042 74.829 1.00 89.12 650 TYR A O 1
ATOM 5088 N N . PHE A 1 651 ? -30.101 2.217 76.927 1.00 92.12 651 PHE A N 1
ATOM 5089 C CA . PHE A 1 651 ? -30.551 0.870 76.597 1.00 92.12 651 PHE A CA 1
ATOM 5090 C C . PHE A 1 651 ? -31.950 0.642 77.151 1.00 92.12 651 PHE A C 1
ATOM 5092 O O . PHE A 1 651 ? -32.340 1.218 78.169 1.00 92.12 651 PHE A O 1
ATOM 5099 N N . LYS A 1 652 ? -32.711 -0.211 76.473 1.00 91.81 652 LYS A N 1
ATOM 5100 C CA . LYS A 1 652 ? -34.111 -0.459 76.791 1.00 91.81 652 LYS A CA 1
ATOM 5101 C C . LYS A 1 652 ? -34.400 -1.947 76.821 1.00 91.81 652 LYS A C 1
ATOM 5103 O O . LYS A 1 652 ? -33.969 -2.683 75.936 1.00 91.81 652 LYS A O 1
ATOM 5108 N N . THR A 1 653 ? -35.177 -2.367 77.809 1.00 93.00 653 THR A N 1
ATOM 5109 C CA . THR A 1 653 ? -35.764 -3.706 77.861 1.00 93.00 653 THR A CA 1
ATOM 5110 C C . THR A 1 653 ? -37.241 -3.628 78.239 1.00 93.00 653 THR A C 1
ATOM 5112 O O . THR A 1 653 ? -37.718 -2.609 78.745 1.00 93.00 653 THR A O 1
ATOM 5115 N N . TYR A 1 654 ? -37.979 -4.698 77.959 1.00 94.25 654 TYR A N 1
ATOM 5116 C CA . TYR A 1 654 ? -39.395 -4.810 78.286 1.00 94.25 654 TYR A CA 1
ATOM 5117 C C . TYR A 1 654 ? -39.623 -5.991 79.217 1.00 94.25 654 TYR A C 1
ATOM 5119 O O . TYR A 1 654 ? -39.250 -7.116 78.888 1.00 94.25 654 TYR A O 1
ATOM 5127 N N . ILE A 1 655 ? -40.313 -5.742 80.324 1.00 94.00 655 ILE A N 1
ATOM 5128 C CA . ILE A 1 655 ? -40.769 -6.772 81.258 1.00 94.00 655 ILE A CA 1
ATOM 5129 C C . ILE A 1 655 ? -42.290 -6.842 81.144 1.00 94.00 655 ILE A C 1
ATOM 5131 O O . ILE A 1 655 ? -42.964 -5.814 81.198 1.00 94.00 655 ILE A O 1
ATOM 5135 N N . LYS A 1 656 ? -42.838 -8.033 80.905 1.00 94.62 656 LYS A N 1
ATOM 5136 C CA . LYS A 1 656 ? -44.281 -8.241 80.728 1.00 94.62 656 LYS A CA 1
ATOM 5137 C C . LYS A 1 656 ? -44.801 -9.053 81.895 1.00 94.62 656 LYS A C 1
ATOM 5139 O O . LYS A 1 656 ? -44.316 -10.159 82.096 1.00 94.62 656 LYS A O 1
ATOM 5144 N N . GLU A 1 657 ? -45.801 -8.532 82.591 1.00 93.50 657 GLU A N 1
ATOM 5145 C CA . GLU A 1 657 ? -46.345 -9.160 83.791 1.00 93.50 657 GLU A CA 1
ATOM 5146 C C . GLU A 1 657 ? -47.872 -9.132 83.804 1.00 93.50 657 GLU A C 1
ATOM 5148 O O . GLU A 1 657 ? -48.513 -8.246 83.232 1.00 93.50 657 GLU A O 1
ATOM 5153 N N . THR A 1 658 ? -48.454 -10.114 84.489 1.00 94.44 658 THR A N 1
ATOM 5154 C CA . THR A 1 658 ? -49.875 -10.131 84.850 1.00 94.44 658 THR A CA 1
ATOM 5155 C C . THR A 1 658 ? -49.976 -10.122 86.367 1.00 94.44 658 THR A C 1
ATOM 5157 O O . THR A 1 658 ? -49.643 -11.112 87.016 1.00 94.44 658 THR A O 1
ATOM 5160 N N . LEU A 1 659 ? -50.392 -8.989 86.931 1.00 94.00 659 LEU A N 1
ATOM 5161 C CA . LEU A 1 659 ? -50.283 -8.723 88.365 1.00 94.00 659 LEU A CA 1
ATOM 5162 C C . LEU A 1 659 ? -51.668 -8.625 89.018 1.00 94.00 659 LEU A C 1
ATOM 5164 O O . LEU A 1 659 ? -52.454 -7.774 88.603 1.00 94.00 659 LEU A O 1
ATOM 5168 N N . PRO A 1 660 ? -51.987 -9.432 90.045 1.00 92.94 660 PRO A N 1
ATOM 5169 C CA . PRO A 1 660 ? -53.237 -9.286 90.788 1.00 92.94 660 PRO A CA 1
ATOM 5170 C C . PRO A 1 660 ? -53.232 -8.016 91.647 1.00 92.94 660 PRO A C 1
ATOM 5172 O O . PRO A 1 660 ? -52.203 -7.361 91.807 1.00 92.94 660 PRO A O 1
ATOM 5175 N N . LYS A 1 661 ? -54.371 -7.671 92.254 1.00 93.69 661 LYS A N 1
ATOM 5176 C CA . LYS A 1 661 ? -54.465 -6.534 93.183 1.00 93.69 661 LYS A CA 1
ATOM 5177 C C . LYS A 1 661 ? -53.401 -6.589 94.284 1.00 93.69 661 LYS A C 1
ATOM 5179 O O . LYS A 1 661 ? -53.216 -7.629 94.918 1.00 93.69 661 LYS A O 1
ATOM 5184 N N . GLY A 1 662 ? -52.785 -5.446 94.580 1.00 91.56 662 GLY A N 1
ATOM 5185 C CA . GLY A 1 662 ? -51.806 -5.296 95.657 1.00 91.56 662 GLY A CA 1
ATOM 5186 C C . GLY A 1 662 ? -50.421 -4.889 95.164 1.00 91.56 662 GLY A C 1
ATOM 5187 O O . GLY A 1 662 ? -50.250 -4.485 94.014 1.00 91.56 662 GLY A O 1
ATOM 5188 N N . GLN A 1 663 ? -49.444 -4.952 96.070 1.00 95.12 663 GLN A N 1
ATOM 5189 C CA . GLN A 1 663 ? -48.064 -4.556 95.800 1.00 95.12 663 GLN A CA 1
ATOM 5190 C C . GLN A 1 663 ? -47.231 -5.735 95.302 1.00 95.12 663 GLN A C 1
ATOM 5192 O O . GLN A 1 663 ? -47.271 -6.813 95.896 1.00 95.12 663 GLN A O 1
ATOM 5197 N N . HIS A 1 664 ? -46.447 -5.500 94.254 1.00 95.06 664 HIS A N 1
ATOM 5198 C CA . HIS A 1 664 ? -45.565 -6.485 93.632 1.00 95.06 664 HIS A CA 1
ATOM 5199 C C . HIS A 1 664 ? -44.181 -5.894 93.414 1.00 95.06 664 HIS A C 1
ATOM 5201 O O . HIS A 1 664 ? -44.058 -4.734 93.022 1.00 95.06 664 HIS A O 1
ATOM 5207 N N . THR A 1 665 ? -43.154 -6.708 93.633 1.00 95.75 665 THR A N 1
ATOM 5208 C CA . THR A 1 665 ? -41.762 -6.375 93.313 1.00 95.75 665 THR A CA 1
ATOM 5209 C C . THR A 1 665 ? -41.388 -7.051 92.004 1.00 95.75 665 THR A C 1
ATOM 5211 O O . THR A 1 665 ? -41.578 -8.258 91.871 1.00 95.75 665 THR A O 1
ATOM 5214 N N . ILE A 1 666 ? -40.868 -6.277 91.054 1.00 95.19 666 ILE A N 1
ATOM 5215 C CA . ILE A 1 666 ? -40.449 -6.750 89.735 1.00 95.19 666 ILE A CA 1
ATOM 5216 C C . ILE A 1 666 ? -38.935 -6.595 89.612 1.00 95.19 666 ILE A C 1
ATOM 5218 O O . ILE A 1 666 ? -38.420 -5.475 89.660 1.00 95.19 666 ILE A O 1
ATOM 5222 N N . ASP A 1 667 ? -38.236 -7.716 89.451 1.00 93.75 667 ASP A N 1
ATOM 5223 C CA . ASP A 1 667 ? -36.780 -7.756 89.315 1.00 93.75 667 ASP A CA 1
ATOM 5224 C C . ASP A 1 667 ? -36.337 -7.434 87.881 1.00 93.75 667 ASP A C 1
ATOM 5226 O O . ASP A 1 667 ? -36.996 -7.799 86.903 1.00 93.75 667 ASP A O 1
ATOM 5230 N N . ILE A 1 668 ? -35.193 -6.762 87.747 1.00 94.31 668 ILE A N 1
ATOM 5231 C CA . ILE A 1 668 ? -34.562 -6.480 86.454 1.00 94.31 668 ILE A CA 1
ATOM 5232 C C . ILE A 1 668 ? -33.481 -7.525 86.186 1.00 94.31 668 ILE A C 1
ATOM 5234 O O . ILE A 1 668 ? -32.774 -7.960 87.092 1.00 94.31 668 ILE A O 1
ATOM 5238 N N . ASP A 1 669 ? -33.335 -7.918 84.918 1.00 93.38 669 ASP A N 1
ATOM 5239 C CA . ASP A 1 669 ? -32.316 -8.875 84.492 1.00 93.38 669 ASP A CA 1
ATOM 5240 C C . ASP A 1 669 ? -30.901 -8.426 84.946 1.00 93.38 669 ASP A C 1
ATOM 5242 O O . ASP A 1 669 ? -30.449 -7.342 84.554 1.00 93.38 669 ASP A O 1
ATOM 5246 N N . PRO A 1 670 ? -30.172 -9.246 85.732 1.00 92.81 670 PRO A N 1
ATOM 5247 C CA . PRO A 1 670 ? -28.835 -8.908 86.219 1.00 92.81 670 PRO A CA 1
ATOM 5248 C C . PRO A 1 670 ? -27.821 -8.597 85.111 1.00 92.81 670 PRO A C 1
ATOM 5250 O O . PRO A 1 670 ? -26.956 -7.742 85.286 1.00 92.81 670 PRO A O 1
ATOM 5253 N N . MET A 1 671 ? -27.934 -9.251 83.951 1.00 93.25 671 MET A N 1
ATOM 5254 C CA . MET A 1 671 ? -27.079 -8.989 82.792 1.00 93.25 671 MET A CA 1
ATOM 5255 C C . MET A 1 671 ? -27.378 -7.617 82.186 1.00 93.25 671 MET A C 1
ATOM 5257 O O . MET A 1 671 ? -26.457 -6.931 81.751 1.00 93.25 671 MET A O 1
ATOM 5261 N N . PHE A 1 672 ? -28.646 -7.194 82.175 1.00 93.62 672 PHE A N 1
ATOM 5262 C CA . PHE A 1 672 ? -29.015 -5.848 81.736 1.00 93.62 672 PHE A CA 1
ATOM 5263 C C . PHE A 1 672 ? -28.485 -4.788 82.706 1.00 93.62 672 PHE A C 1
ATOM 5265 O O . PHE A 1 672 ? -27.900 -3.804 82.252 1.00 93.62 672 PHE A O 1
ATOM 5272 N N . LEU A 1 673 ? -28.600 -5.022 84.020 1.00 92.94 673 LEU A N 1
ATOM 5273 C CA . LEU A 1 673 ? -28.086 -4.123 85.063 1.00 92.94 673 LEU A CA 1
ATOM 5274 C C . LEU A 1 673 ? -26.576 -3.867 84.938 1.00 92.94 673 LEU A C 1
ATOM 5276 O O . LEU A 1 673 ? -26.142 -2.737 85.142 1.00 92.94 673 LEU A O 1
ATOM 5280 N N . GLU A 1 674 ? -25.774 -4.858 84.531 1.00 93.38 674 GLU A N 1
ATOM 5281 C CA . GLU A 1 674 ? -24.329 -4.662 84.312 1.00 93.38 674 GLU A CA 1
ATOM 5282 C C . GLU A 1 674 ? -24.007 -3.703 83.144 1.00 93.38 674 GLU A C 1
ATOM 5284 O O . GLU A 1 674 ? -22.907 -3.143 83.095 1.00 93.38 674 GLU A O 1
ATOM 5289 N N . THR A 1 675 ? -24.960 -3.466 82.232 1.00 92.12 675 THR A N 1
ATOM 5290 C CA . THR A 1 675 ? -24.786 -2.600 81.046 1.00 92.12 675 THR A CA 1
ATOM 5291 C C . THR A 1 675 ? -25.238 -1.149 81.245 1.00 92.12 675 THR A C 1
ATOM 5293 O O . THR A 1 675 ? -24.942 -0.294 80.400 1.00 92.12 675 THR A O 1
ATOM 5296 N N . ILE A 1 676 ? -25.940 -0.851 82.342 1.00 92.44 676 ILE A N 1
ATOM 5297 C CA . ILE A 1 676 ? -26.567 0.452 82.596 1.00 92.44 676 ILE A CA 1
ATOM 5298 C C . ILE A 1 676 ? -26.133 1.062 83.937 1.00 92.44 676 ILE A C 1
ATOM 5300 O O . ILE A 1 676 ? -25.569 0.389 84.795 1.00 92.44 676 ILE A O 1
ATOM 5304 N N . ASN A 1 677 ? -26.398 2.353 84.123 1.00 90.19 677 ASN A N 1
ATOM 5305 C CA . ASN A 1 677 ? -26.208 3.083 85.370 1.00 90.19 677 ASN A CA 1
ATOM 5306 C C . ASN A 1 677 ? -27.519 3.779 85.761 1.00 90.19 677 ASN A C 1
ATOM 5308 O O . ASN A 1 677 ? -27.844 4.861 85.268 1.00 90.19 677 ASN A O 1
ATOM 5312 N N . GLY A 1 678 ? -28.289 3.112 86.625 1.00 88.88 678 GLY A N 1
ATOM 5313 C CA . GLY A 1 678 ? -29.654 3.506 86.967 1.00 88.88 678 GLY A CA 1
ATOM 5314 C C . GLY A 1 678 ? -30.654 3.248 85.835 1.00 88.88 678 GLY A C 1
ATOM 5315 O O . GLY A 1 678 ? -30.286 3.062 84.671 1.00 88.88 678 GLY A O 1
ATOM 5316 N N . PHE A 1 679 ? -31.938 3.230 86.182 1.00 92.12 679 PHE A N 1
ATOM 5317 C CA . PHE A 1 679 ? -33.031 3.043 85.234 1.00 92.12 679 PHE A CA 1
ATOM 5318 C C . PHE A 1 679 ? -34.266 3.847 85.636 1.00 92.12 679 PHE A C 1
ATOM 5320 O O . PHE A 1 679 ? -34.402 4.259 86.783 1.00 92.12 679 PHE A O 1
ATOM 5327 N N . TYR A 1 680 ? -35.166 4.025 84.673 1.00 90.25 680 TYR A N 1
ATOM 5328 C CA . TYR A 1 680 ? -36.519 4.532 84.871 1.00 90.25 680 TYR A CA 1
ATOM 5329 C C . TYR A 1 680 ? -37.516 3.557 84.263 1.00 90.25 680 TYR A C 1
ATOM 5331 O O . TYR A 1 680 ? -37.249 2.965 83.206 1.00 90.25 680 TYR A O 1
ATOM 5339 N N . VAL A 1 681 ? -38.678 3.415 84.896 1.00 92.62 681 VAL A N 1
ATOM 5340 C CA . VAL A 1 681 ? -39.713 2.485 84.445 1.00 92.62 681 VAL A CA 1
ATOM 5341 C C . VAL A 1 681 ? -40.953 3.230 83.969 1.00 92.62 681 VAL A C 1
ATOM 5343 O O . VAL A 1 681 ? -41.492 4.105 84.640 1.00 92.62 681 VAL A O 1
ATOM 5346 N N . LEU A 1 682 ? -41.447 2.848 82.792 1.00 91.75 682 LEU A N 1
ATOM 5347 C CA . LEU A 1 682 ? -42.706 3.342 82.238 1.00 91.75 682 LEU A CA 1
ATOM 5348 C C . LEU A 1 682 ? -43.698 2.179 82.085 1.00 91.75 682 LEU A C 1
ATOM 5350 O O . LEU A 1 682 ? -43.421 1.257 81.309 1.00 91.75 682 LEU A O 1
ATOM 5354 N N . PRO A 1 683 ? -44.844 2.192 82.793 1.00 92.19 683 PRO A N 1
ATOM 5355 C CA . PRO A 1 683 ? -45.838 1.133 82.698 1.00 92.19 683 PRO A CA 1
ATOM 5356 C C . PRO A 1 683 ? -46.813 1.391 81.540 1.00 92.19 683 PRO A C 1
ATOM 5358 O O . PRO A 1 683 ? -47.430 2.451 81.443 1.00 92.19 683 PRO A O 1
ATOM 5361 N N . PHE A 1 684 ? -47.010 0.388 80.689 1.00 92.88 684 PHE A N 1
ATOM 5362 C CA . PHE A 1 684 ? -48.033 0.360 79.644 1.00 92.88 684 PHE A CA 1
ATOM 5363 C C . PHE A 1 684 ? -49.105 -0.666 80.009 1.00 92.88 684 PHE A C 1
ATOM 5365 O O . PHE A 1 684 ? -48.941 -1.861 79.752 1.00 92.88 684 PHE A O 1
ATOM 5372 N N . VAL A 1 685 ? -50.200 -0.203 80.617 1.00 91.94 685 VAL A N 1
ATOM 5373 C CA . VAL A 1 685 ? -51.305 -1.074 81.042 1.00 91.94 685 VAL A CA 1
ATOM 5374 C C . VAL A 1 685 ? -52.301 -1.279 79.901 1.00 91.94 685 VAL A C 1
ATOM 5376 O O . VAL A 1 685 ? -52.805 -0.317 79.323 1.00 91.94 685 VAL A O 1
ATOM 5379 N N . ARG A 1 686 ? -52.596 -2.538 79.566 1.00 89.38 686 ARG A N 1
ATOM 5380 C CA . ARG A 1 686 ? -53.380 -2.908 78.373 1.00 89.38 686 ARG A CA 1
ATOM 5381 C C . ARG A 1 686 ? -54.878 -3.025 78.613 1.00 89.38 686 ARG A C 1
ATOM 5383 O O . ARG A 1 686 ? -55.662 -2.789 77.700 1.00 89.38 686 ARG A O 1
ATOM 5390 N N . ASN A 1 687 ? -55.282 -3.386 79.825 1.00 89.00 687 ASN A N 1
ATOM 5391 C CA . ASN A 1 687 ? -56.677 -3.672 80.173 1.00 89.00 687 ASN A CA 1
ATOM 5392 C C . ASN A 1 687 ? -57.354 -2.557 80.994 1.00 89.00 687 ASN A C 1
ATOM 5394 O O . ASN A 1 687 ? -58.436 -2.762 81.549 1.00 89.00 687 ASN A O 1
ATOM 5398 N N . GLY A 1 688 ? -56.734 -1.373 81.049 1.00 84.44 688 GLY A N 1
ATOM 5399 C CA . GLY A 1 688 ? -57.280 -0.185 81.713 1.00 84.44 688 GLY A CA 1
ATOM 5400 C C . GLY A 1 688 ? -57.305 -0.261 83.241 1.00 84.44 688 GLY A C 1
ATOM 5401 O O . GLY A 1 688 ? -57.993 0.541 83.868 1.00 84.44 688 GLY A O 1
ATOM 5402 N N . VAL A 1 689 ? -56.596 -1.224 83.835 1.00 89.19 689 VAL A N 1
ATOM 5403 C CA . VAL A 1 689 ? -56.365 -1.286 85.281 1.00 89.19 689 VAL A CA 1
ATOM 5404 C C . VAL A 1 689 ? -55.377 -0.188 85.689 1.00 89.19 689 VAL A C 1
ATOM 5406 O O . VAL A 1 689 ? -54.434 0.121 84.964 1.00 89.19 689 VAL A O 1
ATOM 5409 N N . GLU A 1 690 ? -55.592 0.433 86.845 1.00 91.38 690 GLU A N 1
ATOM 5410 C CA . GLU A 1 690 ? -54.654 1.424 87.367 1.00 91.38 690 GLU A CA 1
ATOM 5411 C C . GLU A 1 690 ? -53.469 0.725 88.054 1.00 91.38 690 GLU A C 1
ATOM 5413 O O . GLU A 1 690 ? -53.647 0.003 89.039 1.00 91.38 690 GLU A O 1
ATOM 5418 N N . VAL A 1 691 ? -52.263 0.962 87.528 1.00 91.62 691 VAL A N 1
ATOM 5419 C CA . VAL A 1 691 ? -50.985 0.498 88.087 1.00 91.62 691 VAL A CA 1
ATOM 5420 C C . VAL A 1 691 ? -50.123 1.711 88.408 1.00 91.62 691 VAL A C 1
ATOM 5422 O O . VAL A 1 691 ? -49.925 2.576 87.551 1.00 91.62 691 VAL A O 1
ATOM 5425 N N . ARG A 1 692 ? -49.593 1.775 89.631 1.00 91.69 692 ARG A N 1
ATOM 5426 C CA . ARG A 1 692 ? -48.702 2.851 90.086 1.00 91.69 692 ARG A CA 1
ATOM 5427 C C . ARG A 1 692 ? -47.332 2.294 90.426 1.00 91.69 692 ARG A C 1
ATOM 5429 O O . ARG A 1 692 ? -47.240 1.276 91.098 1.00 91.69 692 ARG A O 1
ATOM 5436 N N . ILE A 1 693 ? -46.274 2.977 90.003 1.00 92.06 693 ILE A N 1
ATOM 5437 C CA . ILE A 1 693 ? -44.919 2.690 90.483 1.00 92.06 693 ILE A CA 1
ATOM 5438 C C . ILE A 1 693 ? -44.773 3.370 91.844 1.00 92.06 693 ILE A C 1
ATOM 5440 O O . ILE A 1 693 ? -44.956 4.582 91.954 1.00 92.06 693 ILE A O 1
ATOM 5444 N N . LEU A 1 694 ? -44.495 2.579 92.877 1.00 92.12 694 LEU A N 1
ATOM 5445 C CA . LEU A 1 694 ? -44.312 3.061 94.244 1.00 92.12 694 LEU A CA 1
ATOM 5446 C C . LEU A 1 694 ? -42.853 3.398 94.536 1.00 92.12 694 LEU A C 1
ATOM 5448 O O . LEU A 1 694 ? -42.577 4.379 95.225 1.00 92.12 694 LEU A O 1
ATOM 5452 N N . GLN A 1 695 ? -41.928 2.574 94.040 1.00 90.81 695 GLN A N 1
ATOM 5453 C CA . GLN A 1 695 ? -40.506 2.701 94.339 1.00 90.81 695 GLN A CA 1
ATOM 5454 C C . GLN A 1 695 ? -39.655 2.105 93.216 1.00 90.81 695 GLN A C 1
ATOM 5456 O O . GLN A 1 695 ? -39.964 1.029 92.714 1.00 90.81 695 GLN A O 1
ATOM 5461 N N . GLU A 1 696 ? -38.561 2.775 92.866 1.00 90.81 696 GLU A N 1
ATOM 5462 C CA . GLU A 1 696 ? -37.504 2.255 91.991 1.00 90.81 696 GLU A CA 1
ATOM 5463 C C . GLU A 1 696 ? -36.261 2.008 92.863 1.00 90.81 696 GLU A C 1
ATOM 5465 O O . GLU A 1 696 ? -35.730 2.940 93.472 1.00 90.81 696 GLU A O 1
ATOM 5470 N N . ASN A 1 697 ? -35.850 0.745 92.998 1.00 90.62 697 ASN A N 1
ATOM 5471 C CA . ASN A 1 697 ? -34.631 0.337 93.703 1.00 90.62 697 ASN A CA 1
ATOM 5472 C C . ASN A 1 697 ? -33.490 0.127 92.694 1.00 90.62 697 ASN A C 1
ATOM 5474 O O . ASN A 1 697 ? -33.650 0.365 91.505 1.00 90.62 697 ASN A O 1
ATOM 5478 N N . THR A 1 698 ? -32.312 -0.305 93.148 1.00 86.88 698 THR A N 1
ATOM 5479 C CA . THR A 1 698 ? -31.141 -0.469 92.266 1.00 86.88 698 THR A CA 1
ATOM 5480 C C . THR A 1 698 ? -31.273 -1.642 91.286 1.00 86.88 698 THR A C 1
ATOM 5482 O O . THR A 1 698 ? -30.706 -1.591 90.199 1.00 86.88 698 THR A O 1
ATOM 5485 N N . ASP A 1 699 ? -32.000 -2.693 91.660 1.00 91.56 699 ASP A N 1
ATOM 5486 C CA . ASP A 1 699 ? -32.109 -3.967 90.935 1.00 91.56 699 ASP A CA 1
ATOM 5487 C C . ASP A 1 699 ? -33.558 -4.410 90.662 1.00 91.56 699 ASP A C 1
ATOM 5489 O O . ASP A 1 699 ? -33.792 -5.346 89.899 1.00 91.56 699 ASP A O 1
ATOM 5493 N N . ASN A 1 700 ? -34.538 -3.727 91.253 1.00 93.31 700 ASN A N 1
ATOM 5494 C CA . ASN A 1 700 ? -35.961 -4.014 91.104 1.00 93.31 700 ASN A CA 1
ATOM 5495 C C . ASN A 1 700 ? -36.800 -2.743 91.267 1.00 93.31 700 ASN A C 1
ATOM 5497 O O . ASN A 1 700 ? -36.304 -1.683 91.650 1.00 93.31 700 ASN A O 1
ATOM 5501 N N . PHE A 1 701 ? -38.095 -2.842 91.004 1.00 95.06 701 PHE A N 1
ATOM 5502 C CA . PHE A 1 701 ? -39.053 -1.777 91.284 1.00 95.06 701 PHE A CA 1
ATOM 5503 C C . PHE A 1 701 ? -40.344 -2.351 91.866 1.00 95.06 701 PHE A C 1
ATOM 5505 O O . PHE A 1 701 ? -40.724 -3.488 91.590 1.00 95.06 701 PHE A O 1
ATOM 5512 N N . VAL A 1 702 ? -41.018 -1.558 92.697 1.00 94.38 702 VAL A N 1
ATOM 5513 C CA . VAL A 1 702 ? -42.261 -1.932 93.377 1.00 94.38 702 VAL A CA 1
ATOM 5514 C C . VAL A 1 702 ? -43.426 -1.208 92.722 1.00 94.38 702 VAL A C 1
ATOM 5516 O O . VAL A 1 702 ? -43.404 0.015 92.564 1.00 94.38 702 VAL A O 1
ATOM 5519 N N . VAL A 1 703 ? -44.465 -1.959 92.373 1.00 95.25 703 VAL A N 1
ATOM 5520 C CA . VAL A 1 703 ? -45.699 -1.456 91.761 1.00 95.25 703 VAL A CA 1
ATOM 5521 C C . VAL A 1 703 ? -46.908 -1.832 92.602 1.00 95.25 703 VAL A C 1
ATOM 5523 O O . VAL A 1 703 ? -46.907 -2.861 93.268 1.00 95.25 703 VAL A O 1
ATOM 5526 N N . GLU A 1 704 ? -47.956 -1.019 92.551 1.00 94.25 704 GLU A N 1
ATOM 5527 C CA . GLU A 1 704 ? -49.246 -1.293 93.180 1.00 94.25 704 GLU A CA 1
ATOM 5528 C C . GLU A 1 704 ? -50.352 -1.331 92.132 1.00 94.25 704 GLU A C 1
ATOM 5530 O O . GLU A 1 704 ? -50.534 -0.386 91.357 1.00 94.25 704 GLU A O 1
ATOM 5535 N N . VAL A 1 705 ? -51.096 -2.435 92.126 1.00 93.44 705 VAL A N 1
ATOM 5536 C CA . VAL A 1 705 ? -52.311 -2.613 91.331 1.00 93.44 705 VAL A CA 1
ATOM 5537 C C . VAL A 1 705 ? -53.509 -2.233 92.194 1.00 93.44 705 VAL A C 1
ATOM 5539 O O . VAL A 1 705 ? -53.745 -2.845 93.239 1.00 93.44 705 VAL A O 1
ATOM 5542 N N . MET A 1 706 ? -54.262 -1.221 91.761 1.00 85.88 706 MET A N 1
ATOM 5543 C CA . MET A 1 706 ? -55.332 -0.614 92.567 1.00 85.88 706 MET A CA 1
ATOM 5544 C C . MET A 1 706 ? -56.703 -1.288 92.378 1.00 85.88 706 MET A C 1
ATOM 5546 O O . MET A 1 706 ? -57.553 -1.228 93.269 1.00 85.88 706 MET A O 1
ATOM 5550 N N . ASP A 1 707 ? -56.927 -1.907 91.217 1.00 84.94 707 ASP A N 1
ATOM 5551 C CA . ASP A 1 707 ? -58.188 -2.561 90.840 1.00 84.94 707 ASP A CA 1
ATOM 5552 C C . ASP A 1 707 ? -58.236 -4.016 91.345 1.00 84.94 707 ASP A C 1
ATOM 5554 O O . ASP A 1 707 ? -57.200 -4.634 91.568 1.00 84.94 707 ASP A O 1
ATOM 5558 N N . ASP A 1 708 ? -59.437 -4.576 91.513 1.00 84.94 708 ASP A N 1
ATOM 5559 C CA . ASP A 1 708 ? -59.650 -5.993 91.857 1.00 84.94 708 ASP A CA 1
ATOM 5560 C C . ASP A 1 708 ? -59.403 -6.940 90.665 1.00 84.94 708 ASP A C 1
ATOM 5562 O O . ASP A 1 708 ? -59.376 -8.159 90.834 1.00 84.94 708 ASP A O 1
ATOM 5566 N N . ARG A 1 709 ? -59.234 -6.391 89.458 1.00 89.12 709 ARG A N 1
ATOM 5567 C CA . ARG A 1 709 ? -58.869 -7.123 88.239 1.00 89.12 709 ARG A CA 1
ATOM 5568 C C . ARG A 1 709 ? -57.350 -7.188 88.077 1.00 89.12 709 ARG A C 1
ATOM 5570 O O . ARG A 1 709 ? -56.675 -6.179 88.263 1.00 89.12 709 ARG A O 1
ATOM 5577 N N . ASP A 1 710 ? -56.834 -8.336 87.639 1.00 91.19 710 ASP A N 1
ATOM 5578 C CA . ASP A 1 710 ? -55.411 -8.496 87.315 1.00 91.19 710 ASP A CA 1
ATOM 5579 C C . ASP A 1 710 ? -54.982 -7.485 86.239 1.00 91.19 710 ASP A C 1
ATOM 5581 O O . ASP A 1 710 ? -55.655 -7.337 85.218 1.00 91.19 710 ASP A O 1
ATOM 5585 N N . ALA A 1 711 ? -53.868 -6.789 86.445 1.00 90.75 711 ALA A N 1
ATOM 5586 C CA . ALA A 1 711 ? -53.290 -5.853 85.492 1.00 90.75 711 ALA A CA 1
ATOM 5587 C C . ALA A 1 711 ? -52.415 -6.585 84.466 1.00 90.75 711 ALA A C 1
ATOM 5589 O O . ALA A 1 711 ? -51.431 -7.215 84.843 1.00 90.75 711 ALA A O 1
ATOM 5590 N N . ASP A 1 712 ? -52.733 -6.448 83.175 1.00 93.69 712 ASP A N 1
ATOM 5591 C CA . ASP A 1 712 ? -51.835 -6.836 82.076 1.00 93.69 712 ASP A CA 1
ATOM 5592 C C . ASP A 1 712 ? -50.971 -5.625 81.710 1.00 93.69 712 ASP A C 1
ATOM 5594 O O . ASP A 1 712 ? -51.464 -4.648 81.127 1.00 93.69 712 ASP A O 1
ATOM 5598 N N . VAL A 1 713 ? -49.701 -5.656 82.114 1.00 93.44 713 VAL A N 1
ATOM 5599 C CA . VAL A 1 713 ? -48.796 -4.506 82.048 1.00 93.44 713 VAL A CA 1
ATOM 5600 C C . VAL A 1 713 ? -47.468 -4.870 81.393 1.00 93.44 713 VAL A C 1
ATOM 5602 O O . VAL A 1 713 ? -46.867 -5.912 81.649 1.00 93.44 713 VAL A O 1
ATOM 5605 N N . ILE A 1 714 ? -46.991 -3.968 80.533 1.00 95.94 714 ILE A N 1
ATOM 5606 C CA . ILE A 1 714 ? -45.627 -3.995 80.004 1.00 95.94 714 ILE A CA 1
ATOM 5607 C C . ILE A 1 714 ? -44.850 -2.848 80.629 1.00 95.94 714 ILE A C 1
ATOM 5609 O O . ILE A 1 714 ? -45.164 -1.684 80.395 1.00 95.94 714 ILE A O 1
ATOM 5613 N N . PHE A 1 715 ? -43.807 -3.172 81.376 1.00 95.00 715 PHE A N 1
ATOM 5614 C CA . PHE A 1 715 ? -42.856 -2.205 81.893 1.00 95.00 715 PHE A CA 1
ATOM 5615 C C . PHE A 1 715 ? -41.748 -1.994 80.868 1.00 95.00 715 PHE A C 1
ATOM 5617 O O . PHE A 1 715 ? -41.006 -2.917 80.534 1.00 95.00 715 PHE A O 1
ATOM 5624 N N . SER A 1 716 ? -41.645 -0.775 80.347 1.00 94.44 716 SER A N 1
ATOM 5625 C CA . SER A 1 716 ? -40.486 -0.334 79.579 1.00 94.44 716 SER A CA 1
ATOM 5626 C C . SER A 1 716 ? -39.442 0.191 80.550 1.00 94.44 716 SER A C 1
ATOM 5628 O O . SER A 1 716 ? -39.637 1.255 81.137 1.00 94.44 716 SER A O 1
ATOM 5630 N N . VAL A 1 717 ? -38.339 -0.535 80.692 1.00 93.62 717 VAL A N 1
ATOM 5631 C CA . VAL A 1 717 ? -37.216 -0.156 81.551 1.00 93.62 717 VAL A CA 1
ATOM 5632 C C . VAL A 1 717 ? -36.159 0.508 80.676 1.00 93.62 717 VAL A C 1
ATOM 5634 O O . VAL A 1 717 ? -35.598 -0.138 79.787 1.00 93.62 717 VAL A O 1
ATOM 5637 N N . LEU A 1 718 ? -35.914 1.801 80.893 1.00 92.75 718 LEU A N 1
ATOM 5638 C CA . LEU A 1 718 ? -34.868 2.565 80.210 1.00 92.75 718 LEU A CA 1
ATOM 5639 C C . LEU A 1 718 ? -33.703 2.797 81.168 1.00 92.75 718 LEU A C 1
ATOM 5641 O O . LEU A 1 718 ? -33.881 3.458 82.186 1.00 92.75 718 LEU A O 1
ATOM 5645 N N . GLY A 1 719 ? -32.519 2.292 80.832 1.00 91.75 719 GLY A N 1
ATOM 5646 C CA . GLY A 1 719 ? -31.299 2.492 81.612 1.00 91.75 719 GLY A CA 1
ATOM 5647 C C . GLY A 1 719 ? -30.262 3.311 80.856 1.00 91.75 719 GLY A C 1
ATOM 5648 O O . GLY A 1 719 ? -30.064 3.103 79.657 1.00 91.75 719 GLY A O 1
ATOM 5649 N N . LEU A 1 720 ? -29.613 4.260 81.535 1.00 90.94 720 LEU A N 1
ATOM 5650 C CA . LEU A 1 720 ? -28.509 5.023 80.941 1.00 90.94 720 LEU A CA 1
ATOM 5651 C C . LEU A 1 720 ? -27.333 4.086 80.701 1.00 90.94 720 LEU A C 1
ATOM 5653 O O . LEU A 1 720 ? -26.962 3.339 81.599 1.00 90.94 720 LEU A O 1
ATOM 5657 N N . ARG A 1 721 ? -26.729 4.120 79.516 1.00 90.88 721 ARG A N 1
ATOM 5658 C CA . ARG A 1 721 ? -25.573 3.282 79.199 1.00 90.88 721 ARG A CA 1
ATOM 5659 C C . ARG A 1 721 ? -24.410 3.604 80.139 1.00 90.88 721 ARG A C 1
ATOM 5661 O O . ARG A 1 721 ? -23.969 4.751 80.221 1.00 90.88 721 ARG A O 1
ATOM 5668 N N . LYS A 1 722 ? -23.879 2.566 80.787 1.00 88.06 722 LYS A N 1
ATOM 5669 C CA . LYS A 1 722 ? -22.729 2.670 81.693 1.00 88.06 722 LYS A CA 1
ATOM 5670 C C . LYS A 1 722 ? -21.508 3.238 80.955 1.00 88.06 722 LYS A C 1
ATOM 5672 O O . LYS A 1 722 ? -21.154 2.746 79.880 1.00 88.06 722 LYS A O 1
ATOM 5677 N N . GLY A 1 723 ? -20.877 4.267 81.519 1.00 85.69 723 GLY A N 1
ATOM 5678 C CA . GLY A 1 723 ? -19.724 4.979 80.947 1.00 85.69 723 GLY A CA 1
ATOM 5679 C C . GLY A 1 723 ? -20.055 6.120 79.974 1.00 85.69 723 GLY A C 1
ATOM 5680 O O . GLY A 1 723 ? -19.130 6.771 79.499 1.00 85.69 723 GLY A O 1
ATOM 5681 N N . PHE A 1 724 ? -21.337 6.356 79.676 1.00 85.75 724 PHE A N 1
ATOM 5682 C CA . PHE A 1 724 ? -21.831 7.411 78.773 1.00 85.75 724 PHE A CA 1
ATOM 5683 C C . PHE A 1 724 ? -22.862 8.315 79.483 1.00 85.75 724 PHE A C 1
ATOM 5685 O O . PHE A 1 724 ? -23.706 8.949 78.853 1.00 85.75 724 PHE A O 1
ATOM 5692 N N . GLU A 1 725 ? -22.859 8.349 80.819 1.00 86.38 725 GLU A N 1
ATOM 5693 C CA . GLU A 1 725 ? -23.899 9.004 81.627 1.00 86.38 725 GLU A CA 1
ATOM 5694 C C . GLU A 1 725 ? -23.888 10.532 81.506 1.00 86.38 725 GLU A C 1
ATOM 5696 O O . GLU A 1 725 ? -24.927 11.185 81.675 1.00 86.38 725 GLU A O 1
ATOM 5701 N N . ASN A 1 726 ? -22.710 11.088 81.223 1.00 84.50 726 ASN A N 1
ATOM 5702 C CA . ASN A 1 726 ? -22.485 12.524 81.090 1.00 84.50 726 ASN A CA 1
ATOM 5703 C C . ASN A 1 726 ? -22.736 13.035 79.664 1.00 84.50 726 ASN A C 1
ATOM 5705 O O . ASN A 1 726 ? -22.788 14.247 79.459 1.00 84.50 726 ASN A O 1
ATOM 5709 N N . ASP A 1 727 ? -22.951 12.135 78.705 1.00 84.25 727 ASP A N 1
ATOM 5710 C CA . ASP A 1 727 ? -23.127 12.487 77.303 1.00 84.25 727 ASP A CA 1
ATOM 5711 C C . ASP A 1 727 ? -24.571 12.958 77.094 1.00 84.25 727 ASP A C 1
ATOM 5713 O O . ASP A 1 727 ? -25.538 12.190 77.187 1.00 84.25 727 ASP A O 1
ATOM 5717 N N . TYR A 1 728 ? -24.744 14.256 76.850 1.00 87.00 728 TYR A N 1
ATOM 5718 C CA . TYR A 1 728 ? -26.058 14.860 76.650 1.00 87.00 728 TYR A CA 1
ATOM 5719 C C . TYR A 1 728 ? -25.991 15.987 75.632 1.00 87.00 728 TYR A C 1
ATOM 5721 O O . TYR A 1 728 ? -25.450 17.049 75.932 1.00 87.00 728 TYR A O 1
ATOM 5729 N N . MET A 1 729 ? -26.587 15.757 74.455 1.00 84.81 729 MET A N 1
ATOM 5730 C CA . MET A 1 729 ? -26.657 16.732 73.357 1.00 84.81 729 MET A CA 1
ATOM 5731 C C . MET A 1 729 ? -25.349 17.515 73.170 1.00 84.81 729 MET A C 1
ATOM 5733 O O . MET A 1 729 ? -25.360 18.745 73.112 1.00 84.81 729 MET A O 1
ATOM 5737 N N . GLU A 1 730 ? -24.224 16.796 73.135 1.00 81.38 730 GLU A N 1
ATOM 5738 C CA . GLU A 1 730 ? -22.910 17.415 73.009 1.00 81.38 730 GLU A CA 1
ATOM 5739 C C . GLU A 1 730 ? -22.867 18.333 71.787 1.00 81.38 730 GLU A C 1
ATOM 5741 O O . GLU A 1 730 ? -23.437 18.033 70.730 1.00 81.38 730 GLU A O 1
ATOM 5746 N N . GLU A 1 731 ? -22.208 19.479 71.942 1.00 72.12 731 GLU A N 1
ATOM 5747 C CA . GLU A 1 731 ? -22.078 20.436 70.857 1.00 72.12 731 GLU A CA 1
ATOM 5748 C C . GLU A 1 731 ? -21.327 19.779 69.699 1.00 72.12 731 GLU A C 1
ATOM 5750 O O . GLU A 1 731 ? -20.148 19.433 69.794 1.00 72.12 731 GLU A O 1
ATOM 5755 N N . ARG A 1 732 ? -22.027 19.601 68.577 1.00 57.97 732 ARG A N 1
ATOM 5756 C CA . ARG A 1 732 ? -21.391 19.148 67.348 1.00 57.97 732 ARG A CA 1
ATOM 5757 C C . ARG A 1 732 ? -20.589 20.321 66.768 1.00 57.97 732 ARG A C 1
ATOM 5759 O O . ARG A 1 732 ? -21.209 21.331 66.428 1.00 57.97 732 ARG A O 1
ATOM 5766 N N . PRO A 1 733 ? -19.265 20.193 66.558 1.00 55.81 733 PRO A N 1
ATOM 5767 C CA . PRO A 1 733 ? -18.502 21.219 65.856 1.00 55.81 733 PRO A CA 1
ATOM 5768 C C . PRO A 1 733 ? -19.084 21.472 64.446 1.00 55.81 733 PRO A C 1
ATOM 5770 O O . PRO A 1 733 ? -19.626 20.545 63.827 1.00 55.81 733 PRO A O 1
ATOM 5773 N N . PRO A 1 734 ? -19.043 22.723 63.947 1.00 50.62 734 PRO A N 1
ATOM 5774 C CA . PRO A 1 734 ? -19.836 23.175 62.805 1.00 50.62 734 PRO A CA 1
ATOM 5775 C C . PRO A 1 734 ? -19.640 22.336 61.534 1.00 50.62 734 PRO A C 1
ATOM 5777 O O . PRO A 1 734 ? -18.538 21.921 61.189 1.00 50.62 734 PRO A O 1
ATOM 5780 N N . LYS A 1 735 ? -20.763 22.100 60.838 1.00 48.44 735 LYS A N 1
ATOM 5781 C CA . LYS A 1 735 ? -20.884 21.346 59.584 1.00 48.44 735 LYS A CA 1
ATOM 5782 C C . LYS A 1 735 ? -20.111 22.018 58.449 1.00 48.44 735 LYS A C 1
ATOM 5784 O O . LYS A 1 735 ? -20.663 22.834 57.724 1.00 48.44 735 LYS A O 1
ATOM 5789 N N . GLN A 1 736 ? -18.889 21.582 58.246 1.00 47.69 736 GLN A N 1
ATOM 5790 C CA . GLN A 1 736 ? -18.297 21.364 56.935 1.00 47.69 736 GLN A CA 1
ATOM 5791 C C . GLN A 1 736 ? -17.370 20.165 57.142 1.00 47.69 736 GLN A C 1
ATOM 5793 O O . GLN A 1 736 ? -16.771 20.054 58.214 1.00 47.69 736 GLN A O 1
ATOM 5798 N N . GLY A 1 737 ? -17.310 19.216 56.198 1.00 48.53 737 GLY A N 1
ATOM 5799 C CA . GLY A 1 737 ? -16.215 18.240 56.218 1.00 48.53 737 GLY A CA 1
ATOM 5800 C C . GLY A 1 737 ? -14.928 19.030 56.454 1.00 48.53 737 GLY A C 1
ATOM 5801 O O . GLY A 1 737 ? -14.795 20.127 55.911 1.00 48.53 737 GLY A O 1
ATOM 5802 N N . ASN A 1 738 ? -14.060 18.593 57.366 1.00 50.75 738 ASN A N 1
ATOM 5803 C CA . ASN A 1 738 ? -12.825 19.339 57.580 1.00 50.75 738 ASN A CA 1
ATOM 5804 C C . ASN A 1 738 ? -12.152 19.439 56.217 1.00 50.75 738 ASN A C 1
ATOM 5806 O O . ASN A 1 738 ? -11.772 18.406 55.671 1.00 50.75 738 ASN A O 1
ATOM 5810 N N . LYS A 1 739 ? -12.082 20.651 55.655 1.00 48.44 739 LYS A N 1
ATOM 5811 C CA . LYS A 1 739 ? -11.374 20.858 54.403 1.00 48.44 739 LYS A CA 1
ATOM 5812 C C . LYS A 1 739 ? -9.959 20.392 54.683 1.00 48.44 739 LYS A C 1
ATOM 5814 O O . LYS A 1 739 ? -9.322 20.917 55.602 1.00 48.44 739 LYS A O 1
ATOM 5819 N N . ILE A 1 740 ? -9.541 19.327 54.012 1.00 49.59 740 ILE A N 1
ATOM 5820 C CA . ILE A 1 740 ? -8.211 18.773 54.225 1.00 49.59 740 ILE A CA 1
ATOM 5821 C C . ILE A 1 740 ? -7.251 19.878 53.776 1.00 49.59 740 ILE A C 1
ATOM 5823 O O . ILE A 1 740 ? -7.266 20.263 52.610 1.00 49.59 740 ILE A O 1
ATOM 5827 N N . ALA A 1 741 ? -6.547 20.482 54.735 1.00 46.69 741 ALA A N 1
ATOM 5828 C CA . ALA A 1 741 ? -5.621 21.581 54.483 1.00 46.69 741 ALA A CA 1
ATOM 5829 C C . ALA A 1 741 ? -4.352 21.085 53.789 1.00 46.69 741 ALA A C 1
ATOM 5831 O O . ALA A 1 741 ? -3.874 19.988 54.173 1.00 46.69 741 ALA A O 1
#